Protein AF-0000000077161929 (afdb_homodimer)

Secondary structure (DSSP, 8-state):
-----S-SSHHHHHHHHHHHHHS-------------BSEEEETTEEEEEE--TTSSEEEEES--HHHHHHHT--SSS---B--SSHHHHHHHHHHHHHTT-EEES-HHHHHHHHHHHTT-HHHHHHHHTTSSPPBPTGGGEEEEEE--TTSSEEEEEEE-GGGTTTB-TT----HHHHHHHHHGGGGGG-SSHHHHHHHHHHTT-EEESSGGG--SSSSTTHHHH--S-SSS----------/-------SSHHHHHHHHHHHHHS-------------BSEEEETTEEEEEE--TTSSEEEEES--HHHHHHHT--SSS---B--SSHHHHHHHHHHHHHTT-EEES-HHHHHHHHHHHTT-HHHHHHHHTTSSPPBPTGGGEEEEEE--TTSSEEEEEEE-GGGTTTB-TTPPP-HHHHHHHHHGGGGGG-SSHHHHHHHHHHTT-EEESSGGG--SSSSTTHHHH--S-SSS----------

Sequence (484 aa):
MFFSKSYAIINLFLSCQAKEARRKHRCKPRKPEFPIERMVTTINGLWIYGWPSKGGLIVLSHPTRVDFDYLGWDYLNPHRKRDQDQDAEDEVCKMLLRLGATWYDSRSRYNLIAAVAQNVTSARNLFLYDEVPAATAVESLWVRVGWPSTGGLWVAEFIHGAFEDVVDDLVEWDEQDGHYGNAAGQIVLAKDMDERCEILKRLGGRFYASLDDYHGKGCLKMWEHKTTGEVGPLVRTRYVERMFFSKSYAIINLFLSCQAKEARRKHRCKPRKPEFPIERMVTTINGLWIYGWPSKGGLIVLSHPTRVDFDYLGWDYLNPHRKRDQDQDAEDEVCKMLLRLGATWYDSRSRYNLIAAVAQNVTSARNLFLYDEVPAATAVESLWVRVGWPSTGGLWVAEFIHGAFEDVVDDLVEWDEQDGHYGNAAGQIVLAKDMDERCEILKRLGGRFYASLDDYHGKGCLKMWEHKTTGEVGPLVRTRYVER

Radius of gyration: 22.89 Å; Cα contacts (8 Å, |Δi|>4): 880; chains: 2; bounding box: 57×58×62 Å

Solvent-accessible surface area (backbone atoms only — not comparable to full-atom values): 26402 Å² total; per-residue (Å²): 149,87,77,98,46,19,58,73,70,63,31,22,55,48,23,34,52,59,46,45,62,72,54,73,67,72,68,60,76,71,64,84,74,47,76,50,60,14,44,48,50,28,65,88,26,35,35,37,45,28,62,31,87,78,23,16,29,31,39,34,75,59,65,42,40,41,52,31,57,73,72,69,48,51,82,89,66,57,64,49,54,51,60,86,50,59,71,60,20,34,52,52,30,53,52,41,17,60,44,34,12,41,76,32,29,21,64,70,56,40,54,48,53,52,33,25,69,67,64,34,60,73,49,43,46,37,36,69,68,63,73,39,82,56,40,47,65,57,76,34,46,44,46,43,48,18,60,34,91,85,57,38,34,32,42,20,71,40,54,39,69,65,35,71,80,36,42,36,86,85,53,78,87,51,75,63,26,53,55,32,34,37,48,48,22,58,60,57,44,34,80,37,37,54,50,33,33,60,50,31,51,74,46,68,28,44,81,27,77,39,76,85,64,56,79,74,73,67,39,53,68,35,81,83,69,62,80,64,34,91,87,46,66,38,40,69,75,60,87,59,83,127,149,90,86,63,84,31,53,75,71,67,25,37,60,47,11,44,53,57,26,47,64,72,56,74,68,73,70,60,73,71,63,83,75,47,75,49,60,16,45,49,47,28,65,90,26,34,36,37,44,27,63,32,86,77,22,17,28,31,39,34,75,60,65,42,37,39,52,32,57,74,71,68,49,50,79,88,65,59,64,49,53,53,59,84,51,58,70,61,20,34,50,51,30,54,52,42,16,59,46,33,13,41,74,32,29,22,64,69,56,39,53,47,53,52,34,25,67,66,66,34,62,72,49,42,44,36,34,68,67,64,71,40,82,55,3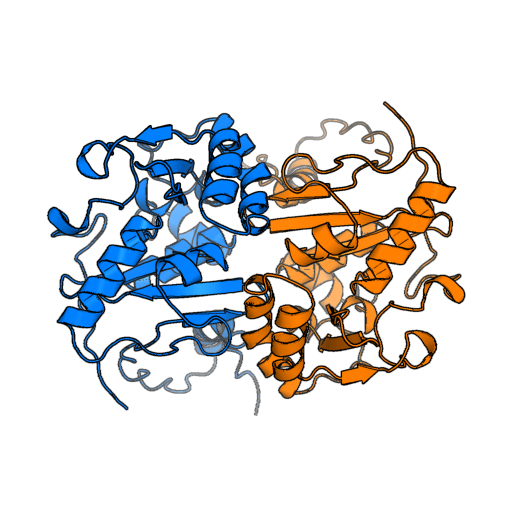9,45,66,54,76,34,45,42,47,43,47,18,59,32,91,86,58,38,34,32,42,22,70,41,55,38,70,68,34,73,80,36,43,34,85,86,52,78,86,51,76,62,25,51,56,34,34,37,49,46,22,56,60,57,43,33,80,37,37,55,49,32,32,58,51,29,52,74,46,68,28,45,80,28,76,39,77,86,65,57,78,73,72,67,40,53,69,36,80,83,70,61,81,64,34,92,89,46,65,37,42,68,75,62,86,57,84,128

Foldseek 3Di:
DDQCPCVVVVVVVNVCVVSCVPPVPCPPPPPPPQDFFQKDADPVAIKGWAAAPLFFIWIDPRDAPQLCVQVVADPVDGDGGADQDRVVSNVVRLSSLQFQIATAQYPVRLSLLVCLLVVPPVSQVCQLVVVAAFAEQQSQKDWGKFADPVAFIKIAIFGRPSRVRRHDPVDDHDPLRVVLNVQVVCCNVDPYRNSSNVSSVVSVIDTDRYPVRDDDDYCNPVSVPDNAHPRGGRHHRHDDDD/DDDAQQPPPVSVVRRCVVSCPPPPPCPPPPPPPQDFFQKDADPVAIKGWAAAPLFFIWIDPRDAPQLCVQVVADPVDGDGGADQDRVVSNVVRLSSLQFQIAGAQYPVRLVLLVCLLVVPPVSQVCQLVVVDAFAEQQSQKDWGKFADPVAFIKIAIFGRPSRVRRHDPVDDHDPLRVVLNVQVVCCNVDPYRNSSNVSSVVSVIDTDRYPVRDDDDYCNPVSVPDNAHPRGGRHHRHDDDD

Structure (mmCIF, N/CA/C/O backbone):
data_AF-0000000077161929-model_v1
#
loop_
_entity.id
_entity.type
_entity.pdbx_description
1 polymer 'Uncharacterized protein'
#
loop_
_atom_site.group_PDB
_atom_site.id
_atom_site.type_symbol
_atom_site.label_atom_id
_atom_site.label_alt_id
_atom_site.label_comp_id
_atom_site.label_asym_id
_atom_site.label_entity_id
_atom_site.label_seq_id
_atom_site.pdbx_PDB_ins_code
_atom_site.Cartn_x
_atom_site.Cartn_y
_atom_site.Cartn_z
_atom_site.occupancy
_atom_site.B_iso_or_equiv
_atom_site.auth_seq_id
_atom_site.auth_comp_id
_atom_site.auth_asym_id
_atom_site.auth_atom_id
_atom_site.pdbx_PDB_model_num
ATOM 1 N N . MET A 1 1 ? -28.375 15.281 -21.125 1 18.47 1 MET A N 1
ATOM 2 C CA . MET A 1 1 ? -27.078 15.891 -21.422 1 18.47 1 MET A CA 1
ATOM 3 C C . MET A 1 1 ? -26.078 15.617 -20.297 1 18.47 1 MET A C 1
ATOM 5 O O . MET A 1 1 ? -24.969 16.156 -20.312 1 18.47 1 MET A O 1
ATOM 9 N N . PHE A 1 2 ? -25.984 14.461 -19.156 1 18.67 2 PHE A N 1
ATOM 10 C CA . PHE A 1 2 ? -26.297 13.93 -17.828 1 18.67 2 PHE A CA 1
ATOM 11 C C . PHE A 1 2 ? -25.125 13.133 -17.281 1 18.67 2 PHE A C 1
ATOM 13 O O . PHE A 1 2 ? -24.078 13 -17.938 1 18.67 2 PHE A O 1
ATOM 20 N N . PHE A 1 3 ? -24.969 11.703 -17.047 1 18.58 3 PHE A N 1
ATOM 21 C CA . PHE A 1 3 ? -24.875 10.648 -16.047 1 18.58 3 PHE A CA 1
ATOM 22 C C . PHE A 1 3 ? -23.594 9.844 -16.219 1 18.58 3 PHE A C 1
ATOM 24 O O . PHE A 1 3 ? -23.438 8.781 -15.617 1 18.58 3 PHE A O 1
ATOM 31 N N . SER A 1 4 ? -22.406 10.055 -16.984 1 20.56 4 SER A N 1
ATOM 32 C CA . SER A 1 4 ? -21.578 9.164 -17.781 1 20.56 4 SER A CA 1
ATOM 33 C C . SER A 1 4 ? -20.312 8.766 -17.031 1 20.56 4 SER A C 1
ATOM 35 O O . SER A 1 4 ? -19.312 9.484 -17.047 1 20.56 4 SER A O 1
ATOM 37 N N . LYS A 1 5 ? -20.109 7.734 -15.547 1 21.56 5 LYS A N 1
ATOM 38 C CA . LYS A 1 5 ? -19.719 7.547 -14.156 1 21.56 5 LYS A CA 1
ATOM 39 C C . LYS A 1 5 ? -18.703 6.41 -14.008 1 21.56 5 LYS A C 1
ATOM 41 O O . LYS A 1 5 ? -18.406 5.98 -12.898 1 21.56 5 LYS A O 1
ATOM 46 N N . SER A 1 6 ? -17.562 5.652 -14.547 1 20.39 6 SER A N 1
ATOM 47 C CA . SER A 1 6 ? -17.359 4.207 -14.578 1 20.39 6 SER A CA 1
ATOM 48 C C . SER A 1 6 ? -16.703 3.721 -13.281 1 20.39 6 SER A C 1
ATOM 50 O O . SER A 1 6 ? -15.633 4.195 -12.906 1 20.39 6 SER A O 1
ATOM 52 N N . TYR A 1 7 ? -16.219 4.289 -11.664 1 24.53 7 TYR A N 1
ATOM 53 C CA . TYR A 1 7 ? -16.734 5.5 -11.031 1 24.53 7 TYR A CA 1
ATOM 54 C C . TYR A 1 7 ? -15.664 6.59 -11.016 1 24.53 7 TYR A C 1
ATOM 56 O O . TYR A 1 7 ? -15.977 7.777 -10.906 1 24.53 7 TYR A O 1
ATOM 64 N N . ALA A 1 8 ? -13.977 6.539 -11.516 1 24.95 8 ALA A N 1
ATOM 65 C CA . ALA A 1 8 ? -13.711 6.613 -12.953 1 24.95 8 ALA A CA 1
ATOM 66 C C . ALA A 1 8 ? -13.219 5.27 -13.492 1 24.95 8 ALA A C 1
ATOM 68 O O . ALA A 1 8 ? -13.68 4.809 -14.539 1 24.95 8 ALA A O 1
ATOM 69 N N . ILE A 1 9 ? -12.125 4.16 -12.945 1 26.34 9 ILE A N 1
ATOM 70 C CA . ILE A 1 9 ? -11.656 2.916 -13.547 1 26.34 9 ILE A CA 1
ATOM 71 C C . ILE A 1 9 ? -12.352 1.729 -12.883 1 26.34 9 ILE A C 1
ATOM 73 O O . ILE A 1 9 ? -12.891 0.858 -13.57 1 26.34 9 ILE A O 1
ATOM 77 N N . ILE A 1 10 ? -12.391 1.26 -11.578 1 29.67 10 ILE A N 1
ATOM 78 C CA . ILE A 1 10 ? -13.242 0.187 -11.062 1 29.67 10 ILE A CA 1
ATOM 79 C C . ILE A 1 10 ? -14.672 0.694 -10.891 1 29.67 10 ILE A C 1
A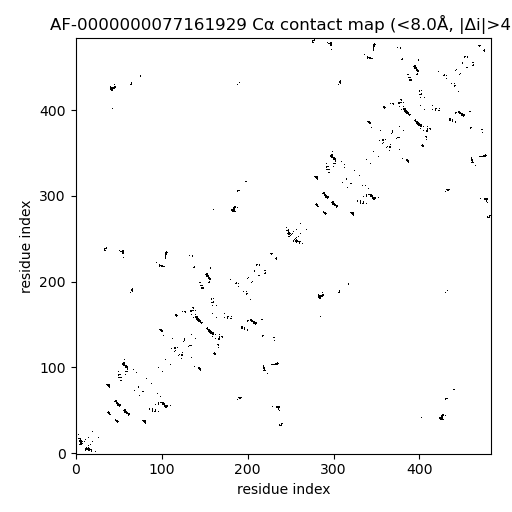TOM 81 O O . ILE A 1 10 ? -15.625 -0.014 -11.211 1 29.67 10 ILE A O 1
ATOM 85 N N . ASN A 1 11 ? -14.898 1.747 -10.375 1 33.75 11 ASN A N 1
ATOM 86 C CA . ASN A 1 11 ? -16.109 2.549 -10.578 1 33.75 11 ASN A CA 1
ATOM 87 C C . ASN A 1 11 ? -16.281 2.924 -12.047 1 33.75 11 ASN A C 1
ATOM 89 O O . ASN A 1 11 ? -17.391 3.25 -12.477 1 33.75 11 ASN A O 1
ATOM 93 N N . LEU A 1 12 ? -15.273 2.99 -12.859 1 33.09 12 LEU A N 1
ATOM 94 C CA . LEU A 1 12 ? -15.352 2.951 -14.32 1 33.09 12 LEU A CA 1
ATOM 95 C C . LEU A 1 12 ? -15.805 1.574 -14.797 1 33.09 12 LEU A C 1
ATOM 97 O O . LEU A 1 12 ? -16.641 1.469 -15.703 1 33.09 12 LEU A O 1
ATOM 101 N N . PHE A 1 13 ? -15.266 0.483 -14.18 1 33.66 13 PHE A N 1
ATOM 102 C CA . PHE A 1 13 ? -15.867 -0.816 -14.469 1 33.66 13 PHE A CA 1
ATOM 103 C C . PHE A 1 13 ? -17.172 -0.989 -13.703 1 33.66 13 PHE A C 1
ATOM 105 O O . PHE A 1 13 ? -18.172 -1.429 -14.273 1 33.66 13 PHE A O 1
ATOM 112 N N . LEU A 1 14 ? -17.266 -0.739 -12.445 1 34.12 14 LEU A N 1
ATOM 113 C CA . LEU A 1 14 ? -18.547 -0.903 -11.766 1 34.12 14 LEU A CA 1
ATOM 114 C C . LEU A 1 14 ? -19.438 0.311 -11.992 1 34.12 14 LEU A C 1
ATOM 116 O O . LEU A 1 14 ? -20.656 0.174 -12.125 1 34.12 14 LEU A O 1
ATOM 120 N N . SER A 1 15 ? -19 1.479 -11.805 1 33.78 15 SER A N 1
ATOM 121 C CA . SER A 1 15 ? -19.828 2.619 -12.203 1 33.78 15 SER A CA 1
ATOM 122 C C . SER A 1 15 ? -20.234 2.52 -13.672 1 33.78 15 SER A C 1
ATOM 124 O O . SER A 1 15 ? -21.297 2.998 -14.055 1 33.78 15 SER A O 1
ATOM 126 N N . CYS A 1 16 ? -19.375 2.045 -14.469 1 29.55 16 CYS A N 1
ATOM 127 C CA . CYS A 1 16 ? -19.875 1.752 -15.812 1 29.55 16 CYS A CA 1
ATOM 128 C C . CYS A 1 16 ? -21.031 0.776 -15.758 1 29.55 16 CYS A C 1
ATOM 130 O O . CYS A 1 16 ? -22 0.915 -16.516 1 29.55 16 CYS A O 1
ATOM 132 N N . GLN A 1 17 ? -21.016 -0.18 -14.898 1 29.08 17 GLN A N 1
ATOM 133 C CA . GLN A 1 17 ? -22.156 -1.081 -14.945 1 29.08 17 GLN A CA 1
ATOM 134 C C . GLN A 1 17 ? -23.391 -0.444 -14.305 1 29.08 17 GLN A C 1
ATOM 136 O O . GLN A 1 17 ? -24.5 -0.614 -14.797 1 29.08 17 GLN A O 1
ATOM 141 N N . ALA A 1 18 ? -23.312 0.242 -13.219 1 28.36 18 ALA A N 1
ATOM 142 C CA . ALA A 1 18 ? -24.547 0.773 -12.648 1 28.36 18 ALA A CA 1
ATOM 143 C C . ALA A 1 18 ? -25.016 2 -13.422 1 28.36 18 ALA A C 1
ATOM 145 O O . ALA A 1 18 ? -26.219 2.174 -13.641 1 28.36 18 ALA A O 1
ATOM 146 N N . LYS A 1 19 ? -24.156 3.018 -13.703 1 29.83 19 LYS A N 1
ATOM 147 C CA . LYS A 1 19 ? -24.703 4.059 -14.57 1 29.83 19 LYS A CA 1
ATOM 148 C C . LYS A 1 19 ? -25.125 3.48 -15.922 1 29.83 19 LYS A C 1
ATOM 150 O O . LYS A 1 19 ? -25.891 4.102 -16.656 1 29.83 19 LYS A O 1
ATOM 155 N N . GLU A 1 20 ? -24.516 2.404 -16.281 1 28.38 20 GLU A N 1
ATOM 156 C CA . GLU A 1 20 ? -24.969 1.757 -17.516 1 28.38 20 GLU A CA 1
ATOM 157 C C . GLU A 1 20 ? -26.391 1.208 -17.344 1 28.38 20 GLU A C 1
ATOM 159 O O . GLU A 1 20 ? -27.047 0.861 -18.328 1 28.38 20 GLU A O 1
ATOM 164 N N . ALA A 1 21 ? -26.953 0.984 -16.219 1 27.41 21 ALA A N 1
ATOM 165 C CA . ALA A 1 21 ? -28.344 0.548 -16.297 1 27.41 21 ALA A CA 1
ATOM 166 C C . ALA A 1 21 ? -29.266 1.701 -16.703 1 27.41 21 ALA A C 1
ATOM 168 O O . ALA A 1 21 ? -30.312 1.483 -17.312 1 27.41 21 ALA A O 1
ATOM 169 N N . ARG A 1 22 ? -29.281 2.828 -16.203 1 30.2 22 ARG A N 1
ATOM 170 C CA . ARG A 1 22 ? -30.312 3.762 -16.656 1 30.2 22 ARG A CA 1
ATOM 171 C C . ARG A 1 22 ? -30.062 4.188 -18.109 1 30.2 22 ARG A C 1
ATOM 173 O O . ARG A 1 22 ? -31 4.488 -18.844 1 30.2 22 ARG A O 1
ATOM 180 N N . ARG A 1 23 ? -29.047 5.004 -18.516 1 29.59 23 ARG A N 1
ATOM 181 C CA . ARG A 1 23 ? -29.062 5.395 -19.922 1 29.59 23 ARG A CA 1
ATOM 182 C C . ARG A 1 23 ? -28.672 4.227 -20.828 1 29.59 23 ARG A C 1
ATOM 184 O O . ARG A 1 23 ? -27.641 3.588 -20.609 1 29.59 23 ARG A O 1
ATOM 191 N N . LYS A 1 24 ? -29.609 3.58 -21.484 1 31.73 24 LYS A N 1
ATOM 192 C CA . LYS A 1 24 ? -29.578 2.635 -22.594 1 31.73 24 LYS A CA 1
ATOM 193 C C . LYS A 1 24 ? -28.391 2.904 -23.516 1 31.73 24 LYS A C 1
ATOM 195 O O . LYS A 1 24 ? -28.422 2.58 -24.703 1 31.73 24 LYS A O 1
ATOM 200 N N . HIS A 1 25 ? -27.594 3.941 -23.266 1 31.53 25 HIS A N 1
ATOM 201 C CA . HIS A 1 25 ? -26.594 3.986 -24.328 1 31.53 25 HIS A CA 1
ATOM 202 C C . HIS A 1 25 ? -25.953 2.621 -24.531 1 31.53 25 HIS A C 1
ATOM 204 O O . HIS A 1 25 ? -25.625 1.932 -23.562 1 31.53 25 HIS A O 1
ATOM 210 N N . ARG A 1 26 ? -26.156 1.932 -25.688 1 29.75 26 ARG A N 1
ATOM 211 C CA . ARG A 1 26 ? -25.578 0.718 -26.25 1 29.75 26 ARG A CA 1
ATOM 212 C C . ARG A 1 26 ? -24.125 0.575 -25.859 1 29.75 26 ARG A C 1
ATOM 214 O O . ARG A 1 26 ? -23.266 1.308 -26.359 1 29.75 26 ARG A O 1
ATOM 221 N N . CYS A 1 27 ? -23.891 0.671 -24.625 1 32.69 27 CYS A N 1
ATOM 222 C CA . CYS A 1 27 ? -22.5 0.272 -24.375 1 32.69 27 CYS A CA 1
ATOM 223 C C . CYS A 1 27 ? -22.078 -0.819 -25.359 1 32.69 27 CYS A C 1
ATOM 225 O O . CYS A 1 27 ? -22.641 -1.912 -25.359 1 32.69 27 CYS A O 1
ATOM 227 N N . LYS A 1 28 ? -21.828 -0.454 -26.656 1 34.97 28 LYS A N 1
ATOM 228 C CA . LYS A 1 28 ? -21.25 -1.45 -27.547 1 34.97 28 LYS A CA 1
ATOM 229 C C . LYS A 1 28 ? -20.422 -2.475 -26.766 1 34.97 28 LYS A C 1
ATOM 231 O O . LYS A 1 28 ? -19.734 -2.127 -25.812 1 34.97 28 LYS A O 1
ATOM 236 N N . PRO A 1 29 ? -20.812 -3.637 -26.938 1 34.72 29 PRO A N 1
ATOM 237 C CA . PRO A 1 29 ? -19.984 -4.652 -26.281 1 34.72 29 PRO A CA 1
ATOM 238 C C . PRO A 1 29 ? -18.5 -4.293 -26.266 1 34.72 29 PRO A C 1
ATOM 240 O O . PRO A 1 29 ? -17.953 -3.912 -27.297 1 34.72 29 PRO A O 1
ATOM 243 N N . ARG A 1 30 ? -18.078 -3.537 -25.297 1 37.88 30 ARG A N 1
ATOM 244 C CA . ARG A 1 30 ? -16.641 -3.328 -25.297 1 37.88 30 ARG A CA 1
ATOM 245 C C . ARG A 1 30 ? -15.914 -4.535 -25.891 1 37.88 30 ARG A C 1
ATOM 247 O O . ARG A 1 30 ? -16.203 -5.676 -25.516 1 37.88 30 ARG A O 1
ATOM 254 N N . LYS A 1 31 ? -15.469 -4.426 -27.109 1 42.75 31 LYS A N 1
ATOM 255 C CA . LYS A 1 31 ? -14.617 -5.449 -27.719 1 42.75 31 LYS A CA 1
ATOM 256 C C . LYS A 1 31 ? -13.828 -6.199 -26.656 1 42.75 31 LYS A C 1
ATOM 258 O O . LYS A 1 31 ? -13.445 -5.621 -25.625 1 42.75 31 LYS A O 1
ATOM 263 N N . PRO A 1 32 ? -13.984 -7.504 -26.75 1 46.69 32 PRO A N 1
ATOM 264 C CA . PRO A 1 32 ? -13.211 -8.281 -25.781 1 46.69 32 PRO A CA 1
ATOM 265 C C . PRO A 1 32 ? -11.828 -7.699 -25.516 1 46.69 32 PRO A C 1
ATOM 267 O O . PRO A 1 32 ? -11.078 -7.434 -26.469 1 46.69 32 PRO A O 1
ATOM 270 N N . GLU A 1 33 ? -11.68 -6.707 -24.75 1 56.84 33 GLU A N 1
ATOM 271 C CA . GLU A 1 33 ? -10.344 -6.172 -24.469 1 56.84 33 GLU A CA 1
ATOM 272 C C . GLU A 1 33 ? -9.398 -7.266 -24 1 56.84 33 GLU A C 1
ATOM 274 O O . GLU A 1 33 ? -9.773 -8.125 -23.203 1 56.84 33 GLU A O 1
ATOM 279 N N . PHE A 1 34 ? -8.617 -7.688 -24.953 1 66.12 34 PHE A N 1
ATOM 280 C CA . PHE A 1 34 ? -7.531 -8.586 -24.578 1 66.12 34 PHE A CA 1
ATOM 281 C C . PHE A 1 34 ? -6.504 -7.867 -23.719 1 66.12 34 PHE A C 1
ATOM 283 O O . PHE A 1 34 ? -5.715 -7.066 -24.219 1 66.12 34 PHE A O 1
ATOM 290 N N . PRO A 1 35 ? -6.551 -8.227 -22.484 1 80 35 PRO A N 1
ATOM 291 C CA . PRO A 1 35 ? -5.664 -7.465 -21.594 1 80 35 PRO A CA 1
ATOM 292 C C . PRO A 1 35 ? -4.188 -7.762 -21.844 1 80 35 PRO A C 1
ATOM 294 O O . PRO A 1 35 ? -3.811 -8.922 -22.047 1 80 35 PRO A O 1
ATOM 297 N N . ILE A 1 36 ? -3.373 -6.793 -22.031 1 87.06 36 ILE A N 1
ATOM 298 C CA . ILE A 1 36 ? -1.937 -6.941 -22.234 1 87.06 36 ILE A CA 1
ATOM 299 C C . ILE A 1 36 ? -1.178 -6.289 -21.094 1 87.06 36 ILE A C 1
ATOM 301 O O . ILE A 1 36 ? 0.041 -6.109 -21.156 1 87.06 36 ILE A O 1
ATOM 305 N N . GLU A 1 37 ? -1.834 -6.074 -20.078 1 91.88 37 GLU A N 1
ATOM 306 C CA . GLU A 1 37 ? -1.222 -5.324 -18.984 1 91.88 37 GLU A CA 1
ATOM 307 C C . GLU A 1 37 ? -0.238 -6.188 -18.203 1 91.88 37 GLU A C 1
ATOM 309 O O . GLU A 1 37 ? -0.516 -7.355 -17.922 1 91.88 37 GLU A O 1
ATOM 314 N N . ARG A 1 38 ? 0.91 -5.645 -17.922 1 95 38 ARG A N 1
ATOM 315 C CA . ARG A 1 38 ? 1.901 -6.258 -17.031 1 95 38 ARG A CA 1
ATOM 316 C C . ARG A 1 38 ? 1.881 -5.609 -15.656 1 95 38 ARG A C 1
ATOM 318 O O . ARG A 1 38 ? 1.921 -6.305 -14.641 1 95 38 ARG A O 1
ATOM 325 N N . MET A 1 39 ? 1.772 -4.316 -15.711 1 94.06 39 MET A N 1
ATOM 326 C CA . MET A 1 39 ? 1.811 -3.592 -14.445 1 94.06 39 MET A CA 1
ATOM 327 C C . MET A 1 39 ? 0.749 -2.498 -14.406 1 94.06 39 MET A C 1
ATOM 329 O O . MET A 1 39 ? 0.575 -1.766 -15.383 1 94.06 39 MET A O 1
ATOM 333 N N . VAL A 1 40 ? 0.069 -2.518 -13.336 1 91.88 40 VAL A N 1
ATOM 334 C CA . VAL A 1 40 ? -0.892 -1.451 -13.07 1 91.88 40 VAL A CA 1
ATOM 335 C C . VAL A 1 40 ? -0.527 -0.738 -11.773 1 91.88 40 VAL A C 1
ATOM 337 O O . VAL A 1 40 ? -0.205 -1.383 -10.773 1 91.88 40 VAL A O 1
ATOM 340 N N . THR A 1 41 ? -0.56 0.633 -11.852 1 92.81 41 THR A N 1
ATOM 341 C CA . THR A 1 41 ? -0.254 1.438 -10.672 1 92.81 41 THR A CA 1
ATOM 342 C C . THR A 1 41 ? -1.439 2.324 -10.305 1 92.81 41 THR A C 1
ATOM 344 O O . THR A 1 41 ? -2.188 2.77 -11.172 1 92.81 41 THR A O 1
ATOM 347 N N . THR A 1 42 ? -1.668 2.441 -9.062 1 91.19 42 THR A N 1
ATOM 348 C CA . THR A 1 42 ? -2.635 3.377 -8.508 1 91.19 42 THR A CA 1
ATOM 349 C C . THR A 1 42 ? -2.025 4.156 -7.344 1 91.19 42 THR A C 1
ATOM 351 O O . THR A 1 42 ? -0.855 3.963 -7.008 1 91.19 42 THR A O 1
ATOM 354 N N . ILE A 1 43 ? -2.801 4.961 -6.781 1 91 43 ILE A N 1
ATOM 355 C CA . ILE A 1 43 ? -2.348 5.754 -5.645 1 91 43 ILE A CA 1
ATOM 356 C C . ILE A 1 43 ? -2.117 4.848 -4.438 1 91 43 ILE A C 1
ATOM 358 O O . ILE A 1 43 ? -1.328 5.176 -3.549 1 91 43 ILE A O 1
ATOM 362 N N . ASN A 1 44 ? -2.715 3.697 -4.484 1 85.44 44 ASN A N 1
ATOM 363 C CA . ASN A 1 44 ? -2.648 2.789 -3.346 1 85.44 44 ASN A CA 1
ATOM 364 C C . ASN A 1 44 ? -1.582 1.716 -3.545 1 85.44 44 ASN A C 1
ATOM 366 O O . ASN A 1 44 ? -1.395 0.853 -2.686 1 85.44 44 ASN A O 1
ATOM 370 N N . GLY A 1 45 ? -0.993 1.753 -4.656 1 90.12 45 GLY A N 1
ATOM 371 C CA . GLY A 1 45 ? 0.03 0.743 -4.879 1 90.12 45 GL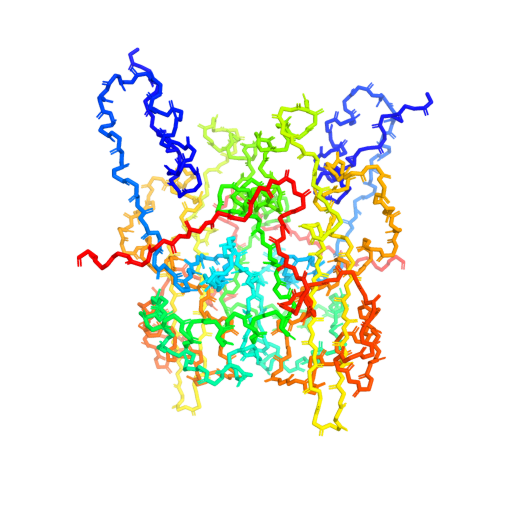Y A CA 1
ATOM 372 C C . GLY A 1 45 ? 0.089 0.262 -6.316 1 90.12 45 GLY A C 1
ATOM 373 O O . GLY A 1 45 ? -0.347 0.965 -7.23 1 90.12 45 GLY A O 1
ATOM 374 N N . LEU A 1 46 ? 0.754 -0.864 -6.426 1 93.94 46 LEU A N 1
ATOM 375 C CA . LEU A 1 46 ? 0.914 -1.409 -7.77 1 93.94 46 LEU A CA 1
ATOM 376 C C . LEU A 1 46 ? 0.647 -2.91 -7.781 1 93.94 46 LEU A C 1
ATOM 378 O O . LEU A 1 46 ? 0.595 -3.545 -6.727 1 93.94 46 LEU A O 1
ATOM 382 N N . TRP A 1 47 ? 0.353 -3.418 -9.008 1 96.31 47 TRP A N 1
ATOM 383 C CA . TRP A 1 47 ? 0.077 -4.824 -9.266 1 96.31 47 TRP A CA 1
ATOM 384 C C . TRP A 1 47 ? 0.825 -5.305 -10.508 1 96.31 47 TRP A C 1
ATOM 386 O O . TRP A 1 47 ? 0.948 -4.57 -11.492 1 96.31 47 TRP A O 1
ATOM 396 N N . ILE A 1 48 ? 1.275 -6.547 -10.359 1 97.69 48 ILE A N 1
ATOM 397 C CA . ILE A 1 48 ? 1.906 -7.164 -11.523 1 97.69 48 ILE A CA 1
ATOM 398 C C . ILE A 1 48 ? 1.064 -8.344 -12 1 97.69 48 ILE A C 1
ATOM 400 O O . ILE A 1 48 ? 0.676 -9.203 -11.195 1 97.69 48 ILE A O 1
ATOM 404 N N . TYR A 1 49 ? 0.875 -8.328 -13.289 1 97.5 49 TYR A N 1
ATOM 405 C CA . TYR A 1 49 ? 0.058 -9.375 -13.906 1 97.5 49 TYR A CA 1
ATOM 406 C C . TYR A 1 49 ? 0.91 -10.289 -14.773 1 97.5 49 TYR A C 1
ATOM 408 O O . TYR A 1 49 ? 1.812 -9.836 -15.477 1 97.5 49 TYR A O 1
ATOM 416 N N . GLY A 1 50 ? 0.599 -11.57 -14.664 1 97.56 50 GLY A N 1
ATOM 417 C CA . GLY A 1 50 ? 1.124 -12.586 -15.562 1 97.56 50 GLY A CA 1
ATOM 418 C C . GLY A 1 50 ? 0.038 -13.375 -16.266 1 97.56 50 GLY A C 1
ATOM 419 O O . GLY A 1 50 ? -0.997 -13.688 -15.68 1 97.56 50 GLY A O 1
ATOM 420 N N . TRP A 1 51 ? 0.352 -13.68 -17.5 1 96.94 51 TRP A N 1
ATOM 421 C CA . TRP A 1 51 ? -0.618 -14.336 -18.375 1 96.94 51 TRP A CA 1
ATOM 422 C C . TRP A 1 51 ? -0.086 -15.672 -18.859 1 96.94 51 TRP A C 1
ATOM 424 O O . TRP A 1 51 ? 0.509 -15.75 -19.938 1 96.94 51 TRP A O 1
ATOM 434 N N . PRO A 1 52 ? -0.407 -16.688 -18.141 1 97.19 52 PRO A N 1
ATOM 435 C CA . PRO A 1 52 ? 0.192 -18 -18.453 1 97.19 52 PRO A CA 1
ATOM 436 C C . PRO A 1 52 ? -0.433 -18.656 -19.672 1 97.19 52 PRO A C 1
ATOM 438 O O . PRO A 1 52 ? -1.626 -18.469 -19.938 1 97.19 52 PRO A O 1
ATOM 441 N N . SER A 1 53 ? 0.339 -19.438 -20.297 1 95.56 53 SER A N 1
ATOM 442 C CA . SER A 1 53 ? -0.126 -20.188 -21.453 1 95.56 53 SER A CA 1
ATOM 443 C C . SER A 1 53 ? -1.213 -21.188 -21.062 1 95.56 53 SER A C 1
ATOM 445 O O . SER A 1 53 ? -2.088 -21.5 -21.875 1 95.56 53 SER A O 1
ATOM 447 N N . LYS A 1 54 ? -1.195 -21.625 -19.859 1 96.06 54 LYS A N 1
ATOM 448 C CA . LYS A 1 54 ? -2.15 -22.625 -19.375 1 96.06 54 LYS A CA 1
ATOM 449 C C . LYS A 1 54 ? -3.494 -21.969 -19.047 1 96.06 54 LYS A C 1
ATOM 451 O O . LYS A 1 54 ? -4.461 -22.672 -18.719 1 96.06 54 LYS A O 1
ATOM 456 N N . GLY A 1 55 ? -3.471 -20.719 -19.125 1 96.25 55 GLY A N 1
ATOM 457 C CA . GLY A 1 55 ? -4.688 -19.984 -18.812 1 96.25 55 GLY A CA 1
ATOM 458 C C . GLY A 1 55 ? -4.684 -19.375 -17.422 1 96.25 55 GLY A C 1
ATOM 459 O O . GLY A 1 55 ? -3.738 -19.578 -16.656 1 96.25 55 GLY A O 1
ATOM 460 N N . GLY A 1 56 ? -5.758 -18.547 -17.203 1 96.88 56 GLY A N 1
ATOM 461 C CA . GLY A 1 56 ? -5.859 -17.859 -15.93 1 96.88 56 GLY A CA 1
ATOM 462 C C . GLY A 1 56 ? -5.098 -16.547 -15.898 1 96.88 56 GLY A C 1
ATOM 463 O O . GLY A 1 56 ? -4.816 -15.969 -16.953 1 96.88 56 GLY A O 1
ATOM 464 N N . LEU A 1 57 ? -4.941 -16.109 -14.695 1 97.31 57 LEU A N 1
ATOM 465 C CA . LEU A 1 57 ? -4.246 -14.852 -14.43 1 97.31 57 LEU A CA 1
ATOM 466 C C . LEU A 1 57 ? -3.438 -14.938 -13.141 1 97.31 57 LEU A C 1
ATOM 468 O O . LEU A 1 57 ? -3.967 -15.336 -12.102 1 97.31 57 LEU A O 1
ATOM 472 N N . ILE A 1 58 ? -2.191 -14.656 -13.281 1 98.31 58 ILE A N 1
ATOM 473 C CA . ILE A 1 58 ? -1.326 -14.617 -12.109 1 98.31 58 ILE A CA 1
ATOM 474 C C . ILE A 1 58 ? -1.106 -13.164 -11.688 1 98.31 58 ILE A C 1
ATOM 476 O O . ILE A 1 58 ? -0.78 -12.312 -12.508 1 98.31 58 ILE A O 1
ATOM 480 N N . VAL A 1 59 ? -1.328 -12.914 -10.375 1 98.56 59 VAL A N 1
ATOM 481 C CA . VAL A 1 59 ? -1.231 -11.531 -9.914 1 98.56 59 VAL A CA 1
ATOM 482 C C . VAL A 1 59 ? -0.354 -11.469 -8.664 1 98.56 59 VAL A C 1
ATOM 484 O O . VAL A 1 59 ? -0.597 -12.18 -7.688 1 98.56 59 VAL A O 1
ATOM 487 N N . LEU A 1 60 ? 0.674 -10.688 -8.75 1 98.31 60 LEU A N 1
ATOM 488 C CA . LEU A 1 60 ? 1.401 -10.266 -7.555 1 98.31 60 LEU A CA 1
ATOM 489 C C . LEU A 1 60 ? 0.921 -8.898 -7.082 1 98.31 60 LEU A C 1
ATOM 491 O O . LEU A 1 60 ? 1.179 -7.883 -7.734 1 98.31 60 LEU A O 1
ATOM 495 N N . SER A 1 61 ? 0.265 -8.953 -5.926 1 96.56 61 SER A N 1
ATOM 496 C CA . SER A 1 61 ? -0.294 -7.723 -5.375 1 96.56 61 SER A CA 1
ATOM 497 C C . SER A 1 61 ? 0.723 -7 -4.496 1 96.56 61 SER A C 1
ATOM 499 O O . SER A 1 61 ? 1.411 -7.625 -3.689 1 96.56 61 SER A O 1
ATOM 501 N N . HIS A 1 62 ? 0.86 -5.711 -4.703 1 95.94 62 HIS A N 1
ATOM 502 C CA . HIS A 1 62 ? 1.673 -4.805 -3.896 1 95.94 62 HIS A CA 1
ATOM 503 C C . HIS A 1 62 ? 3.133 -5.246 -3.879 1 95.94 62 HIS A C 1
ATOM 505 O O . HIS A 1 62 ? 3.732 -5.379 -2.809 1 95.94 62 HIS A O 1
ATOM 511 N N . PRO A 1 63 ? 3.613 -5.41 -5.055 1 97 63 PRO A N 1
ATOM 512 C CA . PRO A 1 63 ? 5.055 -5.676 -5.09 1 97 63 PRO A CA 1
ATOM 513 C C . PRO A 1 63 ? 5.879 -4.516 -4.543 1 97 63 PRO A C 1
ATOM 515 O O . PRO A 1 63 ? 5.426 -3.367 -4.559 1 97 63 PRO A O 1
ATOM 518 N N . THR A 1 64 ? 7 -4.883 -4.055 1 96.88 64 THR A N 1
ATOM 519 C CA . THR A 1 64 ? 7.949 -3.896 -3.555 1 96.88 64 THR A CA 1
ATOM 520 C C . THR A 1 64 ? 9.219 -3.889 -4.402 1 96.88 64 THR A C 1
ATOM 522 O O . THR A 1 64 ? 9.312 -4.625 -5.387 1 96.88 64 THR A O 1
ATOM 525 N N . ARG A 1 65 ? 10.141 -3.014 -3.99 1 97.31 65 ARG A N 1
ATOM 526 C CA . ARG A 1 65 ? 11.422 -2.949 -4.691 1 97.31 65 ARG A CA 1
ATOM 527 C C . ARG A 1 65 ? 12.117 -4.309 -4.691 1 97.31 65 ARG A C 1
ATOM 529 O O . ARG A 1 65 ? 12.758 -4.684 -5.676 1 97.31 65 ARG A O 1
ATOM 536 N N . VAL A 1 66 ? 11.961 -5.004 -3.656 1 98.19 66 VAL A N 1
ATOM 537 C CA . VAL A 1 66 ? 12.602 -6.309 -3.494 1 98.19 66 VAL A CA 1
ATOM 538 C C . VAL A 1 66 ? 12.109 -7.262 -4.578 1 98.19 66 VAL A C 1
ATOM 540 O O . VAL A 1 66 ? 12.891 -8.039 -5.129 1 98.19 66 VAL A O 1
ATOM 543 N N . ASP A 1 67 ? 10.898 -7.184 -4.914 1 98.19 67 ASP A N 1
ATOM 544 C CA . ASP A 1 67 ? 10.336 -8.008 -5.98 1 98.19 67 ASP A CA 1
ATOM 545 C C . ASP A 1 67 ? 10.922 -7.625 -7.336 1 98.19 67 ASP A C 1
ATOM 547 O O . ASP A 1 67 ? 11.25 -8.492 -8.141 1 98.19 67 ASP A O 1
ATOM 551 N N . PHE A 1 68 ? 11.078 -6.355 -7.543 1 97.62 68 PHE A N 1
ATOM 552 C CA . PHE A 1 68 ? 11.641 -5.879 -8.797 1 97.62 68 PHE A CA 1
ATOM 553 C C . PHE A 1 68 ? 13.078 -6.363 -8.961 1 97.62 68 PHE A C 1
ATOM 555 O O . PHE A 1 68 ? 13.469 -6.805 -10.047 1 97.62 68 PHE A O 1
ATOM 562 N N . ASP A 1 69 ? 13.75 -6.289 -7.906 1 97.69 69 ASP A N 1
ATOM 563 C CA . ASP A 1 69 ? 15.133 -6.754 -7.949 1 97.69 69 ASP A CA 1
ATOM 564 C C . ASP A 1 69 ? 15.195 -8.25 -8.273 1 97.69 69 ASP A C 1
ATOM 566 O O . ASP A 1 69 ? 16.031 -8.68 -9.07 1 97.69 69 ASP A O 1
ATOM 570 N N . TYR A 1 70 ? 14.367 -8.992 -7.672 1 98.12 70 TYR A N 1
ATOM 571 C CA . TYR A 1 70 ? 14.305 -10.422 -7.945 1 98.12 70 TYR A CA 1
ATOM 572 C C . TYR A 1 70 ? 13.992 -10.688 -9.414 1 98.12 70 TYR A C 1
ATOM 574 O O . TYR A 1 70 ? 14.586 -11.578 -10.023 1 98.12 70 TYR A O 1
ATOM 582 N N . LEU A 1 71 ? 13.117 -9.891 -9.945 1 96.94 71 LEU A N 1
ATOM 583 C CA . LEU A 1 71 ? 12.68 -10.062 -11.328 1 96.94 71 LEU A CA 1
ATOM 584 C C . LEU A 1 71 ? 13.695 -9.469 -12.297 1 96.94 71 LEU A C 1
ATOM 586 O O . LEU A 1 71 ? 13.617 -9.711 -13.508 1 96.94 71 LEU A O 1
ATOM 590 N N . GLY A 1 72 ? 14.594 -8.672 -11.812 1 96.12 72 GLY A N 1
ATOM 591 C CA . GLY A 1 72 ? 15.562 -7.992 -12.648 1 96.12 72 GLY A CA 1
ATOM 592 C C . GLY A 1 72 ? 14.977 -6.816 -13.414 1 96.12 72 GLY A C 1
ATOM 593 O O . GLY A 1 72 ? 15.391 -6.531 -14.539 1 96.12 72 GLY A O 1
ATOM 594 N N . TRP A 1 73 ? 13.977 -6.238 -12.836 1 95.62 73 TRP A N 1
ATOM 595 C CA . TRP A 1 73 ? 13.281 -5.168 -13.531 1 95.62 73 TRP A CA 1
ATOM 596 C C . TRP A 1 73 ? 13.781 -3.803 -13.078 1 95.62 73 TRP A C 1
ATOM 598 O O . TRP A 1 73 ? 14.172 -3.633 -11.922 1 95.62 73 TRP A O 1
ATOM 608 N N . ASP A 1 74 ? 13.656 -2.875 -14.047 1 94.44 74 ASP A N 1
ATOM 609 C CA . ASP A 1 74 ? 13.961 -1.478 -13.758 1 94.44 74 ASP A CA 1
ATOM 610 C C . ASP A 1 74 ? 12.805 -0.811 -13.016 1 94.44 74 ASP A C 1
ATOM 612 O O . ASP A 1 74 ? 11.672 -0.815 -13.484 1 94.44 74 ASP A O 1
ATOM 616 N N . TYR A 1 75 ? 13.156 -0.209 -11.867 1 91.44 75 TYR A N 1
ATOM 617 C CA . TYR A 1 75 ? 12.109 0.358 -11.031 1 91.44 75 TYR A CA 1
ATOM 618 C C . TYR A 1 75 ? 11.562 1.648 -11.641 1 91.44 75 TYR A C 1
ATOM 620 O O . TYR A 1 75 ? 10.438 2.057 -11.344 1 91.44 75 TYR A O 1
ATOM 628 N N . LEU A 1 76 ? 12.312 2.312 -12.484 1 91.06 76 LEU A N 1
ATOM 629 C CA . LEU A 1 76 ? 11.906 3.592 -13.055 1 91.06 76 LEU A CA 1
ATOM 630 C C . LEU A 1 76 ? 11.109 3.387 -14.336 1 91.06 76 LEU A C 1
ATOM 632 O O . LEU A 1 76 ? 10.203 4.168 -14.648 1 91.06 76 LEU A O 1
ATOM 636 N N . ASN A 1 77 ? 11.469 2.332 -14.977 1 88.06 77 ASN A N 1
ATOM 637 C CA . ASN A 1 77 ? 10.812 2.047 -16.25 1 88.06 77 ASN A CA 1
ATOM 638 C C . ASN A 1 77 ? 10.312 0.607 -16.312 1 88.06 77 ASN A C 1
ATOM 640 O O . ASN A 1 77 ? 10.781 -0.185 -17.141 1 88.06 77 ASN A O 1
ATOM 644 N N . PRO A 1 78 ? 9.336 0.45 -15.547 1 82.56 78 PRO A N 1
ATOM 645 C CA . PRO A 1 78 ? 8.82 -0.92 -15.555 1 82.56 78 PRO A CA 1
ATOM 646 C C . PRO A 1 78 ? 8.055 -1.255 -16.828 1 82.56 78 PRO A C 1
ATOM 648 O O . PRO A 1 78 ? 7.547 -0.355 -17.5 1 82.56 78 PRO A O 1
ATOM 651 N N . HIS A 1 79 ? 8.094 -2.543 -17.047 1 84.06 79 HIS A N 1
ATOM 652 C CA . HIS A 1 79 ? 7.32 -3.012 -18.188 1 84.06 79 HIS A CA 1
ATOM 653 C C . HIS A 1 79 ? 5.824 -2.838 -17.953 1 84.06 79 HIS A C 1
ATOM 655 O O . HIS A 1 79 ? 5.293 -3.322 -16.953 1 84.06 79 HIS A O 1
ATOM 661 N N . ARG A 1 80 ? 5.238 -2.25 -18.922 1 85.56 80 ARG A N 1
ATOM 662 C CA . ARG A 1 80 ? 3.812 -1.991 -18.75 1 85.56 80 ARG A CA 1
ATOM 663 C C . ARG A 1 80 ? 2.971 -3.047 -19.453 1 85.56 80 ARG A C 1
ATOM 665 O O . ARG A 1 80 ? 1.806 -3.254 -19.109 1 85.56 80 ARG A O 1
ATOM 672 N N . LYS A 1 81 ? 3.672 -3.676 -20.391 1 91.69 81 LYS A N 1
ATOM 673 C CA . LYS A 1 81 ? 2.943 -4.684 -21.156 1 91.69 81 LYS A CA 1
ATOM 674 C C . LYS A 1 81 ? 3.58 -6.062 -21 1 91.69 81 LYS A C 1
ATOM 676 O O . LYS A 1 81 ? 4.785 -6.172 -20.766 1 91.69 81 LYS A O 1
ATOM 681 N N . ARG A 1 82 ? 2.748 -7.016 -21.125 1 93.62 82 ARG A N 1
ATOM 682 C CA . ARG A 1 82 ? 3.254 -8.383 -21.078 1 93.62 82 ARG A CA 1
ATOM 683 C C . ARG A 1 82 ? 4.09 -8.703 -22.312 1 93.62 82 ARG A C 1
ATOM 685 O O . ARG A 1 82 ? 4.023 -7.992 -23.312 1 93.62 82 ARG A O 1
ATOM 692 N N . ASP A 1 83 ? 4.805 -9.844 -22.156 1 93.06 83 ASP A N 1
ATOM 693 C CA . ASP A 1 83 ? 5.645 -10.266 -23.266 1 93.06 83 ASP A CA 1
ATOM 694 C C . ASP A 1 83 ? 4.805 -10.836 -24.406 1 93.06 83 ASP A C 1
ATOM 696 O O . ASP A 1 83 ? 3.885 -11.617 -24.172 1 93.06 83 ASP A O 1
ATOM 700 N N . GLN A 1 84 ? 5.188 -10.438 -25.578 1 91.56 84 GLN A N 1
ATOM 701 C CA . GLN A 1 84 ? 4.512 -11 -26.75 1 91.56 84 GLN A CA 1
ATOM 702 C C . GLN A 1 84 ? 4.914 -12.453 -26.969 1 91.56 84 GLN A C 1
ATOM 704 O O . GLN A 1 84 ? 4.117 -13.258 -27.469 1 91.56 84 GLN A O 1
ATOM 709 N N . ASP A 1 85 ? 6.145 -12.695 -26.641 1 94.56 85 ASP A N 1
ATOM 710 C CA . ASP A 1 85 ? 6.613 -14.078 -26.672 1 94.56 85 ASP A CA 1
ATOM 711 C C . ASP A 1 85 ? 6.059 -14.875 -25.484 1 94.56 85 ASP A C 1
ATOM 713 O O . ASP A 1 85 ? 6.418 -14.617 -24.344 1 94.56 85 ASP A O 1
ATOM 717 N N . GLN A 1 86 ? 5.285 -15.867 -25.828 1 95.12 86 GLN A N 1
ATOM 718 C CA . GLN A 1 86 ? 4.57 -16.609 -24.781 1 95.12 86 GLN A CA 1
ATOM 719 C C . GLN A 1 86 ? 5.539 -17.359 -23.875 1 95.12 86 GLN A C 1
ATOM 721 O O . GLN A 1 86 ? 5.293 -17.5 -22.672 1 95.12 86 GLN A O 1
ATOM 726 N N . ASP A 1 87 ? 6.547 -17.906 -24.438 1 96.5 87 ASP A N 1
ATOM 727 C CA . ASP A 1 87 ? 7.527 -18.609 -23.594 1 96.5 87 ASP A CA 1
ATOM 728 C C . ASP A 1 87 ? 8.148 -17.656 -22.578 1 96.5 87 ASP A C 1
ATOM 730 O O . ASP A 1 87 ? 8.328 -18.031 -21.406 1 96.5 87 ASP A O 1
ATOM 734 N N . ALA A 1 88 ? 8.445 -16.5 -23.047 1 96.5 88 ALA A N 1
ATOM 735 C CA . ALA A 1 88 ? 8.992 -15.477 -22.141 1 96.5 88 ALA A CA 1
ATOM 736 C C . ALA A 1 88 ? 7.969 -15.086 -21.078 1 96.5 88 ALA A C 1
ATOM 738 O O . ALA A 1 88 ? 8.32 -14.906 -19.906 1 96.5 88 ALA A O 1
ATOM 739 N N . GLU A 1 89 ? 6.77 -14.961 -21.547 1 96.94 89 GLU A N 1
ATOM 740 C CA . GLU A 1 89 ? 5.699 -14.633 -20.594 1 96.94 89 GLU A CA 1
ATOM 741 C C . GLU A 1 89 ? 5.527 -15.734 -19.547 1 96.94 89 GLU A C 1
ATOM 743 O O . GLU A 1 89 ? 5.348 -15.445 -18.375 1 96.94 89 GLU A O 1
ATOM 748 N N . ASP A 1 90 ? 5.656 -16.922 -19.984 1 97.75 90 ASP A N 1
ATOM 749 C CA . ASP A 1 90 ? 5.539 -18.047 -19.062 1 97.75 90 ASP A CA 1
ATOM 750 C C . ASP A 1 90 ? 6.664 -18.031 -18.031 1 97.75 90 ASP A C 1
ATOM 752 O O . ASP A 1 90 ? 6.457 -18.375 -16.859 1 97.75 90 ASP A O 1
ATOM 756 N N . GLU A 1 91 ? 7.789 -17.656 -18.438 1 97.88 91 GLU A N 1
ATOM 757 C CA . GLU A 1 91 ? 8.891 -17.562 -17.484 1 97.88 91 GLU A CA 1
ATOM 758 C C . GLU A 1 91 ? 8.625 -16.484 -16.438 1 97.88 91 GLU A C 1
ATOM 760 O O . GLU A 1 91 ? 8.922 -16.672 -15.258 1 97.88 91 GLU A O 1
ATOM 765 N N . VAL A 1 92 ? 8.07 -15.375 -16.859 1 97.69 92 VAL A N 1
ATOM 766 C CA . VAL A 1 92 ? 7.688 -14.32 -15.93 1 97.69 92 VAL A CA 1
ATOM 767 C C . VAL A 1 92 ? 6.645 -14.859 -14.945 1 97.69 92 VAL A C 1
ATOM 769 O O . VAL A 1 92 ? 6.738 -14.617 -13.742 1 97.69 92 VAL A O 1
ATOM 772 N N . CYS A 1 93 ? 5.762 -15.586 -15.477 1 98.31 93 CYS A N 1
ATOM 773 C CA . CYS A 1 93 ? 4.719 -16.172 -14.641 1 98.31 93 CYS A CA 1
ATOM 774 C C . CYS A 1 93 ? 5.32 -17.047 -13.547 1 98.31 93 CYS A C 1
ATOM 776 O O . CYS A 1 93 ? 4.938 -16.922 -12.375 1 98.31 93 CYS A O 1
ATOM 778 N N . LYS A 1 94 ? 6.203 -17.859 -13.93 1 98.44 94 LYS A N 1
ATOM 779 C CA . LYS A 1 94 ? 6.855 -18.734 -12.961 1 98.44 94 LYS A CA 1
ATOM 780 C C . LYS A 1 94 ? 7.555 -17.922 -11.867 1 98.44 94 LYS A C 1
ATOM 782 O O . LYS A 1 94 ? 7.477 -18.266 -10.688 1 98.44 94 LYS A O 1
ATOM 787 N N . MET A 1 95 ? 8.172 -16.891 -12.258 1 98.38 95 MET A N 1
ATOM 788 C CA . MET A 1 95 ? 8.883 -16.047 -11.305 1 98.38 95 MET A CA 1
ATOM 789 C C . MET A 1 95 ? 7.91 -15.367 -10.352 1 98.38 95 MET A C 1
ATOM 791 O O . MET A 1 95 ? 8.188 -15.242 -9.156 1 98.38 95 MET A O 1
ATOM 795 N N . LEU A 1 96 ? 6.816 -14.914 -10.875 1 98.75 96 LEU A N 1
ATOM 796 C CA . LEU A 1 96 ? 5.812 -14.281 -10.031 1 98.75 96 LEU A CA 1
ATOM 797 C C . LEU A 1 96 ? 5.293 -15.25 -8.984 1 98.75 96 LEU A C 1
ATOM 799 O O . LEU A 1 96 ? 5.109 -14.875 -7.82 1 98.75 96 LEU A O 1
ATOM 803 N N . LEU A 1 97 ? 5.102 -16.453 -9.398 1 98.81 97 LEU A N 1
ATOM 804 C CA . LEU A 1 97 ? 4.641 -17.453 -8.445 1 98.81 97 LEU A CA 1
ATOM 805 C C . LEU A 1 97 ? 5.668 -17.672 -7.336 1 98.81 97 LEU A C 1
ATOM 807 O O . LEU A 1 97 ? 5.305 -17.828 -6.168 1 98.81 97 LEU A O 1
ATOM 811 N N . ARG A 1 98 ? 6.887 -17.609 -7.652 1 98.56 98 ARG A N 1
ATOM 812 C CA . ARG A 1 98 ? 7.957 -17.812 -6.684 1 98.56 98 ARG A CA 1
ATOM 813 C C . ARG A 1 98 ? 8.047 -16.656 -5.707 1 98.56 98 ARG A C 1
ATOM 815 O O . ARG A 1 98 ? 8.711 -16.75 -4.672 1 98.56 98 ARG A O 1
ATOM 822 N N . LEU A 1 99 ? 7.344 -15.594 -6.027 1 98.75 99 LEU A N 1
ATOM 823 C CA . LEU A 1 99 ? 7.328 -14.438 -5.145 1 98.75 99 LEU A CA 1
ATOM 824 C C . LEU A 1 99 ? 6.059 -14.406 -4.305 1 98.75 99 LEU A C 1
ATOM 826 O O . LEU A 1 99 ? 5.879 -13.523 -3.465 1 98.75 99 LEU A O 1
ATOM 830 N N . GLY A 1 100 ? 5.18 -15.336 -4.512 1 98.56 100 GLY A N 1
ATOM 831 C CA . GLY A 1 100 ? 3.967 -15.438 -3.713 1 98.56 100 GLY A CA 1
ATOM 832 C C . GLY A 1 100 ? 2.725 -14.977 -4.457 1 98.56 100 GLY A C 1
ATOM 833 O O . GLY A 1 100 ? 1.675 -14.766 -3.846 1 98.56 100 GLY A O 1
ATOM 834 N N . ALA A 1 101 ? 2.822 -14.812 -5.758 1 98.75 101 ALA A N 1
ATOM 835 C CA . ALA A 1 101 ? 1.653 -14.43 -6.547 1 98.75 101 ALA A CA 1
ATOM 836 C C . ALA A 1 101 ? 0.582 -15.516 -6.5 1 98.75 101 ALA A C 1
ATOM 838 O O . ALA A 1 101 ? 0.879 -16.688 -6.223 1 98.75 101 ALA A O 1
ATOM 839 N N . THR A 1 102 ? -0.61 -15.07 -6.777 1 98.56 102 THR A N 1
ATOM 840 C CA . THR A 1 102 ? -1.737 -16 -6.809 1 98.56 102 THR A CA 1
ATOM 841 C C . THR A 1 102 ? -2.193 -16.25 -8.242 1 98.56 102 THR A C 1
ATOM 843 O O . THR A 1 102 ? -2.264 -15.312 -9.047 1 98.56 102 THR A O 1
ATOM 846 N N . TRP A 1 103 ? -2.518 -17.516 -8.484 1 98.44 103 TRP A N 1
ATOM 847 C CA . TRP A 1 103 ? -2.982 -17.906 -9.812 1 98.44 103 TRP A CA 1
ATOM 848 C C . TRP A 1 103 ? -4.5 -18.078 -9.828 1 98.44 103 TRP A C 1
ATOM 850 O O . TRP A 1 103 ? -5.027 -19.078 -9.344 1 98.44 103 TRP A O 1
ATOM 860 N N . TYR A 1 104 ? -5.141 -17.109 -10.453 1 97.62 104 TYR A N 1
ATOM 861 C CA . TYR A 1 104 ? -6.598 -17.094 -10.539 1 97.62 104 TYR A CA 1
ATOM 862 C C . TYR A 1 104 ? -7.078 -17.781 -11.812 1 97.62 104 TYR A C 1
ATOM 864 O O . TYR A 1 104 ? -6.371 -17.781 -12.828 1 97.62 104 TYR A O 1
ATOM 872 N N . ASP A 1 105 ? -8.297 -18.188 -11.766 1 97.19 105 ASP A N 1
ATOM 873 C CA . ASP A 1 105 ? -8.844 -18.938 -12.891 1 97.19 105 ASP A CA 1
ATOM 874 C C . ASP A 1 105 ? -9.055 -18.031 -14.102 1 97.19 105 ASP A C 1
ATOM 876 O O . ASP A 1 105 ? -8.992 -18.484 -15.242 1 97.19 105 ASP A O 1
ATOM 880 N N . SER A 1 106 ? -9.359 -16.859 -13.805 1 95 106 SER A N 1
ATOM 881 C CA . SER A 1 106 ? -9.672 -15.883 -14.844 1 95 106 SER A CA 1
ATOM 882 C C . SER A 1 106 ? -9.555 -14.453 -14.328 1 95 106 SER A C 1
ATOM 884 O O . SER A 1 106 ? -9.492 -14.234 -13.117 1 95 106 SER A O 1
ATOM 886 N N . ARG A 1 107 ? -9.508 -13.594 -15.297 1 94.06 107 ARG A N 1
ATOM 887 C CA . ARG A 1 107 ? -9.523 -12.188 -14.93 1 94.06 107 ARG A CA 1
ATOM 888 C C . ARG A 1 107 ? -10.797 -11.828 -14.188 1 94.06 107 ARG A C 1
ATOM 890 O O . ARG A 1 107 ? -10.766 -11.062 -13.211 1 94.06 107 ARG A O 1
ATOM 897 N N . SER A 1 108 ? -11.914 -12.305 -14.641 1 93.12 108 SER A N 1
ATOM 898 C CA . SER A 1 108 ? -13.195 -12.023 -14 1 93.12 108 SER A CA 1
ATOM 899 C C . SER A 1 108 ? -13.195 -12.492 -12.547 1 93.12 108 SER A C 1
ATOM 901 O O . SER A 1 108 ? -13.664 -11.773 -11.656 1 93.12 108 SER A O 1
ATOM 903 N N . ARG A 1 109 ? -12.68 -13.672 -12.344 1 95.5 109 ARG A N 1
ATOM 904 C CA . ARG A 1 109 ? -12.602 -14.188 -10.984 1 95.5 109 ARG A CA 1
ATOM 905 C C . ARG A 1 109 ? -11.68 -13.328 -10.125 1 95.5 109 ARG A C 1
ATOM 907 O O . ARG A 1 109 ? -12.023 -12.992 -8.984 1 95.5 109 ARG A O 1
ATOM 914 N N . TYR A 1 110 ? -10.617 -12.961 -10.719 1 96.69 110 TYR A N 1
ATOM 915 C CA . TYR A 1 110 ? -9.703 -12.07 -10.008 1 96.69 110 TYR A CA 1
ATOM 916 C C . TYR A 1 110 ? -10.398 -10.773 -9.602 1 96.69 110 TYR A C 1
ATOM 918 O O . TYR A 1 110 ? -10.266 -10.328 -8.461 1 96.69 110 TYR A O 1
ATOM 926 N N . ASN A 1 111 ? -11.062 -10.203 -10.484 1 94.44 111 ASN A N 1
ATOM 927 C CA . ASN A 1 111 ? -11.727 -8.938 -10.211 1 94.44 111 ASN A CA 1
ATOM 928 C C . ASN A 1 111 ? -12.672 -9.031 -9.016 1 94.44 111 ASN A C 1
ATOM 930 O O . ASN A 1 111 ? -12.734 -8.117 -8.195 1 94.44 111 ASN A O 1
ATOM 934 N N . LEU A 1 112 ? -13.305 -10.117 -8.938 1 94.88 112 LEU A N 1
ATOM 935 C CA . LEU A 1 112 ? -14.211 -10.344 -7.82 1 94.88 112 LEU A CA 1
ATOM 936 C C . LEU A 1 112 ? -13.445 -10.461 -6.508 1 94.88 112 LEU A C 1
ATOM 938 O O . LEU A 1 112 ? -13.789 -9.805 -5.52 1 94.88 112 LEU A O 1
ATOM 942 N N . ILE A 1 113 ? -12.445 -11.234 -6.52 1 96.19 113 ILE A N 1
ATOM 943 C CA . ILE A 1 113 ? -11.648 -11.492 -5.32 1 96.19 113 ILE A CA 1
ATOM 944 C C . ILE A 1 113 ? -10.953 -10.203 -4.887 1 96.19 113 ILE A C 1
ATOM 946 O O . ILE A 1 113 ? -10.922 -9.875 -3.695 1 96.19 113 ILE A O 1
ATOM 950 N N . ALA A 1 114 ? -10.43 -9.516 -5.867 1 94.69 114 ALA A N 1
ATOM 951 C CA . ALA A 1 114 ? -9.734 -8.266 -5.59 1 94.69 114 ALA A CA 1
ATOM 952 C C . ALA A 1 114 ? -10.672 -7.242 -4.957 1 94.69 114 ALA A C 1
ATOM 954 O O . ALA A 1 114 ? -10.281 -6.5 -4.055 1 94.69 114 ALA A O 1
ATOM 955 N N . ALA A 1 115 ? -11.852 -7.199 -5.398 1 91.88 115 ALA A N 1
ATOM 956 C CA . ALA A 1 115 ? -12.836 -6.277 -4.84 1 91.88 115 ALA A CA 1
ATOM 957 C C . ALA A 1 115 ? -13.125 -6.602 -3.375 1 91.88 115 ALA A C 1
ATOM 959 O O . ALA A 1 115 ? -13.266 -5.695 -2.549 1 91.88 115 ALA A O 1
ATOM 960 N N . VAL A 1 116 ? -13.156 -7.844 -3.096 1 91.94 116 VAL A N 1
ATOM 961 C CA . VAL A 1 116 ? -13.375 -8.266 -1.718 1 91.94 116 VAL A CA 1
ATOM 962 C C . VAL A 1 116 ? -12.188 -7.855 -0.853 1 91.94 116 VAL A C 1
ATOM 964 O O . VAL A 1 116 ? -12.367 -7.336 0.251 1 91.94 116 VAL A O 1
ATOM 967 N N . ALA A 1 117 ? -11.047 -8.07 -1.364 1 90.88 117 ALA A N 1
ATOM 968 C CA . ALA A 1 117 ? -9.836 -7.715 -0.633 1 90.88 117 ALA A CA 1
ATOM 969 C C . ALA A 1 117 ? -9.805 -6.219 -0.324 1 90.88 117 ALA A C 1
ATOM 971 O O . ALA A 1 117 ? -9.211 -5.797 0.672 1 90.88 117 ALA A O 1
ATOM 972 N N . GLN A 1 118 ? -10.5 -5.469 -1.164 1 85.06 118 GLN A N 1
ATOM 973 C CA . GLN A 1 118 ? -10.562 -4.023 -0.975 1 85.06 118 GLN A CA 1
ATOM 974 C C . GLN A 1 118 ? -11.828 -3.621 -0.222 1 85.06 118 GLN A C 1
ATOM 976 O O . GLN A 1 118 ? -12.188 -2.443 -0.195 1 85.06 118 GLN A O 1
ATOM 981 N N . ASN A 1 119 ? -12.578 -4.551 0.258 1 83 119 ASN A N 1
ATOM 982 C CA . ASN A 1 119 ? -13.75 -4.387 1.109 1 83 119 ASN A CA 1
ATOM 983 C C . ASN A 1 119 ? -14.898 -3.715 0.358 1 83 119 ASN A C 1
ATOM 985 O O . ASN A 1 119 ? -15.617 -2.895 0.925 1 83 119 ASN A O 1
ATOM 989 N N . VAL A 1 120 ? -14.969 -4.004 -0.879 1 83.31 120 VAL A N 1
ATOM 990 C CA . VAL A 1 120 ? -16.109 -3.52 -1.645 1 83.31 120 VAL A CA 1
ATOM 991 C C . VAL A 1 120 ? -17.375 -4.281 -1.236 1 83.31 120 VAL A C 1
ATOM 993 O O . VAL A 1 120 ? -17.484 -5.484 -1.49 1 83.31 120 VAL A O 1
ATOM 996 N N . THR A 1 121 ? -18.297 -3.596 -0.772 1 84.12 121 THR A N 1
ATOM 997 C CA . THR A 1 121 ? -19.469 -4.207 -0.167 1 84.12 121 THR A CA 1
ATOM 998 C C . THR A 1 121 ? -20.281 -4.98 -1.209 1 84.12 121 THR A C 1
ATOM 1000 O O . THR A 1 121 ? -20.75 -6.09 -0.942 1 84.12 121 THR A O 1
ATOM 1003 N N . SER A 1 122 ? -20.438 -4.355 -2.332 1 86.44 122 SER A N 1
ATOM 1004 C CA . SER A 1 122 ? -21.25 -5.004 -3.361 1 86.44 122 SER A CA 1
ATOM 1005 C C . SER A 1 122 ? -20.641 -6.332 -3.787 1 86.44 122 SER A C 1
ATOM 1007 O O . SER A 1 122 ? -21.359 -7.305 -4.031 1 86.44 122 SER A O 1
ATOM 1009 N N . ALA A 1 123 ? -19.344 -6.391 -3.879 1 91.19 123 ALA A N 1
ATOM 1010 C CA . ALA A 1 123 ? -18.656 -7.637 -4.215 1 91.19 123 ALA A CA 1
ATOM 1011 C C . ALA A 1 123 ? -18.812 -8.664 -3.096 1 91.19 123 ALA A C 1
ATOM 1013 O O . ALA A 1 123 ? -19.078 -9.836 -3.355 1 91.19 123 ALA A O 1
ATOM 1014 N N . ARG A 1 124 ? -18.672 -8.211 -1.915 1 91.44 124 ARG A N 1
ATOM 1015 C CA . ARG A 1 124 ? -18.828 -9.086 -0.757 1 91.44 124 ARG A CA 1
ATOM 1016 C C . ARG A 1 124 ? -20.203 -9.719 -0.715 1 91.44 124 ARG A C 1
ATOM 1018 O O . ARG A 1 124 ? -20.359 -10.906 -0.427 1 91.44 124 ARG A O 1
ATOM 1025 N N . ASN A 1 125 ? -21.125 -8.953 -1.04 1 92 125 ASN A N 1
ATOM 1026 C CA . ASN A 1 125 ? -22.5 -9.438 -1.011 1 92 125 ASN A CA 1
ATOM 1027 C C . ASN A 1 125 ? -22.719 -10.578 -1.998 1 92 125 ASN A C 1
ATOM 1029 O O . ASN A 1 125 ? -23.5 -11.5 -1.729 1 92 125 ASN A O 1
ATOM 1033 N N . LEU A 1 126 ? -22.078 -10.5 -3.113 1 94.25 126 LEU A N 1
ATOM 1034 C CA . LEU A 1 126 ? -22.203 -11.586 -4.078 1 94.25 126 LEU A CA 1
ATOM 1035 C C . LEU A 1 126 ? -21.781 -12.914 -3.467 1 94.25 126 LEU A C 1
ATOM 1037 O O . LEU A 1 126 ? -22.391 -13.953 -3.732 1 94.25 126 LEU A O 1
ATOM 1041 N N . PHE A 1 127 ? -20.828 -12.883 -2.656 1 93.81 127 PHE A N 1
ATOM 1042 C CA . PHE A 1 127 ? -20.344 -14.078 -1.985 1 93.81 127 PHE A CA 1
ATOM 1043 C C . PHE A 1 127 ? -21.281 -14.484 -0.854 1 93.81 127 PHE A C 1
ATOM 1045 O O . PHE A 1 127 ? -21.641 -15.656 -0.731 1 93.81 127 PHE A O 1
ATOM 1052 N N . LEU A 1 128 ? -21.688 -13.57 -0.092 1 91.5 128 LEU A N 1
ATOM 1053 C CA . LEU A 1 128 ? -22.5 -13.836 1.095 1 91.5 128 LEU A CA 1
ATOM 1054 C C . LEU A 1 128 ? -23.859 -14.406 0.71 1 91.5 128 LEU A C 1
ATOM 1056 O O . LEU A 1 128 ? -24.422 -15.227 1.435 1 91.5 128 LEU A O 1
ATOM 1060 N N . TYR A 1 129 ? -24.281 -13.977 -0.428 1 93.62 129 TYR A N 1
ATOM 1061 C CA . TYR A 1 129 ? -25.594 -14.43 -0.861 1 93.62 129 TYR A CA 1
ATOM 1062 C C . TYR A 1 129 ? -25.469 -15.586 -1.852 1 93.62 129 TYR A C 1
ATOM 1064 O O . TYR A 1 129 ? -26.422 -15.906 -2.566 1 93.62 129 TYR A O 1
ATOM 1072 N N . ASP A 1 130 ? -24.344 -16.156 -2.037 1 92.31 130 ASP A N 1
ATOM 1073 C CA . ASP A 1 130 ? -24.062 -17.344 -2.818 1 92.31 130 ASP A CA 1
ATOM 1074 C C . ASP A 1 130 ? -24.359 -17.125 -4.297 1 92.31 130 ASP A C 1
ATOM 1076 O O . ASP A 1 130 ? -24.891 -18.016 -4.973 1 92.31 130 ASP A O 1
ATOM 1080 N N . GLU A 1 131 ? -24.141 -15.938 -4.719 1 94.19 131 GLU A N 1
ATOM 1081 C CA . GLU A 1 131 ? -24.312 -15.641 -6.137 1 94.19 131 GLU A CA 1
ATOM 1082 C C . GLU A 1 131 ? -23.078 -16.031 -6.941 1 94.19 131 GLU A C 1
ATOM 1084 O O . GLU A 1 131 ? -23.141 -16.156 -8.164 1 94.19 131 GLU A O 1
ATOM 1089 N N . VAL A 1 132 ? -22.031 -16.188 -6.254 1 94.88 132 VAL A N 1
ATOM 1090 C CA . VAL A 1 132 ? -20.781 -16.656 -6.832 1 94.88 132 VAL A CA 1
ATOM 1091 C C . VAL A 1 132 ? -20.141 -17.688 -5.906 1 94.88 132 VAL A C 1
ATOM 1093 O O . VAL A 1 132 ? -20.422 -17.719 -4.703 1 94.88 132 VAL A O 1
ATOM 1096 N N . PRO A 1 133 ? -19.344 -18.562 -6.48 1 94.62 133 PRO A N 1
ATOM 1097 C CA . PRO A 1 133 ? -18.672 -19.531 -5.613 1 94.62 133 PRO A CA 1
ATOM 1098 C C . PRO A 1 133 ? -17.797 -18.875 -4.543 1 94.62 133 PRO A C 1
ATOM 1100 O O . PRO A 1 133 ? -17.172 -17.844 -4.805 1 94.62 133 PRO A O 1
ATOM 1103 N N . ALA A 1 134 ? -17.719 -19.516 -3.428 1 94.75 134 ALA A N 1
ATOM 1104 C CA . ALA A 1 134 ? -16.938 -19 -2.307 1 94.75 134 ALA A CA 1
ATOM 1105 C C . ALA A 1 134 ? -15.453 -18.875 -2.684 1 94.75 134 ALA A C 1
ATOM 1107 O O . ALA A 1 134 ? -14.977 -19.594 -3.57 1 94.75 134 ALA A O 1
ATOM 1108 N N . ALA A 1 135 ? -14.82 -17.953 -2.012 1 95.12 135 ALA A N 1
ATOM 1109 C CA . ALA A 1 135 ? -13.375 -17.828 -2.203 1 95.12 135 ALA A CA 1
ATOM 1110 C C . ALA A 1 135 ? -12.648 -19.062 -1.673 1 95.12 135 ALA A C 1
ATOM 1112 O O . ALA A 1 135 ? -12.977 -19.578 -0.603 1 95.12 135 ALA A O 1
ATOM 1113 N N . THR A 1 136 ? -11.711 -19.516 -2.445 1 94.25 136 THR A N 1
ATOM 1114 C CA . THR A 1 136 ? -10.938 -20.688 -2.029 1 94.25 136 THR A CA 1
ATOM 1115 C C . THR A 1 136 ? -9.836 -20.281 -1.054 1 94.25 136 THR A C 1
ATOM 1117 O O . THR A 1 136 ? -9.555 -19.094 -0.883 1 94.25 136 THR A O 1
ATOM 1120 N N . ALA A 1 137 ? -9.203 -21.234 -0.452 1 91.88 137 ALA A N 1
ATOM 1121 C CA . ALA A 1 137 ? -8.086 -20.953 0.448 1 91.88 137 ALA A CA 1
ATOM 1122 C C . ALA A 1 137 ? -6.965 -20.234 -0.282 1 91.88 137 ALA A C 1
ATOM 1124 O O . ALA A 1 137 ? -6.434 -19.234 0.215 1 91.88 137 ALA A O 1
ATOM 1125 N N . VAL A 1 138 ? -6.695 -20.625 -1.439 1 94.19 138 VAL A N 1
ATOM 1126 C CA . VAL A 1 138 ? -5.598 -20.078 -2.234 1 94.19 138 VAL A CA 1
ATOM 1127 C C . VAL A 1 138 ? -5.887 -18.625 -2.586 1 94.19 138 VAL A C 1
ATOM 1129 O O . VAL A 1 138 ? -5.02 -17.766 -2.445 1 94.19 138 VAL A O 1
ATOM 1132 N N . GLU A 1 139 ? -7.109 -18.375 -2.93 1 95.31 139 GLU A N 1
ATOM 1133 C CA . GLU A 1 139 ? -7.504 -17.031 -3.354 1 95.31 139 GLU A CA 1
ATOM 1134 C C . GLU A 1 139 ? -7.508 -16.062 -2.178 1 95.31 139 GLU A C 1
ATOM 1136 O O . GLU A 1 139 ? -7.441 -14.844 -2.371 1 95.31 139 GLU A O 1
ATOM 1141 N N . SER A 1 140 ? -7.543 -16.609 -0.986 1 94.44 140 SER A N 1
ATOM 1142 C CA . SER A 1 140 ? -7.734 -15.781 0.197 1 94.44 140 SER A CA 1
ATOM 1143 C C . SER A 1 140 ? -6.426 -15.594 0.959 1 94.44 140 SER A C 1
ATOM 1145 O O . SER A 1 140 ? -6.398 -14.945 2.006 1 94.44 140 SER A O 1
ATOM 1147 N N . LEU A 1 141 ? -5.395 -16.062 0.407 1 95 141 LEU A N 1
ATOM 1148 C CA . LEU A 1 141 ? -4.125 -16.047 1.126 1 95 141 LEU A CA 1
ATOM 1149 C C . LEU A 1 141 ? -3.346 -14.766 0.827 1 95 141 LEU A C 1
ATOM 1151 O O . LEU A 1 141 ? -3.328 -14.297 -0.313 1 95 141 LEU A O 1
ATOM 1155 N N . TRP A 1 142 ? -2.812 -14.281 1.852 1 96.19 142 TRP A N 1
ATOM 1156 C CA . TRP A 1 142 ? -1.649 -13.406 1.73 1 96.19 142 TRP A CA 1
ATOM 1157 C C . TRP A 1 142 ? -0.356 -14.211 1.769 1 96.19 142 TRP A C 1
ATOM 1159 O O . TRP A 1 142 ? -0.115 -14.969 2.715 1 96.19 142 TRP A O 1
ATOM 1169 N N . VAL A 1 143 ? 0.414 -14.117 0.67 1 98.06 143 VAL A N 1
ATOM 1170 C CA . VAL A 1 143 ? 1.654 -14.875 0.581 1 98.06 143 VAL A CA 1
ATOM 1171 C C . VAL A 1 143 ? 2.803 -13.953 0.183 1 98.06 143 VAL A C 1
ATOM 1173 O O . VAL A 1 143 ? 2.676 -13.164 -0.754 1 98.06 143 VAL A O 1
ATOM 1176 N N . ARG A 1 144 ? 3.848 -14.062 0.934 1 98.56 144 ARG A N 1
ATOM 1177 C CA . ARG A 1 144 ? 5.098 -13.414 0.553 1 98.56 144 ARG A CA 1
ATOM 1178 C C . ARG A 1 144 ? 6.285 -14.352 0.757 1 98.56 144 ARG A C 1
ATOM 1180 O O . ARG A 1 144 ? 6.277 -15.18 1.669 1 98.56 144 ARG A O 1
ATOM 1187 N N . VAL A 1 145 ? 7.23 -14.156 -0.118 1 98.88 145 VAL A N 1
ATOM 1188 C CA . VAL A 1 145 ? 8.375 -15.062 -0.129 1 98.88 145 VAL A CA 1
ATOM 1189 C C . VAL A 1 145 ? 9.672 -14.266 -0.059 1 98.88 145 VAL A C 1
ATOM 1191 O O . VAL A 1 145 ? 9.773 -13.188 -0.651 1 98.88 145 VAL A O 1
ATOM 1194 N N . GLY A 1 146 ? 10.609 -14.742 0.689 1 98.81 146 GLY A N 1
ATOM 1195 C CA . GLY A 1 146 ? 11.977 -14.234 0.701 1 98.81 146 GLY A CA 1
ATOM 1196 C C . GLY A 1 146 ? 12.992 -15.273 0.266 1 98.81 146 GLY A C 1
ATOM 1197 O O . GLY A 1 146 ? 12.914 -16.438 0.654 1 98.81 146 GLY A O 1
ATOM 1198 N N . TRP A 1 147 ? 13.875 -14.852 -0.587 1 98.81 147 TRP A N 1
ATOM 1199 C CA . TRP A 1 147 ? 14.984 -15.664 -1.076 1 98.81 147 TRP A CA 1
ATOM 1200 C C . TRP A 1 147 ? 16.312 -15.148 -0.532 1 98.81 147 TRP A C 1
ATOM 1202 O O . TRP A 1 147 ? 17 -14.359 -1.188 1 98.81 147 TRP A O 1
ATOM 1212 N N . PRO A 1 148 ? 16.734 -15.648 0.643 1 98.56 148 PRO A N 1
ATOM 1213 C CA . PRO A 1 148 ? 17.922 -15.094 1.288 1 98.56 148 PRO A CA 1
ATOM 1214 C C . PRO A 1 148 ? 19.219 -15.5 0.579 1 98.56 148 PRO A C 1
ATOM 1216 O O . PRO A 1 148 ? 19.25 -16.484 -0.153 1 98.56 148 PRO A O 1
ATOM 1219 N N . SER A 1 149 ? 20.234 -14.703 0.81 1 98.25 149 SER A N 1
ATOM 1220 C CA . SER A 1 149 ? 21.531 -14.945 0.21 1 98.25 149 SER A CA 1
ATOM 1221 C C . SER A 1 149 ? 22.125 -16.266 0.707 1 98.25 149 SER A C 1
ATOM 1223 O O . SER A 1 149 ? 23.016 -16.828 0.065 1 98.25 149 SER A O 1
ATOM 1225 N N . THR A 1 150 ? 21.656 -16.797 1.774 1 97.62 150 THR A N 1
ATOM 1226 C CA . THR A 1 150 ? 22.188 -18.016 2.379 1 97.62 150 THR A CA 1
ATOM 1227 C C . THR A 1 150 ? 21.562 -19.25 1.731 1 97.62 150 THR A C 1
ATOM 1229 O O . THR A 1 150 ? 21.953 -20.375 2.031 1 97.62 150 THR A O 1
ATOM 1232 N N . GLY A 1 151 ? 20.656 -19.109 0.942 1 97.88 151 GLY A N 1
ATOM 1233 C CA . GLY A 1 151 ? 19.984 -20.219 0.291 1 97.88 151 GLY A CA 1
ATOM 1234 C C . GLY A 1 151 ? 18.641 -20.547 0.903 1 97.88 151 GLY A C 1
ATOM 1235 O O . GLY A 1 151 ? 18.328 -20.094 2.004 1 97.88 151 GLY A O 1
ATOM 1236 N N . GLY A 1 152 ? 17.844 -21.328 0.087 1 98.44 152 GLY A N 1
ATOM 1237 C CA . GLY A 1 152 ? 16.5 -21.641 0.538 1 98.44 152 GLY A CA 1
ATOM 1238 C C . GLY A 1 152 ? 15.508 -20.5 0.323 1 98.44 152 GLY A C 1
ATOM 1239 O O . GLY A 1 152 ? 15.734 -19.625 -0.518 1 98.44 152 GLY A O 1
ATOM 1240 N N . LEU A 1 153 ? 14.391 -20.688 1.043 1 98.75 153 LEU A N 1
ATOM 1241 C CA . LEU A 1 153 ? 13.383 -19.625 0.946 1 98.75 153 LEU A CA 1
ATOM 1242 C C . LEU A 1 153 ? 12.555 -19.547 2.223 1 98.75 153 LEU A C 1
ATOM 1244 O O . LEU A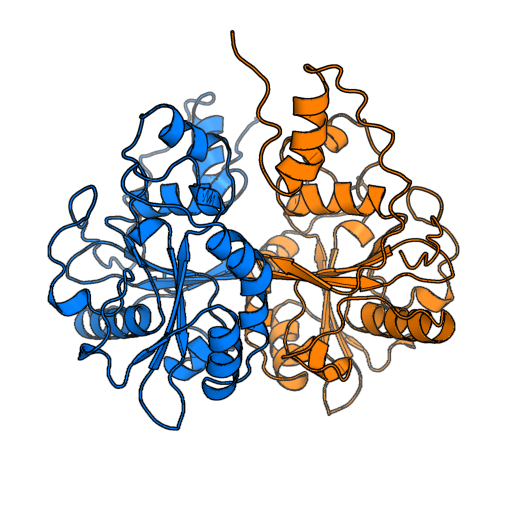 1 153 ? 12.383 -20.547 2.918 1 98.75 153 LEU A O 1
ATOM 1248 N N . TRP A 1 154 ? 12.164 -18.359 2.605 1 98.81 154 TRP A N 1
ATOM 1249 C CA . TRP A 1 154 ? 11.18 -18.109 3.656 1 98.81 154 TRP A CA 1
ATOM 1250 C C . TRP A 1 154 ? 9.82 -17.766 3.059 1 98.81 154 TRP A C 1
ATOM 1252 O O . TRP A 1 154 ? 9.727 -16.984 2.111 1 98.81 154 TRP A O 1
ATOM 1262 N N . VAL A 1 155 ? 8.773 -18.453 3.607 1 98.81 155 VAL A N 1
ATOM 1263 C CA . VAL A 1 155 ? 7.426 -18.203 3.109 1 98.81 155 VAL A CA 1
ATOM 1264 C C . VAL A 1 155 ? 6.496 -17.875 4.273 1 98.81 155 VAL A C 1
ATOM 1266 O O . VAL A 1 155 ? 6.398 -18.641 5.234 1 98.81 155 VAL A O 1
ATOM 1269 N N . ALA A 1 156 ? 5.906 -16.688 4.219 1 98.25 156 ALA A N 1
ATOM 1270 C CA . ALA A 1 156 ? 4.797 -16.375 5.113 1 98.25 156 ALA A CA 1
ATOM 1271 C C . ALA A 1 156 ? 3.465 -16.422 4.371 1 98.25 156 ALA A C 1
ATOM 1273 O O . ALA A 1 156 ? 3.328 -15.852 3.287 1 98.25 156 ALA A O 1
ATOM 1274 N N . GLU A 1 157 ? 2.586 -17.141 4.883 1 96.5 157 GLU A N 1
ATOM 1275 C CA . GLU A 1 157 ? 1.252 -17.234 4.301 1 96.5 157 GLU A CA 1
ATOM 1276 C C . GLU A 1 157 ? 0.182 -17.344 5.383 1 96.5 157 GLU A C 1
ATOM 1278 O O . GLU A 1 157 ? 0.348 -18.078 6.359 1 96.5 157 GLU A O 1
ATOM 1283 N N . PHE A 1 158 ? -0.865 -16.562 5.227 1 95.5 158 PHE A N 1
ATOM 1284 C CA . PHE A 1 158 ? -2.01 -16.594 6.129 1 95.5 158 PHE A CA 1
ATOM 1285 C C . PHE A 1 158 ? -3.256 -16.047 5.434 1 95.5 158 PHE A C 1
ATOM 1287 O O . PHE A 1 158 ? -3.16 -15.406 4.387 1 95.5 158 PHE A O 1
ATOM 1294 N N . ILE A 1 159 ? -4.352 -16.297 6.023 1 94 159 ILE A N 1
ATOM 1295 C CA . ILE A 1 159 ? -5.605 -15.883 5.414 1 94 159 ILE A CA 1
ATOM 1296 C C . ILE A 1 159 ? -5.797 -14.375 5.613 1 94 159 ILE A C 1
ATOM 1298 O O . ILE A 1 159 ? -5.676 -13.875 6.73 1 94 159 ILE A O 1
ATOM 1302 N N . HIS A 1 160 ? -6.012 -13.766 4.512 1 93.38 160 HIS A N 1
ATOM 1303 C CA . HIS A 1 160 ? -6.324 -12.344 4.539 1 93.38 160 HIS A CA 1
ATOM 1304 C C . HIS A 1 160 ? -7.645 -12.078 5.258 1 93.38 160 HIS A C 1
ATOM 1306 O O . HIS A 1 160 ? -8.672 -12.656 4.898 1 93.38 160 HIS A O 1
ATOM 1312 N N . GLY A 1 161 ? -7.648 -11.188 6.129 1 90.12 161 GLY A N 1
ATOM 1313 C CA . GLY A 1 161 ? -8.781 -10.953 7.012 1 90.12 161 GLY A CA 1
ATOM 1314 C C . GLY A 1 161 ? -10.031 -10.508 6.27 1 90.12 161 GLY A C 1
ATOM 1315 O O . GLY A 1 161 ? -11.148 -10.727 6.742 1 90.12 161 GLY A O 1
ATOM 1316 N N . ALA A 1 162 ? -9.875 -9.922 5.141 1 88.88 162 ALA A N 1
ATOM 1317 C CA . ALA A 1 162 ? -11.016 -9.453 4.359 1 88.88 162 ALA A CA 1
ATOM 1318 C C . ALA A 1 162 ? -11.898 -10.617 3.92 1 88.88 162 ALA A C 1
ATOM 1320 O O . ALA A 1 162 ? -13.047 -10.422 3.518 1 88.88 162 ALA A O 1
ATOM 1321 N N . PHE A 1 163 ? -11.367 -11.797 4.012 1 91.94 163 PHE A N 1
ATOM 1322 C CA . PHE A 1 163 ? -12.078 -12.938 3.445 1 91.94 163 PHE A CA 1
ATOM 1323 C C . PHE A 1 163 ? -12.719 -13.773 4.543 1 91.94 163 PHE A C 1
ATOM 1325 O O . PHE A 1 163 ? -13.336 -14.805 4.266 1 91.94 163 PHE A O 1
ATOM 1332 N N . GLU A 1 164 ? -12.648 -13.391 5.684 1 85.19 164 GLU A N 1
ATOM 1333 C CA . GLU A 1 164 ? -13.086 -14.172 6.836 1 85.19 164 GLU A CA 1
ATOM 1334 C C . GLU A 1 164 ? -14.508 -14.688 6.645 1 85.19 164 GLU A C 1
ATOM 1336 O O . GLU A 1 164 ? -14.812 -15.828 7 1 85.19 164 GLU A O 1
ATOM 1341 N N . ASP A 1 165 ? -15.32 -13.945 6.004 1 85.62 165 ASP A N 1
ATOM 1342 C CA . ASP A 1 165 ? -16.734 -14.328 5.957 1 85.62 165 ASP A CA 1
ATOM 1343 C C . ASP A 1 165 ? -17.125 -14.812 4.566 1 85.62 165 ASP A C 1
ATOM 1345 O O . ASP A 1 165 ? -18.297 -15.07 4.301 1 85.62 165 ASP A O 1
ATOM 1349 N N . VAL A 1 166 ? -16.172 -14.891 3.664 1 90.19 166 VAL A N 1
ATOM 1350 C CA . VAL A 1 166 ? -16.578 -15.227 2.303 1 90.19 166 VAL A CA 1
ATOM 1351 C C . VAL A 1 166 ? -15.797 -16.438 1.812 1 90.19 166 VAL A C 1
ATOM 1353 O O . VAL A 1 166 ? -15.953 -16.875 0.666 1 90.19 166 VAL A O 1
ATOM 1356 N N . VAL A 1 167 ? -14.992 -16.875 2.639 1 88.69 167 VAL A N 1
ATOM 1357 C CA . VAL A 1 167 ? -14.188 -18.047 2.273 1 88.69 167 VAL A CA 1
ATOM 1358 C C . VAL A 1 167 ? -15 -19.312 2.477 1 88.69 167 VAL A C 1
ATOM 1360 O O . VAL A 1 167 ? -15.977 -19.328 3.234 1 88.69 167 VAL A O 1
ATOM 1363 N N . ASP A 1 168 ? -14.477 -20.266 1.734 1 83.62 168 ASP A N 1
ATOM 1364 C CA . ASP A 1 168 ? -15.094 -21.594 1.848 1 83.62 168 ASP A CA 1
ATOM 1365 C C . ASP A 1 168 ? -14.977 -22.125 3.271 1 83.62 168 ASP A C 1
ATOM 1367 O O . ASP A 1 168 ? -13.992 -21.859 3.965 1 83.62 168 ASP A O 1
ATOM 1371 N N . ASP A 1 169 ? -15.891 -22.938 3.613 1 72.44 169 ASP A N 1
ATOM 1372 C CA . ASP A 1 169 ? -16.016 -23.469 4.965 1 72.44 169 ASP A CA 1
ATOM 1373 C C . ASP A 1 169 ? -14.805 -24.328 5.332 1 72.44 169 ASP A C 1
ATOM 1375 O O . ASP A 1 169 ? -14.531 -24.562 6.512 1 72.44 169 ASP A O 1
ATOM 1379 N N . LEU A 1 170 ? -14.18 -24.703 4.355 1 71.31 170 LEU A N 1
ATOM 1380 C CA . LEU A 1 170 ? -13.055 -25.578 4.613 1 71.31 170 LEU A CA 1
ATOM 1381 C C . LEU A 1 170 ? -11.828 -24.797 5.047 1 71.31 170 LEU A C 1
ATOM 1383 O O . LEU A 1 170 ? -10.867 -25.359 5.566 1 71.31 170 LEU A O 1
ATOM 1387 N N . VAL A 1 171 ? -11.984 -23.5 4.91 1 78.88 171 VAL A N 1
ATOM 1388 C CA . VAL A 1 171 ? -10.867 -22.656 5.281 1 78.88 171 VAL A CA 1
ATOM 1389 C C . VAL A 1 171 ? -10.977 -22.266 6.758 1 78.88 171 VAL A C 1
ATOM 1391 O O . VAL A 1 171 ? -11.992 -21.734 7.191 1 78.88 171 VAL A O 1
ATOM 1394 N N . GLU A 1 172 ? -10 -22.703 7.488 1 75.69 172 GLU A N 1
ATOM 1395 C CA . GLU A 1 172 ? -9.977 -22.391 8.914 1 75.69 172 GLU A CA 1
ATOM 1396 C C . GLU A 1 172 ? -9.25 -21.078 9.18 1 75.69 172 GLU A C 1
ATOM 1398 O O . GLU A 1 172 ? -8.062 -20.953 8.875 1 75.69 172 GLU A O 1
ATOM 1403 N N . TRP A 1 173 ? -10.008 -20.219 9.656 1 76.31 173 TRP A N 1
ATOM 1404 C CA . TRP A 1 173 ? -9.414 -18.969 10.102 1 76.31 173 TRP A CA 1
ATOM 1405 C C . TRP A 1 173 ? -8.82 -19.109 11.492 1 76.31 173 TRP A C 1
ATOM 1407 O O . TRP A 1 173 ? -9.43 -19.719 12.375 1 76.31 173 TRP A O 1
ATOM 1417 N N . ASP A 1 174 ? -7.555 -18.688 11.57 1 79.69 174 ASP A N 1
ATOM 1418 C CA . ASP A 1 174 ? -6.836 -18.703 12.844 1 79.69 174 ASP A CA 1
ATOM 1419 C C . ASP A 1 174 ? -6.625 -17.281 13.375 1 79.69 174 ASP A C 1
ATOM 1421 O O . ASP A 1 174 ? -6.41 -16.359 12.602 1 79.69 174 ASP A O 1
ATOM 1425 N N . GLU A 1 175 ? -6.781 -17.109 14.695 1 83.31 175 GLU A N 1
ATOM 1426 C CA . GLU A 1 175 ? -6.559 -15.797 15.32 1 83.31 175 GLU A CA 1
ATOM 1427 C C . GLU A 1 175 ? -5.176 -15.25 14.969 1 83.31 175 GLU A C 1
ATOM 1429 O O . GLU A 1 175 ? -4.992 -14.039 14.859 1 83.31 175 GLU A O 1
ATOM 1434 N N . GLN A 1 176 ? -4.289 -16.141 14.766 1 88.81 176 GLN A N 1
ATOM 1435 C CA . GLN A 1 176 ? -2.932 -15.727 14.414 1 88.81 176 GLN A CA 1
ATOM 1436 C C . GLN A 1 176 ? -2.893 -15.047 13.047 1 88.81 176 GLN A C 1
ATOM 1438 O O . GLN A 1 176 ? -2.074 -14.156 12.82 1 88.81 176 GLN A O 1
ATOM 1443 N N . ASP A 1 177 ? -3.814 -15.422 12.258 1 89 177 ASP A N 1
ATOM 1444 C CA . ASP A 1 177 ? -3.891 -14.789 10.945 1 89 177 ASP A CA 1
ATOM 1445 C C . ASP A 1 177 ? -4.18 -13.297 11.07 1 89 177 ASP A C 1
ATOM 1447 O O . ASP A 1 177 ? -3.609 -12.484 10.336 1 89 177 ASP A O 1
ATOM 1451 N N . GLY A 1 178 ? -5.012 -13.055 11.977 1 88.31 178 GLY A N 1
ATOM 1452 C CA . GLY A 1 178 ? -5.301 -11.656 12.234 1 88.31 178 GLY A CA 1
ATOM 1453 C C . GLY A 1 178 ? -4.098 -10.875 12.727 1 88.31 178 GLY A C 1
ATOM 1454 O O . GLY A 1 178 ? -3.865 -9.742 12.305 1 88.31 178 GLY A O 1
ATOM 1455 N N . HIS A 1 179 ? -3.396 -11.477 13.578 1 91.19 179 HIS A N 1
ATOM 1456 C CA . HIS A 1 179 ? -2.195 -10.844 14.109 1 91.19 179 HIS A CA 1
ATOM 1457 C C . HIS A 1 179 ? -1.17 -10.586 13.016 1 91.19 179 HIS A C 1
ATOM 1459 O O . HIS A 1 179 ? -0.634 -9.484 12.906 1 91.19 179 HIS A O 1
ATOM 1465 N N . TYR A 1 180 ? -0.979 -11.539 12.195 1 93.69 180 TYR A N 1
ATOM 1466 C CA . TYR A 1 180 ? -0.025 -11.383 11.102 1 93.69 180 TYR A CA 1
ATOM 1467 C C . TYR A 1 180 ? -0.505 -10.344 10.102 1 93.69 180 TYR A C 1
ATOM 1469 O O . TYR A 1 180 ? 0.285 -9.531 9.609 1 93.69 180 TYR A O 1
ATOM 1477 N N . GLY A 1 181 ? -1.767 -10.43 9.898 1 92.81 181 GLY A N 1
ATOM 1478 C CA . GLY A 1 181 ? -2.336 -9.445 8.992 1 92.81 181 GLY A CA 1
ATOM 1479 C C . GLY A 1 181 ? -2.113 -8.016 9.453 1 92.81 181 GLY A C 1
ATOM 1480 O O . GLY A 1 181 ? -1.826 -7.133 8.641 1 92.81 181 GLY A O 1
ATOM 1481 N N . ASN A 1 182 ? -2.164 -7.855 10.727 1 91.06 182 ASN A N 1
ATOM 1482 C CA . ASN A 1 182 ? -1.994 -6.527 11.312 1 91.06 182 ASN A CA 1
ATOM 1483 C C . ASN A 1 182 ? -0.541 -6.07 11.25 1 91.06 182 ASN A C 1
ATOM 1485 O O . ASN A 1 182 ? -0.249 -4.887 11.445 1 91.06 182 ASN A O 1
ATOM 1489 N N . ALA A 1 183 ? 0.32 -6.949 10.875 1 93.56 183 ALA A N 1
ATOM 1490 C CA . ALA A 1 183 ? 1.736 -6.594 10.836 1 93.56 183 ALA A CA 1
ATOM 1491 C C . ALA A 1 183 ? 2.291 -6.703 9.422 1 93.56 183 ALA A C 1
ATOM 1493 O O . ALA A 1 183 ? 3.408 -6.258 9.148 1 93.56 183 ALA A O 1
ATOM 1494 N N . ALA A 1 184 ? 1.524 -7.168 8.531 1 95.62 184 ALA A N 1
ATOM 1495 C CA . ALA A 1 184 ? 2.01 -7.566 7.219 1 95.62 184 ALA A CA 1
ATOM 1496 C C . ALA A 1 184 ? 2.51 -6.363 6.426 1 95.62 184 ALA A C 1
ATOM 1498 O O . ALA A 1 184 ? 3.428 -6.484 5.613 1 95.62 184 ALA A O 1
ATOM 1499 N N . GLY A 1 185 ? 1.942 -5.266 6.727 1 94.38 185 GLY A N 1
ATOM 1500 C CA . GLY A 1 185 ? 2.326 -4.066 5.996 1 94.38 185 GLY A CA 1
ATOM 1501 C C . GLY A 1 185 ? 3.789 -3.705 6.176 1 94.38 185 GLY A C 1
ATOM 1502 O O . GLY A 1 185 ? 4.336 -2.922 5.398 1 94.38 185 GLY A O 1
ATOM 1503 N N . GLN A 1 186 ? 4.48 -4.281 7.09 1 95.31 186 GLN A N 1
ATOM 1504 C CA . GLN A 1 186 ? 5.879 -3.965 7.363 1 95.31 186 GLN A CA 1
ATOM 1505 C C . GLN A 1 186 ? 6.793 -4.5 6.262 1 95.31 186 GLN A C 1
ATOM 1507 O O . GLN A 1 186 ? 7.965 -4.125 6.184 1 95.31 186 GLN A O 1
ATOM 1512 N N . ILE A 1 187 ? 6.207 -5.254 5.406 1 96.06 187 ILE A N 1
ATOM 1513 C CA . ILE A 1 187 ? 6.996 -5.902 4.363 1 96.06 187 ILE A CA 1
ATOM 1514 C C . ILE A 1 187 ? 7.605 -4.844 3.449 1 96.06 187 ILE A C 1
ATOM 1516 O O . ILE A 1 187 ? 8.672 -5.055 2.869 1 96.06 187 ILE A O 1
ATOM 1520 N N . VAL A 1 188 ? 7.012 -3.688 3.379 1 96.44 188 VAL A N 1
ATOM 1521 C CA . VAL A 1 188 ? 7.445 -2.635 2.465 1 96.44 188 VAL A CA 1
ATOM 1522 C C . VAL A 1 188 ? 8.758 -2.037 2.953 1 96.44 188 VAL A C 1
ATOM 1524 O O . VAL A 1 188 ? 9.445 -1.33 2.207 1 96.44 188 VAL A O 1
ATOM 1527 N N . LEU A 1 189 ? 9.164 -2.355 4.145 1 97.12 189 LEU A N 1
ATOM 1528 C CA . LEU A 1 189 ? 10.32 -1.707 4.754 1 97.12 189 LEU A CA 1
ATOM 1529 C C . LEU A 1 189 ? 11.609 -2.443 4.402 1 97.12 189 LEU A C 1
ATOM 1531 O O . LEU A 1 189 ? 12.703 -1.941 4.656 1 97.12 189 LEU A O 1
ATOM 1535 N N . ALA A 1 190 ? 11.492 -3.568 3.773 1 97.81 190 ALA A N 1
ATOM 1536 C CA . ALA A 1 190 ? 12.688 -4.332 3.406 1 97.81 190 ALA A CA 1
ATOM 1537 C C . ALA A 1 190 ? 13.383 -3.719 2.195 1 97.81 190 ALA A C 1
ATOM 1539 O O . ALA A 1 190 ? 12.727 -3.344 1.22 1 97.81 190 ALA A O 1
ATOM 1540 N N . LYS A 1 191 ? 14.727 -3.777 2.234 1 96.88 191 LYS A N 1
ATOM 1541 C CA . LYS A 1 191 ? 15.484 -3.234 1.111 1 96.88 191 LYS A CA 1
ATOM 1542 C C . LYS A 1 191 ? 15.961 -4.348 0.178 1 96.88 191 LYS A C 1
ATOM 1544 O O . LYS A 1 191 ? 16.328 -4.086 -0.971 1 96.88 191 LYS A O 1
ATOM 1549 N N . ASP A 1 192 ? 16.062 -5.469 0.741 1 97.75 192 ASP A N 1
ATOM 1550 C CA . ASP A 1 192 ? 16.5 -6.617 -0.042 1 97.75 192 ASP A CA 1
ATOM 1551 C C . ASP A 1 192 ? 15.898 -7.91 0.494 1 97.75 192 ASP A C 1
ATOM 1553 O O . ASP A 1 192 ? 15.125 -7.891 1.451 1 97.75 192 ASP A O 1
ATOM 1557 N N . MET A 1 193 ? 16.281 -8.984 -0.123 1 98.62 193 MET A N 1
ATOM 1558 C CA . MET A 1 193 ? 15.672 -10.273 0.209 1 98.62 193 MET A CA 1
ATOM 1559 C C . MET A 1 193 ? 16.062 -10.719 1.612 1 98.62 193 MET A C 1
ATOM 1561 O O . MET A 1 193 ? 15.266 -11.336 2.32 1 98.62 193 MET A O 1
ATOM 1565 N N . ASP A 1 194 ? 17.297 -10.414 1.989 1 98.69 194 ASP A N 1
ATOM 1566 C CA . ASP A 1 194 ? 17.703 -10.797 3.336 1 98.69 194 ASP A CA 1
ATOM 1567 C C . ASP A 1 194 ? 16.875 -10.078 4.391 1 98.69 194 ASP A C 1
ATOM 1569 O O . ASP A 1 194 ? 16.391 -10.703 5.344 1 98.69 194 ASP A O 1
ATOM 1573 N N . GLU A 1 195 ? 16.656 -8.812 4.234 1 98.25 195 GLU A N 1
ATOM 1574 C CA . GLU A 1 195 ? 15.82 -8.062 5.168 1 98.25 195 GLU A CA 1
ATOM 1575 C C . GLU A 1 195 ? 14.375 -8.531 5.113 1 98.25 195 GLU A C 1
ATOM 1577 O O . GLU A 1 195 ? 13.695 -8.586 6.145 1 98.25 195 GLU A O 1
ATOM 1582 N N . ARG A 1 196 ? 13.898 -8.812 3.941 1 98.5 196 ARG A N 1
ATOM 1583 C CA . ARG A 1 196 ? 12.539 -9.344 3.824 1 98.5 196 ARG A CA 1
ATOM 1584 C C . ARG A 1 196 ? 12.383 -10.633 4.629 1 98.5 196 ARG A C 1
ATOM 1586 O O . ARG A 1 196 ? 11.359 -10.836 5.285 1 98.5 196 ARG A O 1
ATOM 1593 N N . CYS A 1 197 ? 13.359 -11.438 4.551 1 98.75 197 CYS A N 1
ATOM 1594 C CA . CYS A 1 197 ? 13.297 -12.688 5.293 1 98.75 197 CYS A CA 1
ATOM 1595 C C . CYS A 1 197 ? 13.188 -12.43 6.793 1 98.75 197 CYS A C 1
ATOM 1597 O O . CYS A 1 197 ? 12.453 -13.125 7.496 1 98.75 197 CYS A O 1
ATOM 1599 N N . GLU A 1 198 ? 13.875 -11.438 7.293 1 98.31 198 GLU A N 1
ATOM 1600 C CA . GLU A 1 198 ? 13.766 -11.094 8.703 1 98.31 198 GLU A CA 1
ATOM 1601 C C . GLU A 1 198 ? 12.344 -10.672 9.07 1 98.31 198 GLU A C 1
ATOM 1603 O O . GLU A 1 198 ? 11.836 -11.039 10.133 1 98.31 198 GLU A O 1
ATOM 1608 N N . ILE A 1 199 ? 11.711 -9.977 8.211 1 97.88 199 ILE A N 1
ATOM 1609 C CA . ILE A 1 199 ? 10.336 -9.555 8.445 1 97.88 199 ILE A CA 1
ATOM 1610 C C . ILE A 1 199 ? 9.406 -10.758 8.367 1 97.88 199 ILE A C 1
ATOM 1612 O O . ILE A 1 199 ? 8.508 -10.922 9.203 1 97.88 199 ILE A O 1
ATOM 1616 N N . LEU A 1 200 ? 9.609 -11.617 7.398 1 98.31 200 LEU A N 1
ATOM 1617 C CA . LEU A 1 200 ? 8.758 -12.781 7.215 1 98.31 200 LEU A CA 1
ATOM 1618 C C . LEU A 1 200 ? 8.812 -13.695 8.438 1 98.31 200 LEU A C 1
ATOM 1620 O O . LEU A 1 200 ? 7.801 -14.281 8.828 1 98.31 200 LEU A O 1
ATOM 1624 N N . LYS A 1 201 ? 9.992 -13.766 8.992 1 97.62 201 LYS A N 1
ATOM 1625 C CA . LYS A 1 201 ? 10.133 -14.562 10.211 1 97.62 201 LYS A CA 1
ATOM 1626 C C . LYS A 1 201 ? 9.188 -14.07 11.297 1 97.62 201 LYS A C 1
ATOM 1628 O O . LYS A 1 201 ? 8.555 -14.867 11.992 1 97.62 201 LYS A O 1
ATOM 1633 N N . ARG A 1 202 ? 9.008 -12.852 11.336 1 95 202 ARG A N 1
ATOM 1634 C CA . ARG A 1 202 ? 8.164 -12.25 12.359 1 95 202 ARG A CA 1
ATOM 1635 C C . ARG A 1 202 ? 6.684 -12.383 12.008 1 95 202 ARG A C 1
ATOM 1637 O O . ARG A 1 202 ? 5.816 -12.227 12.867 1 95 202 ARG A O 1
ATOM 1644 N N . LEU A 1 203 ? 6.484 -12.648 10.805 1 95.75 203 LEU A N 1
ATOM 1645 C CA . LEU A 1 203 ? 5.109 -12.805 10.336 1 95.75 203 LEU A CA 1
ATOM 1646 C C . LEU A 1 203 ? 4.719 -14.281 10.289 1 95.75 203 LEU A C 1
ATOM 1648 O O . LEU A 1 203 ? 3.867 -14.672 9.492 1 95.75 203 LEU A O 1
ATOM 1652 N N . GLY A 1 204 ? 5.438 -15.062 11.016 1 95.25 204 GLY A N 1
ATOM 1653 C CA . GLY A 1 204 ? 5.102 -16.484 11.086 1 95.25 204 GLY A CA 1
ATOM 1654 C C . GLY A 1 204 ? 5.605 -17.266 9.891 1 95.25 204 GLY A C 1
ATOM 1655 O O . GLY A 1 204 ? 5.09 -18.344 9.594 1 95.25 204 GLY A O 1
ATOM 1656 N N . GLY A 1 205 ? 6.539 -16.734 9.25 1 97.81 205 GLY A N 1
ATOM 1657 C CA . GLY A 1 205 ? 7.086 -17.406 8.086 1 97.81 205 GLY A CA 1
ATOM 1658 C C . GLY A 1 205 ? 7.816 -18.688 8.422 1 97.81 205 GLY A C 1
ATOM 1659 O O . GLY A 1 205 ? 8.297 -18.859 9.547 1 97.81 205 GLY A O 1
ATOM 1660 N N . ARG A 1 206 ? 7.91 -19.562 7.434 1 98.38 206 ARG A N 1
ATOM 1661 C CA . ARG A 1 206 ? 8.633 -20.828 7.543 1 98.38 206 ARG A CA 1
ATOM 1662 C C . ARG A 1 206 ? 9.75 -20.906 6.512 1 98.38 206 ARG A C 1
ATOM 1664 O O . ARG A 1 206 ? 9.602 -20.438 5.383 1 98.38 206 ARG A O 1
ATOM 1671 N N . PHE A 1 207 ? 10.766 -21.641 6.984 1 98.69 207 PHE A N 1
ATOM 1672 C CA . PHE A 1 207 ? 11.914 -21.828 6.102 1 98.69 207 PHE A CA 1
ATOM 1673 C C . PHE A 1 207 ? 11.812 -23.156 5.352 1 98.69 207 PHE A C 1
ATOM 1675 O O . PHE A 1 207 ? 11.438 -24.172 5.926 1 98.69 207 PHE A O 1
ATOM 1682 N N . TYR A 1 208 ? 12.164 -23.094 4.082 1 98.75 208 TYR A N 1
ATOM 1683 C CA . TYR A 1 208 ? 12.297 -24.266 3.232 1 98.75 208 TYR A CA 1
ATOM 1684 C C . TYR A 1 208 ? 13.656 -24.297 2.547 1 98.75 208 TYR A C 1
ATOM 1686 O O . TYR A 1 208 ? 14.086 -23.297 1.972 1 98.75 208 TYR A O 1
ATOM 1694 N N . ALA A 1 209 ? 14.227 -25.406 2.545 1 98.38 209 ALA A N 1
ATOM 1695 C CA . ALA A 1 209 ? 15.555 -25.516 1.951 1 98.38 209 ALA A CA 1
ATOM 1696 C C . ALA A 1 209 ? 15.492 -25.344 0.435 1 98.38 209 ALA A C 1
ATOM 1698 O O . ALA A 1 209 ? 16.453 -24.875 -0.184 1 98.38 209 ALA A O 1
ATOM 1699 N N . SER A 1 210 ? 14.406 -25.766 -0.151 1 97.81 210 SER A N 1
ATOM 1700 C CA . SER A 1 210 ? 14.188 -25.625 -1.587 1 97.81 210 SER A CA 1
ATOM 1701 C C . SER A 1 210 ? 12.711 -25.438 -1.904 1 97.81 210 SER A C 1
ATOM 1703 O O . SER A 1 210 ? 11.852 -25.688 -1.051 1 97.81 210 SER A O 1
ATOM 1705 N N . LEU A 1 211 ? 12.5 -25.047 -3.098 1 96.94 211 LEU A N 1
ATOM 1706 C CA . LEU A 1 211 ? 11.117 -24.906 -3.547 1 96.94 211 LEU A CA 1
ATOM 1707 C C . LEU A 1 211 ? 10.391 -26.25 -3.492 1 96.94 211 LEU A C 1
ATOM 1709 O O . LEU A 1 211 ? 9.203 -26.312 -3.17 1 96.94 211 LEU A O 1
ATOM 1713 N N . ASP A 1 212 ? 11.078 -27.281 -3.764 1 96.25 212 ASP A N 1
ATOM 1714 C CA . ASP A 1 212 ? 10.492 -28.625 -3.762 1 96.25 212 ASP A CA 1
ATOM 1715 C C . ASP A 1 212 ? 10.016 -29 -2.365 1 96.25 212 ASP A C 1
ATOM 1717 O O . ASP A 1 212 ? 9.078 -29.797 -2.223 1 96.25 212 ASP A O 1
ATOM 1721 N N . ASP A 1 213 ? 10.594 -28.438 -1.386 1 97.38 213 ASP A N 1
ATOM 1722 C CA . ASP A 1 213 ? 10.25 -28.75 0 1 97.38 213 ASP A CA 1
ATOM 1723 C C . ASP A 1 213 ? 9.023 -27.953 0.452 1 97.38 213 ASP A C 1
ATOM 1725 O O . ASP A 1 213 ? 8.453 -28.234 1.508 1 97.38 213 ASP A O 1
ATOM 1729 N N . TYR A 1 214 ? 8.68 -27.047 -0.354 1 97.5 214 TYR A N 1
ATOM 1730 C CA . TYR A 1 214 ? 7.531 -26.219 0.006 1 97.5 214 TYR A CA 1
ATOM 1731 C C . TYR A 1 214 ? 6.242 -27.047 -0.018 1 97.5 214 TYR A C 1
ATOM 1733 O O . TYR A 1 214 ? 5.934 -27.688 -1.017 1 97.5 214 TYR A O 1
ATOM 1741 N N . HIS A 1 215 ? 5.457 -26.953 1.036 1 95.5 215 HIS A N 1
ATOM 1742 C CA . HIS A 1 215 ? 4.191 -27.672 1.139 1 95.5 215 HIS A CA 1
ATOM 1743 C C . HIS A 1 215 ? 3.096 -26.766 1.706 1 95.5 215 HIS A C 1
ATOM 1745 O O . HIS A 1 215 ? 2.197 -27.25 2.404 1 95.5 215 HIS A O 1
ATOM 1751 N N . GLY A 1 216 ? 3.33 -25.516 1.505 1 93.75 216 GLY A N 1
ATOM 1752 C CA . GLY A 1 216 ? 2.309 -24.578 1.939 1 93.75 216 GLY A CA 1
ATOM 1753 C C . GLY A 1 216 ? 1.09 -24.562 1.038 1 93.75 216 GLY A C 1
ATOM 1754 O O . GLY A 1 216 ? 0.877 -25.484 0.255 1 93.75 216 GLY A O 1
ATOM 1755 N N . LYS A 1 217 ? 0.292 -23.562 1.256 1 92.25 217 LYS A N 1
ATOM 1756 C CA . LYS A 1 217 ? -0.992 -23.516 0.563 1 92.25 217 LYS A CA 1
ATOM 1757 C C . LYS A 1 217 ? -0.929 -22.594 -0.646 1 92.25 217 LYS A C 1
ATOM 1759 O O . LYS A 1 217 ? -1.832 -22.594 -1.484 1 92.25 217 LYS A O 1
ATOM 1764 N N . GLY A 1 218 ? 0.101 -21.844 -0.766 1 95.88 218 GLY A N 1
ATOM 1765 C CA . GLY A 1 218 ? 0.222 -20.859 -1.838 1 95.88 218 GLY A CA 1
ATOM 1766 C C . GLY A 1 218 ? 0.51 -21.5 -3.188 1 95.88 218 GLY A C 1
ATOM 1767 O O . GLY A 1 218 ? 0.538 -22.719 -3.312 1 95.88 218 GLY A O 1
ATOM 1768 N N . CYS A 1 219 ? 0.724 -20.703 -4.133 1 97.88 219 CYS A N 1
ATOM 1769 C CA . CYS A 1 219 ? 0.797 -21.156 -5.512 1 97.88 219 CYS A CA 1
ATOM 1770 C C . CYS A 1 219 ? 2.246 -21.312 -5.957 1 97.88 219 CYS A C 1
ATOM 1772 O O . CYS A 1 219 ? 2.523 -21.453 -7.152 1 97.88 219 CYS A O 1
ATOM 1774 N N . LEU A 1 220 ? 3.15 -21.344 -5.133 1 97.94 220 LEU A N 1
ATOM 1775 C CA . LEU A 1 220 ? 4.566 -21.266 -5.465 1 97.94 220 LEU A CA 1
ATOM 1776 C C . LEU A 1 220 ? 4.961 -22.375 -6.434 1 97.94 220 LEU A C 1
ATOM 1778 O O . LEU A 1 220 ? 5.73 -22.156 -7.367 1 97.94 220 LEU A O 1
ATOM 1782 N N . LYS A 1 221 ? 4.344 -23.531 -6.273 1 95.81 221 LYS A N 1
ATOM 1783 C CA . LYS A 1 221 ? 4.75 -24.703 -7.062 1 95.81 221 LYS A CA 1
ATOM 1784 C C . LYS A 1 221 ? 3.66 -25.094 -8.047 1 95.81 221 LYS A C 1
ATOM 1786 O O . LYS A 1 221 ? 3.699 -26.203 -8.609 1 95.81 221 LYS A O 1
ATOM 1791 N N . MET A 1 222 ? 2.822 -24.328 -8.227 1 95.88 222 MET A N 1
ATOM 1792 C CA . MET A 1 222 ? 1.627 -24.75 -8.945 1 95.88 222 MET A CA 1
ATOM 1793 C C . MET A 1 222 ? 1.893 -24.828 -10.445 1 95.88 222 MET A C 1
ATOM 1795 O O . MET A 1 222 ? 1.146 -25.484 -11.18 1 95.88 222 MET A O 1
ATOM 1799 N N . TRP A 1 223 ? 2.912 -24.188 -10.875 1 96.31 223 TRP A N 1
ATOM 1800 C CA . TRP A 1 223 ? 3.182 -24.188 -12.312 1 96.31 223 TRP A CA 1
ATOM 1801 C C . TRP A 1 223 ? 3.301 -25.609 -12.836 1 96.31 223 TRP A C 1
ATOM 1803 O O . TRP A 1 223 ? 2.85 -25.922 -13.938 1 96.31 223 TRP A O 1
ATOM 1813 N N . GLU A 1 224 ? 3.818 -26.438 -12.031 1 91.12 224 GLU A N 1
ATOM 1814 C CA . GLU A 1 224 ? 4.129 -27.797 -12.469 1 91.12 224 GLU A CA 1
ATOM 1815 C C . GLU A 1 224 ? 2.871 -28.656 -12.523 1 91.12 224 GLU A C 1
ATOM 1817 O O . GLU A 1 224 ? 2.775 -29.578 -13.344 1 91.12 224 GLU A O 1
ATOM 1822 N N . HIS A 1 225 ? 1.884 -28.297 -11.75 1 89.56 225 HIS A N 1
ATOM 1823 C CA . HIS A 1 225 ? 0.846 -29.312 -11.625 1 89.56 225 HIS A CA 1
ATOM 1824 C C . HIS A 1 225 ? -0.538 -28.719 -11.867 1 89.56 225 HIS A C 1
ATOM 1826 O O . HIS A 1 225 ? -1.513 -29.469 -12.039 1 89.56 225 HIS A O 1
ATOM 1832 N N . LYS A 1 226 ? -0.618 -27.422 -11.898 1 93.12 226 LYS A N 1
ATOM 1833 C CA . LYS A 1 226 ? -1.942 -26.828 -12.086 1 93.12 226 LYS A CA 1
ATOM 1834 C C . LYS A 1 226 ? -2.375 -26.906 -13.547 1 93.12 226 LYS A C 1
ATOM 1836 O O . LYS A 1 226 ? -1.724 -26.344 -14.43 1 93.12 226 LYS A O 1
ATOM 1841 N N . THR A 1 227 ? -3.49 -27.562 -13.758 1 91.31 227 THR A N 1
ATOM 1842 C CA . THR A 1 227 ? -4.012 -27.734 -15.109 1 91.31 227 THR A CA 1
ATOM 1843 C C . THR A 1 227 ? -5.473 -27.297 -15.188 1 91.31 227 THR A C 1
ATOM 1845 O O . THR A 1 227 ? -6.027 -27.141 -16.281 1 91.31 227 THR A O 1
ATOM 1848 N N . THR A 1 228 ? -6.035 -27.156 -14.016 1 92.44 228 THR A N 1
ATOM 1849 C CA . THR A 1 228 ? -7.418 -26.703 -13.945 1 92.44 228 THR A CA 1
ATOM 1850 C C . THR A 1 228 ? -7.578 -25.625 -12.867 1 92.44 228 THR A C 1
ATOM 1852 O O . THR A 1 228 ? -6.738 -25.516 -11.969 1 92.44 228 THR A O 1
ATOM 1855 N N . GLY A 1 229 ? -8.617 -24.875 -13.016 1 92.06 229 GLY A N 1
ATOM 1856 C CA . GLY A 1 229 ? -8.906 -23.891 -11.992 1 92.06 229 GLY A CA 1
ATOM 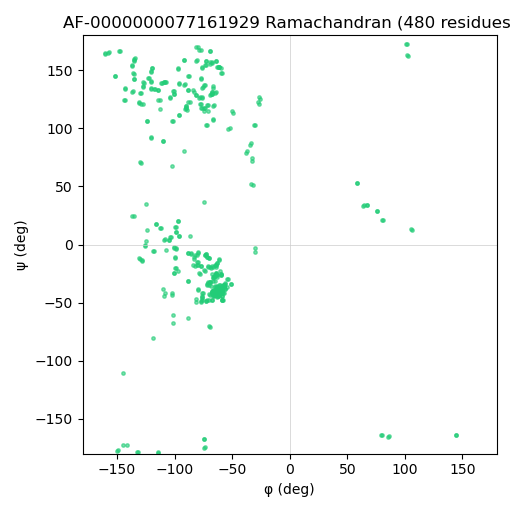1857 C C . GLY A 1 229 ? -9.555 -24.469 -10.758 1 92.06 229 GLY A C 1
ATOM 1858 O O . GLY A 1 229 ? -9.938 -25.641 -10.75 1 92.06 229 GLY A O 1
ATOM 1859 N N . GLU A 1 230 ? -9.602 -23.719 -9.758 1 89.38 230 GLU A N 1
ATOM 1860 C CA . GLU A 1 230 ? -10.211 -24.156 -8.508 1 89.38 230 GLU A CA 1
ATOM 1861 C C . GLU A 1 230 ? -11.734 -24.047 -8.57 1 89.38 230 GLU A C 1
ATOM 1863 O O . GLU A 1 230 ? -12.438 -24.891 -8.023 1 89.38 230 GLU A O 1
ATOM 1868 N N . VAL A 1 231 ? -12.18 -23 -9.211 1 90.81 231 VAL A N 1
ATOM 1869 C CA . VAL A 1 231 ? -13.609 -22.703 -9.25 1 90.81 231 VAL A CA 1
ATOM 1870 C C . VAL A 1 231 ? -14.148 -22.938 -10.656 1 90.81 231 VAL A C 1
ATOM 1872 O O . VAL A 1 231 ? -15.25 -23.469 -10.82 1 90.81 231 VAL A O 1
ATOM 1875 N N . GLY A 1 232 ? -13.438 -22.625 -11.633 1 89.94 232 GLY A N 1
ATOM 1876 C CA . GLY A 1 232 ? -13.75 -22.797 -13.039 1 89.94 232 GLY A CA 1
ATOM 1877 C C . GLY A 1 232 ? -12.539 -23.125 -13.891 1 89.94 232 GLY A C 1
ATOM 1878 O O . GLY A 1 232 ? -11.469 -23.422 -13.367 1 89.94 232 GLY A O 1
ATOM 1879 N N . PRO A 1 233 ? -12.789 -23.125 -15.133 1 93.38 233 PRO A N 1
ATOM 1880 C CA . PRO A 1 233 ? -11.656 -23.406 -16.016 1 93.38 233 PRO A CA 1
ATOM 1881 C C . PRO A 1 233 ? -10.633 -22.281 -16.031 1 93.38 233 PRO A C 1
ATOM 1883 O O . PRO A 1 233 ? -10.969 -21.125 -15.719 1 93.38 233 PRO A O 1
ATOM 1886 N N . LEU A 1 234 ? -9.43 -22.656 -16.359 1 95.62 234 LEU A N 1
ATOM 1887 C CA . LEU A 1 234 ? -8.422 -21.641 -16.656 1 95.62 234 LEU A CA 1
ATOM 1888 C C . LEU A 1 234 ? -8.703 -20.953 -17.984 1 95.62 234 LEU A C 1
ATOM 1890 O O . LEU A 1 234 ? -8.578 -21.578 -19.047 1 95.62 234 LEU A O 1
ATOM 1894 N N . VAL A 1 235 ? -8.992 -19.703 -17.922 1 93.44 235 VAL A N 1
ATOM 1895 C CA . VAL A 1 235 ? -9.367 -18.984 -19.141 1 93.44 235 VAL A CA 1
ATOM 1896 C C . VAL A 1 235 ? -8.125 -18.438 -19.828 1 93.44 235 VAL A C 1
ATOM 1898 O O . VAL A 1 235 ? -7.371 -17.656 -19.234 1 93.44 235 VAL A O 1
ATOM 1901 N N . ARG A 1 236 ? -8.008 -18.859 -21.031 1 92.12 236 ARG A N 1
ATOM 1902 C CA . ARG A 1 236 ? -6.859 -18.391 -21.797 1 92.12 236 ARG A CA 1
ATOM 1903 C C . ARG A 1 236 ? -7.141 -17.031 -22.422 1 92.12 236 ARG A C 1
ATOM 1905 O O . ARG A 1 236 ? -8.234 -16.797 -22.938 1 92.12 236 ARG A O 1
ATOM 1912 N N . THR A 1 237 ? -6.121 -16.156 -22.219 1 87.94 237 THR A N 1
ATOM 1913 C CA . THR A 1 237 ? -6.203 -14.82 -22.812 1 87.94 237 THR A CA 1
ATOM 1914 C C . THR A 1 237 ? -5.121 -14.641 -23.875 1 87.94 237 THR A C 1
ATOM 1916 O O . THR A 1 237 ? -3.934 -14.812 -23.594 1 87.94 237 THR A O 1
ATOM 1919 N N . ARG A 1 238 ? -5.551 -14.297 -25.031 1 83 238 ARG A N 1
ATOM 1920 C CA . ARG A 1 238 ? -4.602 -14.117 -26.125 1 83 238 ARG A CA 1
ATOM 1921 C C . ARG A 1 238 ? -4.059 -12.695 -26.156 1 83 238 ARG A C 1
ATOM 1923 O O . ARG A 1 238 ? -4.777 -11.742 -25.828 1 83 238 ARG A O 1
ATOM 1930 N N . TYR A 1 239 ? -2.766 -12.711 -26.547 1 86.5 239 TYR A N 1
ATOM 1931 C CA . TYR A 1 239 ? -2.166 -11.398 -26.75 1 86.5 239 TYR A CA 1
ATOM 1932 C C . TYR A 1 239 ? -2.633 -10.781 -28.062 1 86.5 239 TYR A C 1
ATOM 1934 O O . TYR A 1 239 ? -2.447 -11.367 -29.125 1 86.5 239 TYR A O 1
ATOM 1942 N N . VAL A 1 240 ? -3.334 -9.641 -27.953 1 75.62 240 VAL A N 1
ATOM 1943 C CA . VAL A 1 240 ? -3.727 -8.938 -29.172 1 75.62 240 VAL A CA 1
ATOM 1944 C C . VAL A 1 240 ? -3.215 -7.504 -29.125 1 75.62 240 VAL A C 1
ATOM 1946 O O . VAL A 1 240 ? -3.557 -6.746 -28.203 1 75.62 240 VAL A O 1
ATOM 1949 N N . GLU A 1 241 ? -2.156 -7.273 -29.953 1 66.81 241 GLU A N 1
ATOM 1950 C CA . GLU A 1 241 ? -1.646 -5.906 -30.016 1 66.81 241 GLU A CA 1
ATOM 1951 C C . GLU A 1 241 ? -2.672 -4.965 -30.641 1 66.81 241 GLU A C 1
ATOM 1953 O O . GLU A 1 241 ? -3.33 -5.312 -31.625 1 66.81 241 GLU A O 1
ATOM 1958 N N . ARG A 1 242 ? -3.109 -4.008 -29.984 1 55.22 242 ARG A N 1
ATOM 1959 C CA . ARG A 1 242 ? -3.9 -3.033 -30.719 1 55.22 242 ARG A CA 1
ATOM 1960 C C . ARG A 1 242 ? -3.031 -2.252 -31.703 1 55.22 242 ARG A C 1
ATOM 1962 O O . ARG A 1 242 ? -1.835 -2.066 -31.469 1 55.22 242 ARG A O 1
ATOM 1969 N N . MET B 1 1 ? -34.906 -12.852 14.609 1 19.64 1 MET B N 1
ATOM 1970 C CA . MET B 1 1 ? -34.031 -13.203 15.719 1 19.64 1 MET B CA 1
ATOM 1971 C C . MET B 1 1 ? -32.562 -12.805 15.414 1 19.64 1 MET B C 1
ATOM 1973 O O . MET B 1 1 ? -31.672 -13.641 15.484 1 19.64 1 MET B O 1
ATOM 1977 N N . PHE B 1 2 ? -31.984 -11.523 14.609 1 19.5 2 PHE B N 1
ATOM 1978 C CA . PHE B 1 2 ? -31.406 -11.062 13.352 1 19.5 2 PHE B CA 1
ATOM 1979 C C . PHE B 1 2 ? -30.016 -10.5 13.555 1 19.5 2 PHE B C 1
ATOM 1981 O O . PHE B 1 2 ? -29.078 -10.844 12.828 1 19.5 2 PHE B O 1
ATOM 1988 N N . PHE B 1 3 ? -29.516 -9.133 14.055 1 19.42 3 PHE B N 1
ATOM 1989 C CA . PHE B 1 3 ? -29.047 -7.859 13.523 1 19.42 3 PHE B CA 1
ATOM 1990 C C . PHE B 1 3 ? -27.672 -7.504 14.094 1 19.42 3 PHE B C 1
ATOM 1992 O O . PHE B 1 3 ? -27.188 -6.383 13.914 1 19.42 3 PHE B O 1
ATOM 1999 N N . SER B 1 4 ? -26.828 -8.141 14.914 1 19.03 4 SER B N 1
ATOM 2000 C CA . SER B 1 4 ? -26 -7.625 16 1 19.03 4 SER B CA 1
ATOM 2001 C C . SER B 1 4 ? -24.578 -7.363 15.523 1 19.03 4 SER B C 1
ATOM 2003 O O . SER B 1 4 ? -23.75 -6.852 16.281 1 19.03 4 SER B O 1
ATOM 2005 N N . LYS B 1 5 ? -23.781 -7.918 14.375 1 20.36 5 LYS B N 1
ATOM 2006 C CA . LYS B 1 5 ? -22.391 -8.352 14.32 1 20.36 5 LYS B CA 1
ATOM 2007 C C . LYS B 1 5 ? -21.469 -7.215 13.883 1 20.36 5 LYS B C 1
ATOM 2009 O O . LYS B 1 5 ? -21.594 -6.707 12.766 1 20.36 5 LYS B O 1
ATOM 2014 N N . SER B 1 6 ? -20.844 -6.113 14.398 1 23.38 6 SER B N 1
ATOM 2015 C CA . SER B 1 6 ? -20.469 -4.703 14.414 1 23.38 6 SER B CA 1
ATOM 2016 C C . SER B 1 6 ? -19.406 -4.402 13.367 1 23.38 6 SER B C 1
ATOM 2018 O O . SER B 1 6 ? -18.312 -4.961 13.406 1 23.38 6 SER B O 1
ATOM 2020 N N . TYR B 1 7 ? -18.625 -4.52 11.938 1 24.78 7 TYR B N 1
ATOM 2021 C CA . TYR B 1 7 ? -18.109 -5.426 10.93 1 24.78 7 TYR B CA 1
ATOM 2022 C C . TYR B 1 7 ? -16.578 -5.387 10.891 1 24.78 7 TYR B C 1
ATOM 2024 O O . TYR B 1 7 ? -15.984 -4.332 11.117 1 24.78 7 TYR B O 1
ATOM 2032 N N . ALA B 1 8 ? -14.844 -5.715 10.953 1 25.2 8 ALA B N 1
ATOM 2033 C CA . ALA B 1 8 ? -14.016 -5.863 12.156 1 25.2 8 ALA B CA 1
ATOM 2034 C C . ALA B 1 8 ? -13.219 -4.594 12.43 1 25.2 8 ALA B C 1
ATOM 2036 O O . ALA B 1 8 ? -13.203 -4.094 13.555 1 25.2 8 ALA B O 1
ATOM 2037 N N . ILE B 1 9 ? -12.109 -3.859 11.773 1 26.89 9 ILE B N 1
ATOM 2038 C CA . ILE B 1 9 ? -11.312 -2.779 12.352 1 26.89 9 ILE B CA 1
ATOM 2039 C C . ILE B 1 9 ? -11.992 -1.438 12.07 1 26.89 9 ILE B C 1
ATOM 2041 O O . ILE B 1 9 ? -12.188 -0.631 12.984 1 26.89 9 ILE B O 1
ATOM 2045 N N . ILE B 1 10 ? -12.25 -0.833 10.906 1 30.27 10 ILE B N 1
ATOM 2046 C CA . ILE B 1 10 ? -13.148 0.292 10.664 1 30.27 10 ILE B CA 1
ATOM 2047 C C . ILE B 1 10 ? -14.594 -0.151 10.859 1 30.27 10 ILE B C 1
ATOM 2049 O O . ILE B 1 10 ? -15.414 0.604 11.383 1 30.27 10 ILE B O 1
ATOM 2053 N N . ASN B 1 11 ? -14.891 -1.304 10.578 1 33.16 11 ASN B N 1
ATOM 2054 C CA . ASN B 1 11 ? -16.047 -2.049 11.055 1 33.16 11 ASN B CA 1
ATOM 2055 C C . ASN B 1 11 ? -15.961 -2.334 12.547 1 33.16 11 ASN B C 1
ATOM 2057 O O . ASN B 1 11 ? -16.969 -2.6 13.203 1 33.16 11 ASN B O 1
ATOM 2061 N N . LEU B 1 12 ? -14.766 -2.4 13.219 1 32.91 12 LEU B N 1
ATOM 2062 C CA . LEU B 1 12 ? -14.594 -2.33 14.664 1 32.91 12 LEU B CA 1
ATOM 2063 C C . LEU B 1 12 ? -14.883 -0.922 15.18 1 32.91 12 LEU B C 1
ATOM 2065 O O . LEU B 1 12 ? -15.555 -0.752 16.203 1 32.91 12 LEU B O 1
ATOM 2069 N N . PHE B 1 13 ? -14.32 0.152 14.555 1 33.81 13 PHE B N 1
ATOM 2070 C CA . PHE B 1 13 ? -14.805 1.475 14.938 1 33.81 13 PHE B CA 1
ATOM 2071 C C . PHE B 1 13 ? -16.219 1.708 14.406 1 33.81 13 PHE B C 1
ATOM 2073 O O . PHE B 1 13 ? -17.078 2.201 15.125 1 33.81 13 PHE B O 1
ATOM 2080 N N . LEU B 1 14 ? -16.531 1.448 13.156 1 33.78 14 LEU B N 1
ATOM 2081 C CA . LEU B 1 14 ? -17.875 1.663 12.656 1 33.78 14 LEU B CA 1
ATOM 2082 C C . LEU B 1 14 ? -18.781 0.495 13.031 1 33.78 14 LEU B C 1
ATOM 2084 O O . LEU B 1 14 ? -19.969 0.688 13.305 1 33.78 14 LEU B O 1
ATOM 2088 N N . SER B 1 15 ? -18.391 -0.688 12.859 1 33.88 15 SER B N 1
ATOM 2089 C CA . SER B 1 15 ? -19.188 -1.793 13.367 1 33.88 15 SER B CA 1
ATOM 2090 C C . SER B 1 15 ? -19.422 -1.659 14.875 1 33.88 15 SER B C 1
ATOM 2092 O O . SER B 1 15 ? -20.484 -2.045 15.375 1 33.88 15 SER B O 1
ATOM 2094 N N . CYS B 1 16 ? -18.469 -1.195 15.562 1 29.88 16 CYS B N 1
ATOM 2095 C CA . CYS B 1 16 ? -18.812 -0.875 16.938 1 29.88 16 CYS B CA 1
ATOM 2096 C C . CYS B 1 16 ? -19.938 0.147 17 1 29.88 16 CYS B C 1
ATOM 2098 O O . CYS B 1 16 ? -20.812 0.05 17.859 1 29.88 16 CYS B O 1
ATOM 2100 N N . GLN B 1 17 ? -19.953 1.113 16.125 1 29.27 17 GLN B N 1
ATOM 2101 C CA . GLN B 1 17 ? -21.047 2.064 16.297 1 29.27 17 GLN B CA 1
ATOM 2102 C C . GLN B 1 17 ? -22.375 1.475 15.812 1 29.27 17 GLN B C 1
ATOM 2104 O O . GLN B 1 17 ? -23.422 1.697 16.422 1 29.27 17 GLN B O 1
ATOM 2109 N N . ALA B 1 18 ? -22.438 0.776 14.719 1 28.38 18 ALA B N 1
ATOM 2110 C CA . ALA B 1 18 ? -23.734 0.294 14.281 1 28.38 18 ALA B CA 1
ATOM 2111 C C . ALA B 1 18 ? -24.188 -0.895 15.117 1 28.38 18 ALA B C 1
ATOM 2113 O O . ALA B 1 18 ? -25.375 -1.016 15.445 1 28.38 18 ALA B O 1
ATOM 2114 N N . LYS B 1 19 ? -23.328 -1.923 15.344 1 29.92 19 LYS B N 1
ATOM 2115 C CA . LYS B 1 19 ? -23.844 -2.93 16.266 1 29.92 19 LYS B CA 1
ATOM 2116 C C . LYS B 1 19 ? -24.141 -2.32 17.641 1 29.92 19 LYS B C 1
ATOM 2118 O O . LYS B 1 19 ? -24.828 -2.93 18.469 1 29.92 19 LYS B O 1
ATOM 2123 N N . GLU B 1 20 ? -23.5 -1.23 17.922 1 28.59 20 GLU B N 1
ATOM 2124 C CA . GLU B 1 20 ? -23.844 -0.573 19.172 1 28.59 20 GLU B CA 1
ATOM 2125 C C . GLU B 1 20 ? -25.266 -0.013 19.125 1 28.59 20 GLU B C 1
ATOM 2127 O O . GLU B 1 20 ? -25.844 0.329 20.156 1 28.59 20 GLU B O 1
ATOM 2132 N N . ALA B 1 21 ? -25.938 0.206 18.047 1 27.34 21 ALA B N 1
ATOM 2133 C CA . ALA B 1 21 ? -27.312 0.684 18.234 1 27.34 21 ALA B CA 1
ATOM 2134 C C . ALA B 1 21 ? -28.219 -0.436 18.734 1 27.34 21 ALA B C 1
ATOM 2136 O O . ALA B 1 21 ? -29.203 -0.181 19.422 1 27.34 21 ALA B O 1
ATOM 2137 N N . ARG B 1 22 ? -28.312 -1.585 18.266 1 30.2 22 ARG B N 1
ATOM 2138 C CA . ARG B 1 22 ? -29.328 -2.479 18.797 1 30.2 22 ARG B CA 1
ATOM 2139 C C . ARG B 1 22 ? -28.984 -2.904 20.219 1 30.2 22 ARG B C 1
ATOM 2141 O O . ARG B 1 22 ? -29.891 -3.174 21.031 1 30.2 22 ARG B O 1
ATOM 2148 N N . ARG B 1 23 ? -27.969 -3.729 20.547 1 29.97 23 ARG B N 1
ATOM 2149 C CA . ARG B 1 23 ? -27.906 -4.141 21.953 1 29.97 23 ARG B CA 1
ATOM 2150 C C . ARG B 1 23 ? -27.453 -2.984 22.844 1 29.97 23 ARG B C 1
ATOM 2152 O O . ARG B 1 23 ? -26.422 -2.357 22.594 1 29.97 23 ARG B O 1
ATOM 2159 N N . LYS B 1 24 ? -28.328 -2.322 23.578 1 31.7 24 LYS B N 1
ATOM 2160 C CA . LYS B 1 24 ? -28.219 -1.402 24.703 1 31.7 24 LYS B CA 1
ATOM 2161 C C . LYS B 1 24 ? -26.984 -1.721 25.547 1 31.7 24 LYS B C 1
ATOM 2163 O O . LYS B 1 24 ? -26.938 -1.399 26.734 1 31.7 24 LYS B O 1
ATOM 2168 N N . HIS B 1 25 ? -26.266 -2.809 25.266 1 31.34 25 HIS B N 1
ATOM 2169 C CA . HIS B 1 25 ? -25.219 -2.883 26.266 1 31.34 25 HIS B CA 1
ATOM 2170 C C . HIS B 1 25 ? -24.484 -1.546 26.391 1 31.34 25 HIS B C 1
ATOM 2172 O O . HIS B 1 25 ? -24.219 -0.876 25.391 1 31.34 25 HIS B O 1
ATOM 2178 N N . ARG B 1 26 ? -24.578 -0.844 27.562 1 30.38 26 ARG B N 1
ATOM 2179 C CA . ARG B 1 26 ? -23.891 0.34 28.062 1 30.38 26 ARG B CA 1
ATOM 2180 C C . ARG B 1 26 ? -22.469 0.411 27.531 1 30.38 26 ARG B C 1
ATOM 2182 O O . ARG B 1 26 ? -21.609 -0.359 27.969 1 30.38 26 ARG B O 1
ATOM 2189 N N . CYS B 1 27 ? -22.344 0.301 26.312 1 32.72 27 CYS B N 1
ATOM 2190 C CA . CYS B 1 27 ? -20.984 0.651 25.938 1 32.72 27 CYS B CA 1
ATOM 2191 C C . CYS B 1 27 ? -20.422 1.733 26.844 1 32.72 27 CYS B C 1
ATOM 2193 O O . CYS B 1 27 ? -20.938 2.852 26.875 1 32.72 27 CYS B O 1
ATOM 2195 N N . LYS B 1 28 ? -20.109 1.367 28.141 1 35.06 28 LYS B N 1
ATOM 2196 C CA . LYS B 1 28 ? -19.422 2.342 28.969 1 35.06 28 LYS B CA 1
ATOM 2197 C C . LYS B 1 28 ? -18.609 3.32 28.125 1 35.06 28 LYS B C 1
ATOM 2199 O O . LYS B 1 28 ? -18.016 2.932 27.109 1 35.06 28 LYS B O 1
ATOM 2204 N N . PRO B 1 29 ? -18.953 4.5 28.281 1 35.31 29 PRO B N 1
ATOM 2205 C CA . PRO B 1 29 ? -18.125 5.465 27.531 1 35.31 29 PRO B CA 1
ATOM 2206 C C . PRO B 1 29 ? -16.672 5.039 27.422 1 35.31 29 PRO B C 1
ATOM 2208 O O . PRO B 1 29 ? -16.062 4.648 28.422 1 35.31 29 PRO B O 1
ATOM 2211 N N . ARG B 1 30 ? -16.344 4.266 26.422 1 37.81 30 ARG B N 1
ATOM 2212 C CA . ARG B 1 30 ? -14.906 4.004 26.328 1 37.81 30 ARG B CA 1
ATOM 2213 C C . ARG B 1 30 ? -14.102 5.188 26.859 1 37.81 30 ARG B C 1
ATOM 2215 O O . ARG B 1 30 ? -14.383 6.336 26.516 1 37.81 30 ARG B O 1
ATOM 2222 N N . LYS B 1 31 ? -13.594 5.059 28.062 1 42.78 31 LYS B N 1
ATOM 2223 C CA . LYS B 1 31 ? -12.664 6.055 28.578 1 42.78 31 LYS B CA 1
ATOM 2224 C C . LYS B 1 31 ? -11.93 6.762 27.453 1 42.78 31 LYS B C 1
ATOM 2226 O O . LYS B 1 31 ? -11.648 6.16 26.406 1 42.78 31 LYS B O 1
ATOM 2231 N N . PRO B 1 32 ? -12.047 8.07 27.516 1 47.19 32 PRO B N 1
ATOM 2232 C CA . PRO B 1 32 ? -11.32 8.812 26.484 1 47.19 32 PRO B CA 1
ATOM 2233 C C . PRO B 1 32 ? -9.977 8.172 26.141 1 47.19 32 PRO B C 1
ATOM 2235 O O . PRO B 1 32 ? -9.172 7.895 27.031 1 47.19 32 PRO B O 1
ATOM 2238 N N . GLU B 1 33 ? -9.914 7.18 25.359 1 57.69 33 GLU B N 1
ATOM 2239 C CA . GLU B 1 33 ? -8.633 6.578 25 1 57.69 33 GLU B CA 1
ATOM 2240 C C . GLU B 1 33 ? -7.672 7.625 24.453 1 57.69 33 GLU B C 1
ATOM 2242 O O . GLU B 1 33 ? -8.07 8.484 23.656 1 57.69 33 GLU B O 1
ATOM 2247 N N . PHE B 1 34 ? -6.82 8.039 25.344 1 67.5 34 PHE B N 1
ATOM 2248 C CA . PHE B 1 34 ? -5.73 8.891 24.875 1 67.5 34 PHE B CA 1
ATOM 2249 C C . PHE B 1 34 ? -4.781 8.109 23.969 1 67.5 34 PHE B C 1
ATOM 2251 O O . PHE B 1 34 ? -4.02 7.262 24.453 1 67.5 34 PHE B O 1
ATOM 2258 N N . PRO B 1 35 ? -4.887 8.453 22.75 1 80.25 35 PRO B N 1
ATOM 2259 C CA . PRO B 1 35 ? -4.074 7.645 21.828 1 80.25 35 PRO B CA 1
ATOM 2260 C C . PRO B 1 35 ? -2.576 7.879 22 1 80.25 35 PRO B C 1
ATOM 2262 O O . PRO B 1 35 ? -2.145 9.023 22.188 1 80.25 35 PRO B O 1
ATOM 2265 N N . ILE B 1 36 ? -1.803 6.875 22.141 1 87.44 36 ILE B N 1
ATOM 2266 C CA . ILE B 1 36 ? -0.353 6.969 22.266 1 87.44 36 ILE B CA 1
ATOM 2267 C C . ILE B 1 36 ? 0.313 6.281 21.078 1 87.44 36 ILE B C 1
ATOM 2269 O O . ILE B 1 36 ? 1.525 6.055 21.078 1 87.44 36 ILE B O 1
ATOM 2273 N N . GLU B 1 37 ? -0.402 6.082 20.109 1 92 37 GLU B N 1
ATOM 2274 C CA . GLU B 1 37 ? 0.117 5.301 18.984 1 92 37 GLU B CA 1
ATOM 2275 C C . GLU B 1 37 ? 1.094 6.121 18.156 1 92 37 GLU B C 1
ATOM 2277 O O . GLU B 1 37 ? 0.852 7.301 17.875 1 92 37 GLU B O 1
ATOM 2282 N N . ARG B 1 38 ? 2.195 5.535 17.797 1 95.06 38 ARG B N 1
ATOM 2283 C CA . ARG B 1 38 ? 3.164 6.102 16.859 1 95.06 38 ARG B CA 1
ATOM 2284 C C . ARG B 1 38 ? 3.033 5.461 15.484 1 95.06 38 ARG B C 1
ATOM 2286 O O . ARG B 1 38 ? 3.029 6.156 14.469 1 95.06 38 ARG B O 1
ATOM 2293 N N . MET B 1 39 ? 2.883 4.164 15.547 1 94.19 39 MET B N 1
ATOM 2294 C CA . MET B 1 39 ? 2.811 3.445 14.273 1 94.19 39 MET B CA 1
ATOM 2295 C C . MET B 1 39 ? 1.698 2.404 14.305 1 94.19 39 MET B C 1
ATOM 2297 O O . MET B 1 39 ? 1.542 1.682 15.289 1 94.19 39 MET B O 1
ATOM 2301 N N . VAL B 1 40 ? 0.963 2.461 13.266 1 91.88 40 VAL B N 1
ATOM 2302 C CA . VAL B 1 40 ? -0.061 1.443 13.055 1 91.88 40 VAL B CA 1
ATOM 2303 C C . VAL B 1 40 ? 0.196 0.715 11.742 1 91.88 40 VAL B C 1
ATOM 2305 O O . VAL B 1 40 ? 0.495 1.345 10.727 1 91.88 40 VAL B O 1
ATOM 2308 N N . THR B 1 41 ? 0.09 -0.65 11.812 1 92.88 41 THR B N 1
ATOM 2309 C CA . THR B 1 41 ? 0.291 -1.467 10.625 1 92.88 41 THR B CA 1
ATOM 2310 C C . THR B 1 41 ? -0.955 -2.295 10.32 1 92.88 41 THR B C 1
ATOM 2312 O O . THR B 1 41 ? -1.676 -2.699 11.234 1 92.88 41 THR B O 1
ATOM 2315 N N . THR B 1 42 ? -1.263 -2.396 9.102 1 91.25 42 THR B N 1
ATOM 2316 C CA . THR B 1 42 ? -2.303 -3.285 8.594 1 91.25 42 THR B CA 1
ATOM 2317 C C . THR B 1 42 ? -1.795 -4.086 7.398 1 91.25 42 THR B C 1
ATOM 2319 O O . THR B 1 42 ? -0.64 -3.941 6.992 1 91.25 42 THR B O 1
ATOM 2322 N N . ILE B 1 43 ? -2.635 -4.859 6.879 1 91.06 43 ILE B N 1
ATOM 2323 C CA . ILE B 1 43 ? -2.283 -5.668 5.719 1 91.06 43 ILE B CA 1
ATOM 2324 C C . ILE B 1 43 ? -2.088 -4.77 4.504 1 91.06 43 ILE B C 1
ATOM 2326 O O . ILE B 1 43 ? -1.379 -5.133 3.561 1 91.06 43 ILE B O 1
ATOM 2330 N N . ASN B 1 44 ? -2.631 -3.59 4.586 1 85.31 44 ASN B N 1
ATOM 2331 C CA . ASN B 1 44 ? -2.592 -2.68 3.445 1 85.31 44 ASN B CA 1
ATOM 2332 C C . ASN B 1 44 ? -1.465 -1.66 3.58 1 85.31 44 ASN B C 1
ATOM 2334 O O . ASN B 1 44 ? -1.29 -0.803 2.713 1 85.31 44 ASN B O 1
ATOM 2338 N N . GLY B 1 45 ? -0.814 -1.726 4.668 1 90.31 45 GLY B N 1
ATOM 2339 C CA . GLY B 1 45 ? 0.268 -0.768 4.828 1 90.31 45 GLY B CA 1
ATOM 2340 C C . GLY B 1 45 ? 0.433 -0.29 6.258 1 90.31 45 GLY B C 1
ATOM 2341 O O . GLY B 1 45 ? 0.006 -0.966 7.199 1 90.31 45 GLY B O 1
ATOM 2342 N N . LEU B 1 46 ? 1.166 0.799 6.328 1 94.06 46 LEU B N 1
ATOM 2343 C CA . LEU B 1 46 ? 1.43 1.334 7.66 1 94.06 46 LEU B CA 1
ATOM 2344 C C . LEU B 1 46 ? 1.23 2.846 7.688 1 94.06 46 LEU B C 1
ATOM 2346 O O . LEU B 1 46 ? 1.146 3.484 6.637 1 94.06 46 LEU B O 1
ATOM 2350 N N . TRP B 1 47 ? 1.039 3.359 8.922 1 96.38 47 TRP B N 1
ATOM 2351 C CA . TRP B 1 47 ? 0.846 4.777 9.203 1 96.38 47 TRP B CA 1
ATOM 2352 C C . TRP B 1 47 ? 1.687 5.219 10.398 1 96.38 47 TRP B C 1
ATOM 2354 O O . TRP B 1 47 ? 1.831 4.473 11.367 1 96.38 47 TRP B O 1
ATOM 2364 N N . ILE B 1 48 ? 2.178 6.434 10.227 1 97.75 48 ILE B N 1
ATOM 2365 C CA . ILE B 1 48 ? 2.9 7.02 11.352 1 97.75 48 ILE B CA 1
ATOM 2366 C C . ILE B 1 48 ? 2.141 8.234 11.875 1 97.75 48 ILE B C 1
ATOM 2368 O O . ILE B 1 48 ? 1.749 9.109 11.094 1 97.75 48 ILE B O 1
ATOM 2372 N N . TYR B 1 49 ? 2.016 8.227 13.172 1 97.56 49 TYR B N 1
ATOM 2373 C CA . TYR B 1 49 ? 1.286 9.305 13.836 1 97.56 49 TYR B CA 1
ATOM 2374 C C . TYR B 1 49 ? 2.227 10.188 14.648 1 97.56 49 TYR B C 1
ATOM 2376 O O . TYR B 1 49 ? 3.146 9.68 15.297 1 97.56 49 TYR B O 1
ATOM 2384 N N . GLY B 1 50 ? 1.973 11.469 14.555 1 97.62 50 GLY B N 1
ATOM 2385 C CA . GLY B 1 50 ? 2.594 12.461 15.422 1 97.62 50 GLY B CA 1
ATOM 2386 C C . GLY B 1 50 ? 1.589 13.289 16.203 1 97.62 50 GLY B C 1
ATOM 2387 O O . GLY B 1 50 ? 0.535 13.648 15.672 1 97.62 50 GLY B O 1
ATOM 2388 N N . TRP B 1 51 ? 1.988 13.57 17.391 1 97 51 TRP B N 1
ATOM 2389 C CA . TRP B 1 51 ? 1.103 14.266 18.328 1 97 51 TRP B CA 1
ATOM 2390 C C . TRP B 1 51 ? 1.729 15.578 18.781 1 97 51 TRP B C 1
ATOM 2392 O O . TRP B 1 51 ? 2.383 15.625 19.828 1 97 51 TRP B O 1
ATOM 2402 N N . PRO B 1 52 ? 1.423 16.625 18.078 1 97.25 52 PRO B N 1
ATOM 2403 C CA . PRO B 1 52 ? 2.102 17.891 18.359 1 97.25 52 PRO B CA 1
ATOM 2404 C C . PRO B 1 52 ? 1.578 18.578 19.625 1 97.25 52 PRO B C 1
ATOM 2406 O O . PRO B 1 52 ? 0.394 18.469 19.953 1 97.25 52 PRO B O 1
ATOM 2409 N N . SER B 1 53 ? 2.426 19.312 20.188 1 95.69 53 SER B N 1
ATOM 2410 C CA . SER B 1 53 ? 2.064 20.094 21.375 1 95.69 53 SER B CA 1
ATOM 2411 C C . SER B 1 53 ? 1.001 21.125 21.062 1 95.69 53 SER B C 1
ATOM 2413 O O . SER B 1 53 ? 0.187 21.484 21.922 1 95.69 53 SER B O 1
ATOM 2415 N N . LYS B 1 54 ? 0.956 21.578 19.844 1 96.12 54 LYS B N 1
ATOM 2416 C CA . LYS B 1 54 ? 0.018 22.625 19.422 1 96.12 54 LYS B CA 1
ATOM 2417 C C . LYS B 1 54 ? -1.368 22.031 19.172 1 96.12 54 LYS B C 1
ATOM 2419 O O . LYS B 1 54 ? -2.32 22.766 18.906 1 96.12 54 LYS B O 1
ATOM 2424 N N . GLY B 1 55 ? -1.389 20.766 19.234 1 96.31 55 GLY B N 1
ATOM 2425 C CA . GLY B 1 55 ? -2.65 20.094 18.984 1 96.31 55 GLY B CA 1
ATOM 2426 C C . GLY B 1 55 ? -2.756 19.5 17.594 1 96.31 55 GLY B C 1
ATOM 2427 O O . GLY B 1 55 ? -1.844 19.656 16.781 1 96.31 55 GLY B O 1
ATOM 2428 N N . GLY B 1 56 ? -3.879 18.734 17.438 1 96.88 56 GLY B N 1
ATOM 2429 C CA . GLY B 1 56 ? -4.086 18.047 16.172 1 96.88 56 GLY B CA 1
ATOM 2430 C C . GLY B 1 56 ? -3.391 16.703 16.094 1 96.88 56 GLY B C 1
ATOM 2431 O O . GLY B 1 56 ? -3.072 16.109 17.125 1 96.88 56 GLY B O 1
ATOM 2432 N N . LEU B 1 57 ? -3.334 16.25 14.898 1 97.38 57 LEU B N 1
ATOM 2433 C CA . LEU B 1 57 ? -2.711 14.969 14.594 1 97.38 57 LEU B CA 1
ATOM 2434 C C . LEU B 1 57 ? -1.97 15.023 13.258 1 97.38 57 LEU B C 1
ATOM 2436 O O . LEU B 1 57 ? -2.533 15.445 12.25 1 97.38 57 LEU B O 1
ATOM 2440 N N . ILE B 1 58 ? -0.732 14.688 13.336 1 98.38 58 ILE B N 1
ATOM 2441 C CA . ILE B 1 58 ? 0.065 14.609 12.117 1 98.38 58 ILE B CA 1
ATOM 2442 C C . ILE B 1 58 ? 0.192 13.156 11.68 1 98.38 58 ILE B C 1
ATOM 2444 O O . ILE B 1 58 ? 0.522 12.281 12.484 1 98.38 58 ILE B O 1
ATOM 2448 N N . VAL B 1 59 ? -0.117 12.922 10.383 1 98.62 59 VAL B N 1
ATOM 2449 C CA . VAL B 1 59 ? -0.116 11.539 9.914 1 98.62 59 VAL B CA 1
ATOM 2450 C C . VAL B 1 59 ? 0.688 11.43 8.625 1 98.62 59 VAL B C 1
ATOM 2452 O O . VAL B 1 59 ? 0.425 12.156 7.66 1 98.62 59 VAL B O 1
ATOM 2455 N N . LEU B 1 60 ? 1.682 10.609 8.648 1 98.38 60 LEU B N 1
ATOM 2456 C CA . LEU B 1 60 ? 2.322 10.148 7.418 1 98.38 60 LEU B CA 1
ATOM 2457 C C . LEU B 1 60 ? 1.752 8.805 6.977 1 98.38 60 LEU B C 1
ATOM 2459 O O . LEU B 1 60 ? 2.002 7.781 7.613 1 98.38 60 LEU B O 1
ATOM 2463 N N . SER B 1 61 ? 1.032 8.891 5.855 1 96.56 61 SER B N 1
ATOM 2464 C CA . SER B 1 61 ? 0.387 7.691 5.34 1 96.56 61 SER B CA 1
ATOM 2465 C C . SER B 1 61 ? 1.318 6.922 4.406 1 96.56 61 SER B C 1
ATOM 2467 O O . SER B 1 61 ? 1.984 7.52 3.557 1 96.56 61 SER B O 1
ATOM 2469 N N . HIS B 1 62 ? 1.4 5.633 4.613 1 96 62 HIS B N 1
ATOM 2470 C CA . HIS B 1 62 ? 2.123 4.695 3.762 1 96 62 HIS B CA 1
ATOM 2471 C C . HIS B 1 62 ? 3.6 5.07 3.658 1 96 62 HIS B C 1
ATOM 2473 O O . HIS B 1 62 ? 4.141 5.176 2.557 1 96 62 HIS B O 1
ATOM 2479 N N . PRO B 1 63 ? 4.16 5.207 4.801 1 97.06 63 PRO B N 1
ATOM 2480 C CA . PRO B 1 63 ? 5.609 5.402 4.754 1 97.06 63 PRO B CA 1
ATOM 2481 C C . PRO B 1 63 ? 6.348 4.203 4.156 1 97.06 63 PRO B C 1
ATOM 2483 O O . PRO B 1 63 ? 5.84 3.082 4.195 1 97.06 63 PRO B O 1
ATOM 2486 N N . THR B 1 64 ? 7.445 4.512 3.609 1 96.94 64 THR B N 1
ATOM 2487 C CA . THR B 1 64 ? 8.312 3.482 3.055 1 96.94 64 THR B CA 1
ATOM 2488 C C . THR B 1 64 ? 9.625 3.408 3.83 1 96.94 64 THR B C 1
ATOM 2490 O O . THR B 1 64 ? 9.82 4.137 4.809 1 96.94 64 THR B O 1
ATOM 2493 N N . ARG B 1 65 ? 10.484 2.502 3.355 1 97.31 65 ARG B N 1
ATOM 2494 C CA . ARG B 1 65 ? 11.797 2.373 3.984 1 97.31 65 ARG B CA 1
ATOM 2495 C C . ARG B 1 65 ? 12.555 3.695 3.941 1 97.31 65 ARG B C 1
ATOM 2497 O O . ARG B 1 65 ? 13.273 4.035 4.887 1 97.31 65 ARG B O 1
ATOM 2504 N N . VAL B 1 66 ? 12.375 4.41 2.924 1 98.19 66 VAL B N 1
ATOM 2505 C CA . VAL B 1 66 ? 13.062 5.684 2.725 1 98.19 66 VAL B CA 1
ATOM 2506 C C . VAL B 1 66 ? 12.68 6.652 3.838 1 98.19 66 VAL B C 1
ATOM 2508 O O . VAL B 1 66 ? 13.531 7.395 4.344 1 98.19 66 VAL B O 1
ATOM 2511 N N . ASP B 1 67 ? 11.492 6.633 4.242 1 98.19 67 ASP B N 1
ATOM 2512 C CA . ASP B 1 67 ? 11.031 7.477 5.34 1 98.19 67 ASP B CA 1
ATOM 2513 C C . ASP B 1 67 ? 11.672 7.062 6.664 1 98.19 67 ASP B C 1
ATOM 2515 O O . ASP B 1 67 ? 12.086 7.914 7.453 1 98.19 67 ASP B O 1
ATOM 2519 N N . PHE B 1 68 ? 11.781 5.789 6.855 1 97.69 68 PHE B N 1
ATOM 2520 C CA . PHE B 1 68 ? 12.398 5.285 8.078 1 97.69 68 PHE B CA 1
ATOM 2521 C C . PHE B 1 68 ? 13.859 5.703 8.156 1 97.69 68 PHE B C 1
ATOM 2523 O O . PHE B 1 68 ? 14.336 6.121 9.211 1 97.69 68 PHE B O 1
ATOM 2530 N N . ASP B 1 69 ? 14.469 5.598 7.07 1 97.69 69 ASP B N 1
ATOM 2531 C CA . ASP B 1 69 ? 15.875 6 7.031 1 97.69 69 ASP B CA 1
ATOM 2532 C C . ASP B 1 69 ? 16.031 7.484 7.352 1 97.69 69 ASP B C 1
ATOM 2534 O O . ASP B 1 69 ? 16.922 7.875 8.094 1 97.69 69 ASP B O 1
ATOM 2538 N N . TYR B 1 70 ? 15.195 8.273 6.801 1 98.12 70 TYR B N 1
ATOM 2539 C CA . TYR B 1 70 ? 15.219 9.703 7.074 1 98.12 70 TYR B CA 1
ATOM 2540 C C . TYR B 1 70 ? 15.008 9.984 8.555 1 98.12 70 TYR B C 1
ATOM 2542 O O . TYR B 1 70 ? 15.664 10.844 9.133 1 98.12 70 TYR B O 1
ATOM 2550 N N . LEU B 1 71 ? 14.117 9.227 9.141 1 96.94 71 LEU B N 1
ATOM 2551 C CA . LEU B 1 71 ? 13.766 9.414 10.547 1 96.94 71 LEU B CA 1
ATOM 2552 C C . LEU B 1 71 ? 14.805 8.773 11.461 1 96.94 71 LEU B C 1
ATOM 2554 O O . LEU B 1 71 ? 14.82 9.023 12.664 1 96.94 71 LEU B O 1
ATOM 2558 N N . GLY B 1 72 ? 15.633 7.938 10.914 1 96.19 72 GLY B N 1
ATOM 2559 C CA . GLY B 1 72 ? 16.625 7.207 11.695 1 96.19 72 GLY B CA 1
ATOM 2560 C C . GLY B 1 72 ? 16.031 6.062 12.492 1 96.19 72 GLY B C 1
ATOM 2561 O O . GLY B 1 72 ? 16.484 5.754 13.594 1 96.19 72 GLY B O 1
ATOM 2562 N N . TRP B 1 73 ? 14.969 5.527 11.977 1 95.75 73 TRP B N 1
ATOM 2563 C CA . TRP B 1 73 ? 14.258 4.488 12.711 1 95.75 73 TRP B CA 1
ATOM 2564 C C . TRP B 1 73 ? 14.664 3.102 12.234 1 95.75 73 TRP B C 1
ATOM 2566 O O . TRP B 1 73 ? 14.984 2.916 11.055 1 95.75 73 TRP B O 1
ATOM 2576 N N . ASP B 1 74 ? 14.555 2.176 13.211 1 94.44 74 ASP B N 1
ATOM 2577 C CA . ASP B 1 74 ? 14.773 0.766 12.906 1 94.44 74 ASP B CA 1
ATOM 2578 C C . ASP B 1 74 ? 13.547 0.156 12.219 1 94.44 74 ASP B C 1
ATOM 2580 O O . ASP B 1 74 ? 12.438 0.222 12.75 1 94.44 74 ASP B O 1
ATOM 2584 N N . TYR B 1 75 ? 13.812 -0.465 11.062 1 91.62 75 TYR B N 1
ATOM 2585 C CA . TYR B 1 75 ? 12.695 -0.978 10.281 1 91.62 75 TYR B CA 1
ATOM 2586 C C . TYR B 1 75 ? 12.125 -2.242 10.914 1 91.62 75 TYR B C 1
ATOM 2588 O O . TYR B 1 75 ? 10.969 -2.596 10.68 1 91.62 75 TYR B O 1
ATOM 2596 N N . LEU B 1 76 ? 12.875 -2.938 11.711 1 91.25 76 LEU B N 1
ATOM 2597 C CA . LEU B 1 76 ? 12.43 -4.199 12.305 1 91.25 76 LEU B CA 1
ATOM 2598 C C . LEU B 1 76 ? 11.711 -3.957 13.625 1 91.25 76 LEU B C 1
ATOM 2600 O O . LEU B 1 76 ? 10.781 -4.688 13.969 1 91.25 76 LEU B O 1
ATOM 2604 N N . ASN B 1 77 ? 12.164 -2.93 14.25 1 88.25 77 ASN B N 1
ATOM 2605 C CA . ASN B 1 77 ? 11.594 -2.619 15.555 1 88.25 77 ASN B CA 1
ATOM 2606 C C . ASN B 1 77 ? 11.164 -1.157 15.641 1 88.25 77 ASN B C 1
ATOM 2608 O O . ASN B 1 77 ? 11.703 -0.393 16.438 1 88.25 77 ASN B O 1
ATOM 2612 N N . PRO B 1 78 ? 10.164 -0.934 14.93 1 82.81 78 PRO B N 1
ATOM 2613 C CA . PRO B 1 78 ? 9.711 0.46 14.969 1 82.81 78 PRO B CA 1
ATOM 2614 C C . PRO B 1 78 ? 9.031 0.817 16.297 1 82.81 78 PRO B C 1
ATOM 2616 O O . PRO B 1 78 ? 8.5 -0.063 16.969 1 82.81 78 PRO B O 1
ATOM 2619 N N . HIS B 1 79 ? 9.141 2.107 16.516 1 84.38 79 HIS B N 1
ATOM 2620 C CA . HIS B 1 79 ? 8.453 2.6 17.703 1 84.38 79 HIS B CA 1
ATOM 2621 C C . HIS B 1 79 ? 6.941 2.494 17.547 1 84.38 79 HIS B C 1
ATOM 2623 O O . HIS B 1 79 ? 6.375 2.996 16.578 1 84.38 79 HIS B O 1
ATOM 2629 N N . ARG B 1 80 ? 6.379 1.937 18.562 1 85.69 80 ARG B N 1
ATOM 2630 C CA . ARG B 1 80 ? 4.938 1.746 18.469 1 85.69 80 ARG B CA 1
ATOM 2631 C C . ARG B 1 80 ? 4.191 2.842 19.234 1 85.69 80 ARG B C 1
ATOM 2633 O O . ARG B 1 80 ? 3.02 3.109 18.953 1 85.69 80 ARG B O 1
ATOM 2640 N N . LYS B 1 81 ? 4.973 3.434 20.125 1 91.75 81 LYS B N 1
ATOM 2641 C CA . LYS B 1 81 ? 4.34 4.477 20.922 1 91.75 81 LYS B CA 1
ATOM 2642 C C . LYS B 1 81 ? 5.027 5.82 20.719 1 91.75 81 LYS B C 1
ATOM 2644 O O . LYS B 1 81 ? 6.223 5.875 20.422 1 91.75 81 LYS B O 1
ATOM 2649 N N . ARG B 1 82 ? 4.262 6.82 20.891 1 93.75 82 ARG B N 1
ATOM 2650 C CA . ARG B 1 82 ? 4.828 8.164 20.812 1 93.75 82 ARG B CA 1
ATOM 2651 C C . ARG B 1 82 ? 5.746 8.445 22 1 93.75 82 ARG B C 1
ATOM 2653 O O . ARG B 1 82 ? 5.699 7.742 23 1 93.75 82 ARG B O 1
ATOM 2660 N N . ASP B 1 83 ? 6.504 9.555 21.797 1 93.12 83 ASP B N 1
ATOM 2661 C CA . ASP B 1 83 ? 7.43 9.93 22.859 1 93.12 83 ASP B CA 1
ATOM 2662 C C . ASP B 1 83 ? 6.684 10.539 24.047 1 93.12 83 ASP B C 1
ATOM 2664 O O . ASP B 1 83 ? 5.789 11.359 23.875 1 93.12 83 ASP B O 1
ATOM 2668 N N . GLN B 1 84 ? 7.117 10.117 25.203 1 91.56 84 GLN B N 1
ATOM 2669 C CA . GLN B 1 84 ? 6.539 10.703 26.406 1 91.56 84 GLN B CA 1
ATOM 2670 C C . GLN B 1 84 ? 7.016 12.141 26.594 1 91.56 84 GLN B C 1
ATOM 2672 O O . GLN B 1 84 ? 6.289 12.969 27.141 1 91.56 84 GLN B O 1
ATOM 2677 N N . ASP B 1 85 ? 8.234 12.32 26.203 1 94.62 85 ASP B N 1
ATOM 2678 C CA . ASP B 1 85 ? 8.766 13.68 26.203 1 94.62 85 ASP B CA 1
ATOM 2679 C C . ASP B 1 85 ? 8.18 14.508 25.062 1 94.62 85 ASP B C 1
ATOM 2681 O O . ASP B 1 85 ? 8.461 14.234 23.891 1 94.62 85 ASP B O 1
ATOM 2685 N N . GLN B 1 86 ? 7.492 15.539 25.422 1 95.25 86 GLN B N 1
ATOM 2686 C CA . GLN B 1 86 ? 6.758 16.312 24.422 1 95.25 86 GLN B CA 1
ATOM 2687 C C . GLN B 1 86 ? 7.711 17.016 23.469 1 95.25 86 GLN B C 1
ATOM 2689 O O . GLN B 1 86 ? 7.402 17.172 22.281 1 95.25 86 GLN B O 1
ATOM 2694 N N . ASP B 1 87 ? 8.773 17.516 23.969 1 96.5 87 ASP B N 1
ATOM 2695 C CA . ASP B 1 87 ? 9.734 18.172 23.078 1 96.5 87 ASP B CA 1
ATOM 2696 C C . ASP B 1 87 ? 10.258 17.188 22.031 1 96.5 87 ASP B C 1
ATOM 2698 O O . ASP B 1 87 ? 10.391 17.547 20.859 1 96.5 87 ASP B O 1
ATOM 2702 N N . ALA B 1 88 ? 10.516 16 22.469 1 96.5 88 ALA B N 1
ATOM 2703 C CA . ALA B 1 88 ? 10.961 14.969 21.547 1 96.5 88 ALA B CA 1
ATOM 2704 C C . ALA B 1 88 ? 9.867 14.625 20.547 1 96.5 88 ALA B C 1
ATOM 2706 O O . ALA B 1 88 ? 10.141 14.43 19.359 1 96.5 88 ALA B O 1
ATOM 2707 N N . GLU B 1 89 ? 8.688 14.555 21.062 1 97 89 GLU B N 1
ATOM 2708 C CA . GLU B 1 89 ? 7.555 14.281 20.188 1 97 89 GLU B CA 1
ATOM 2709 C C . GLU B 1 89 ? 7.379 15.391 19.156 1 97 89 GLU B C 1
ATOM 2711 O O . GLU B 1 89 ? 7.121 15.109 17.984 1 97 89 GLU B O 1
ATOM 2716 N N . ASP B 1 90 ? 7.586 16.578 19.578 1 97.81 90 ASP B N 1
ATOM 2717 C CA . ASP B 1 90 ? 7.469 17.703 18.656 1 97.81 90 ASP B CA 1
ATOM 2718 C C . ASP B 1 90 ? 8.531 17.641 17.562 1 97.81 90 ASP B C 1
ATOM 2720 O O . ASP B 1 90 ? 8.273 18 16.422 1 97.81 90 ASP B O 1
ATOM 2724 N N . GLU B 1 91 ? 9.656 17.203 17.906 1 97.88 91 GLU B N 1
ATOM 2725 C CA . GLU B 1 91 ? 10.703 17.062 16.906 1 97.88 91 GLU B CA 1
ATOM 2726 C C . GLU B 1 91 ? 10.328 16 15.875 1 97.88 91 GLU B C 1
ATOM 2728 O O . GLU B 1 91 ? 10.562 16.172 14.68 1 97.88 91 GLU B O 1
ATOM 2733 N N . VAL B 1 92 ? 9.742 14.914 16.328 1 97.75 92 VAL B N 1
ATOM 2734 C CA . VAL B 1 92 ? 9.258 13.883 15.414 1 97.75 92 VAL B CA 1
ATOM 2735 C C . VAL B 1 92 ? 8.188 14.469 14.492 1 97.75 92 VAL B C 1
ATOM 2737 O O . VAL B 1 92 ? 8.203 14.227 13.289 1 97.75 92 VAL B O 1
ATOM 2740 N N . CYS B 1 93 ? 7.367 15.242 15.07 1 98.31 93 CYS B N 1
ATOM 2741 C CA . CYS B 1 93 ? 6.305 15.875 14.297 1 98.31 93 CYS B CA 1
ATOM 2742 C C . CYS B 1 93 ? 6.883 16.719 13.172 1 98.31 93 CYS B C 1
ATOM 2744 O O . CYS B 1 93 ? 6.434 16.625 12.023 1 98.31 93 CYS B O 1
ATOM 2746 N N . LYS B 1 94 ? 7.832 17.5 13.508 1 98.5 94 LYS B N 1
ATOM 2747 C CA . LYS B 1 94 ? 8.469 18.344 12.5 1 98.5 94 LYS B CA 1
ATOM 2748 C C . LYS B 1 94 ? 9.062 17.5 11.375 1 98.5 94 LYS B C 1
ATOM 2750 O O . LYS B 1 94 ? 8.938 17.859 10.203 1 98.5 94 LYS B O 1
ATOM 2755 N N . MET B 1 95 ? 9.656 16.438 11.727 1 98.38 95 MET B N 1
ATOM 2756 C CA . MET B 1 95 ? 10.273 15.57 10.727 1 98.38 95 MET B CA 1
ATOM 2757 C C . MET B 1 95 ? 9.211 14.93 9.836 1 98.38 95 MET B C 1
ATOM 2759 O O . MET B 1 95 ? 9.414 14.797 8.625 1 98.38 95 MET B O 1
ATOM 2763 N N . LEU B 1 96 ? 8.125 14.531 10.422 1 98.75 96 LEU B N 1
ATOM 2764 C CA . LEU B 1 96 ? 7.043 13.945 9.633 1 98.75 96 LEU B CA 1
ATOM 2765 C C . LEU B 1 96 ? 6.512 14.945 8.617 1 98.75 96 LEU B C 1
ATOM 2767 O O . LEU B 1 96 ? 6.246 14.586 7.465 1 98.75 96 LEU B O 1
ATOM 2771 N N . LEU B 1 97 ? 6.406 16.156 9.031 1 98.81 97 LEU B N 1
ATOM 2772 C CA . LEU B 1 97 ? 5.941 17.188 8.109 1 98.81 97 LEU B CA 1
ATOM 2773 C C . LEU B 1 97 ? 6.91 17.344 6.945 1 98.81 97 LEU B C 1
ATOM 2775 O O . LEU B 1 97 ? 6.488 17.531 5.801 1 98.81 97 LEU B O 1
ATOM 2779 N N . ARG B 1 98 ? 8.141 17.234 7.203 1 98.56 98 ARG B N 1
ATOM 2780 C CA . ARG B 1 98 ? 9.156 17.391 6.176 1 98.56 98 ARG B CA 1
ATOM 2781 C C . ARG B 1 98 ? 9.133 16.234 5.191 1 98.56 98 ARG B C 1
ATOM 2783 O O . ARG B 1 98 ? 9.742 16.297 4.121 1 98.56 98 ARG B O 1
ATOM 2790 N N . LEU B 1 99 ? 8.406 15.203 5.555 1 98.75 99 LEU B N 1
ATOM 2791 C CA . LEU B 1 99 ? 8.289 14.047 4.676 1 98.75 99 LEU B CA 1
ATOM 2792 C C . LEU B 1 99 ? 6.969 14.086 3.908 1 98.75 99 LEU B C 1
ATOM 2794 O O . LEU B 1 99 ? 6.699 13.203 3.084 1 98.75 99 LEU B O 1
ATOM 2798 N N . GLY B 1 100 ? 6.148 15.055 4.168 1 98.62 100 GLY B N 1
ATOM 2799 C CA . GLY B 1 100 ? 4.902 15.203 3.438 1 98.62 100 GLY B CA 1
ATOM 2800 C C . GLY B 1 100 ? 3.682 14.805 4.25 1 98.62 100 GLY B C 1
ATOM 2801 O O . GLY B 1 100 ? 2.59 14.648 3.699 1 98.62 100 GLY B O 1
ATOM 2802 N N . ALA B 1 101 ? 3.838 14.633 5.543 1 98.75 101 ALA B N 1
ATOM 2803 C CA . ALA B 1 101 ? 2.699 14.305 6.395 1 98.75 101 ALA B CA 1
ATOM 2804 C C . ALA B 1 101 ? 1.679 15.445 6.41 1 98.75 101 ALA B C 1
ATOM 2806 O O . ALA B 1 101 ? 2.016 16.594 6.113 1 98.75 101 ALA B O 1
ATOM 2807 N N . THR B 1 102 ? 0.489 15.062 6.754 1 98.56 102 THR B N 1
ATOM 2808 C CA . THR B 1 102 ? -0.589 16.047 6.852 1 98.56 102 THR B CA 1
ATOM 2809 C C . THR B 1 102 ? -0.953 16.297 8.312 1 98.56 102 THR B C 1
ATOM 2811 O O . THR B 1 102 ? -1.026 15.367 9.109 1 98.56 102 THR B O 1
ATOM 2814 N N . TRP B 1 103 ? -1.196 17.578 8.578 1 98.5 103 TRP B N 1
ATOM 2815 C CA . TRP B 1 103 ? -1.567 17.984 9.922 1 98.5 103 TRP B CA 1
ATOM 2816 C C . TRP B 1 103 ? -3.07 18.219 10.031 1 98.5 103 TRP B C 1
ATOM 2818 O O . TRP B 1 103 ? -3.576 19.266 9.586 1 98.5 103 TRP B O 1
ATOM 2828 N N . TYR B 1 104 ? -3.717 17.281 10.68 1 97.69 104 TYR B N 1
ATOM 2829 C CA . TYR B 1 104 ? -5.164 17.344 10.844 1 97.69 104 TYR B CA 1
ATOM 2830 C C . TYR B 1 104 ? -5.539 18.047 12.141 1 97.69 104 TYR B C 1
ATOM 2832 O O . TYR B 1 104 ? -4.781 18.016 13.109 1 97.69 104 TYR B O 1
ATOM 2840 N N . ASP B 1 105 ? -6.742 18.516 12.164 1 97.25 105 ASP B N 1
ATOM 2841 C CA . ASP B 1 105 ? -7.188 19.281 13.32 1 97.25 105 ASP B CA 1
ATOM 2842 C C . ASP B 1 105 ? -7.367 18.391 14.539 1 97.25 105 ASP B C 1
ATOM 2844 O O . ASP B 1 105 ? -7.215 18.844 15.68 1 97.25 105 ASP B O 1
ATOM 2848 N N . SER B 1 106 ? -7.742 17.234 14.258 1 95.06 106 SER B N 1
ATOM 2849 C CA . SER B 1 106 ? -8.039 16.281 15.312 1 95.06 106 SER B CA 1
ATOM 2850 C C . SER B 1 106 ? -8.016 14.844 14.789 1 95.06 106 SER B C 1
ATOM 2852 O O . SER B 1 106 ? -8.039 14.625 13.578 1 95.06 106 SER B O 1
ATOM 2854 N N . ARG B 1 107 ? -7.957 13.969 15.758 1 94.19 107 ARG B N 1
ATOM 2855 C CA . ARG B 1 107 ? -8.062 12.562 15.391 1 94.19 107 ARG B CA 1
ATOM 2856 C C . ARG B 1 107 ? -9.398 12.266 14.719 1 94.19 107 ARG B C 1
ATOM 2858 O O . ARG B 1 107 ? -9.453 11.508 13.75 1 94.19 107 ARG B O 1
ATOM 2865 N N . SER B 1 108 ? -10.445 12.797 15.234 1 93.31 108 SER B N 1
ATOM 2866 C CA . SER B 1 108 ? -11.773 12.578 14.664 1 93.31 108 SER B CA 1
ATOM 2867 C C . SER B 1 108 ? -11.836 13.055 13.219 1 93.31 108 SER B C 1
ATOM 2869 O O . SER B 1 108 ? -12.391 12.367 12.359 1 93.31 108 SER B O 1
ATOM 2871 N N . ARG B 1 109 ? -11.281 14.211 12.992 1 95.56 109 ARG B N 1
ATOM 2872 C CA . ARG B 1 109 ? -11.258 14.734 11.625 1 95.56 109 ARG B CA 1
ATOM 2873 C C . ARG B 1 109 ? -10.43 13.828 10.711 1 95.56 109 ARG B C 1
ATOM 2875 O O . ARG B 1 109 ? -10.852 13.516 9.602 1 95.56 109 ARG B O 1
ATOM 2882 N N . TYR B 1 110 ? -9.352 13.398 11.242 1 96.75 110 TYR B N 1
ATOM 2883 C CA . TYR B 1 110 ? -8.523 12.477 10.477 1 96.75 110 TYR B CA 1
ATOM 2884 C C . TYR B 1 110 ? -9.305 11.219 10.117 1 96.75 110 TYR B C 1
ATOM 2886 O O . TYR B 1 110 ? -9.266 10.766 8.969 1 96.75 110 TYR B O 1
ATOM 2894 N N . ASN B 1 111 ? -9.953 10.672 11.039 1 94.5 111 ASN B N 1
ATOM 2895 C CA . ASN B 1 111 ? -10.688 9.438 10.805 1 94.5 111 ASN B CA 1
ATOM 2896 C C . ASN B 1 111 ? -11.695 9.586 9.664 1 94.5 111 ASN B C 1
ATOM 2898 O O . ASN B 1 111 ? -11.852 8.68 8.852 1 94.5 111 ASN B O 1
ATOM 2902 N N . LEU B 1 112 ? -12.281 10.711 9.625 1 94.94 112 LEU B N 1
ATOM 2903 C CA . LEU B 1 112 ? -13.25 10.977 8.562 1 94.94 112 LEU B CA 1
ATOM 2904 C C . LEU B 1 112 ? -12.555 11.062 7.211 1 94.94 112 LEU B C 1
ATOM 2906 O O . LEU B 1 112 ? -12.984 10.43 6.246 1 94.94 112 LEU B O 1
ATOM 2910 N N . ILE B 1 113 ? -11.508 11.789 7.168 1 96.25 113 ILE B N 1
ATOM 2911 C CA . ILE B 1 113 ? -10.773 12 5.926 1 96.25 113 ILE B CA 1
ATOM 2912 C C . ILE B 1 113 ? -10.164 10.688 5.449 1 96.25 113 ILE B C 1
ATOM 2914 O O . ILE B 1 113 ? -10.219 10.367 4.262 1 96.25 113 ILE B O 1
ATOM 2918 N N . ALA B 1 114 ? -9.625 9.969 6.398 1 94.81 114 ALA B N 1
ATOM 2919 C CA . ALA B 1 114 ? -9.008 8.688 6.078 1 94.81 114 ALA B CA 1
ATOM 2920 C C . ALA B 1 114 ? -10.031 7.711 5.504 1 94.81 114 ALA B C 1
ATOM 2922 O O . ALA B 1 114 ? -9.719 6.953 4.578 1 94.81 114 ALA B O 1
ATOM 2923 N N . ALA B 1 115 ? -11.172 7.723 6.008 1 91.94 115 ALA B N 1
ATOM 2924 C CA . ALA B 1 115 ? -12.234 6.848 5.508 1 91.94 115 ALA B CA 1
ATOM 2925 C C . ALA B 1 115 ? -12.586 7.188 4.062 1 91.94 115 ALA B C 1
ATOM 2927 O O . ALA B 1 115 ? -12.82 6.293 3.248 1 91.94 115 ALA B O 1
ATOM 2928 N N . VAL B 1 116 ? -12.586 8.438 3.791 1 91.88 116 VAL B N 1
ATOM 2929 C CA . VAL B 1 116 ? -12.867 8.867 2.426 1 91.88 116 VAL B CA 1
ATOM 2930 C C . VAL B 1 116 ? -11.75 8.406 1.495 1 91.88 116 VAL B C 1
ATOM 2932 O O . VAL B 1 116 ? -12.016 7.895 0.403 1 91.88 116 VAL B O 1
ATOM 2935 N N . ALA B 1 117 ? -10.562 8.562 1.938 1 90.94 117 ALA B N 1
ATOM 2936 C CA . ALA B 1 117 ? -9.414 8.148 1.138 1 90.94 117 ALA B CA 1
ATOM 2937 C C . ALA B 1 117 ? -9.477 6.652 0.829 1 90.94 117 ALA B C 1
ATOM 2939 O O . ALA B 1 117 ? -8.961 6.203 -0.197 1 90.94 117 ALA B O 1
ATOM 2940 N N . GLN B 1 118 ? -10.164 5.934 1.718 1 85.25 118 GLN B N 1
ATOM 2941 C CA . GLN B 1 118 ? -10.305 4.492 1.536 1 85.25 118 GLN B CA 1
ATOM 2942 C C . GLN B 1 118 ? -11.625 4.152 0.854 1 85.25 118 GLN B C 1
ATOM 2944 O O . GLN B 1 118 ? -12.047 2.994 0.85 1 85.25 118 GLN B O 1
ATOM 2949 N N . ASN B 1 119 ? -12.352 5.121 0.414 1 83.06 119 ASN B N 1
ATOM 2950 C CA . ASN B 1 119 ? -13.578 5.012 -0.367 1 83.06 119 ASN B CA 1
ATOM 2951 C C . ASN B 1 119 ? -14.711 4.395 0.451 1 83.06 119 ASN B C 1
ATOM 2953 O O . ASN B 1 119 ? -15.5 3.607 -0.07 1 83.06 119 ASN B O 1
ATOM 2957 N N . VAL B 1 120 ? -14.703 4.695 1.684 1 83.38 120 VAL B N 1
ATOM 2958 C CA . VAL B 1 120 ? -15.828 4.266 2.516 1 83.38 120 VAL B CA 1
ATOM 2959 C C . VAL B 1 120 ? -17.062 5.086 2.178 1 83.38 120 VAL B C 1
ATOM 2961 O O . VAL B 1 120 ? -17.109 6.293 2.436 1 83.38 120 VAL B O 1
ATOM 2964 N N . THR B 1 121 ? -18.047 4.445 1.769 1 84.06 121 THR B N 1
ATOM 2965 C CA . THR B 1 121 ? -19.219 5.113 1.23 1 84.06 121 THR B CA 1
ATOM 2966 C C . THR B 1 121 ? -19.938 5.922 2.314 1 84.06 121 THR B C 1
ATOM 2968 O O . THR B 1 121 ? -20.359 7.051 2.074 1 84.06 121 THR B O 1
ATOM 2971 N N . SER B 1 122 ? -20.047 5.305 3.445 1 86.5 122 SER B N 1
ATOM 2972 C CA . SER B 1 122 ? -20.766 5.988 4.52 1 86.5 122 SER B CA 1
ATOM 2973 C C . SER B 1 122 ? -20.062 7.289 4.91 1 86.5 122 SER B C 1
ATOM 2975 O O . SER B 1 122 ? -20.719 8.289 5.191 1 86.5 122 SER B O 1
ATOM 2977 N N . ALA B 1 123 ? -18.766 7.285 4.938 1 91.25 123 ALA B N 1
ATOM 2978 C CA . ALA B 1 123 ? -18.016 8.492 5.23 1 91.25 123 ALA B CA 1
ATOM 2979 C C . ALA B 1 123 ? -18.172 9.531 4.121 1 91.25 123 ALA B C 1
ATOM 2981 O O . ALA B 1 123 ? -18.375 10.711 4.391 1 91.25 123 ALA B O 1
ATOM 2982 N N . ARG B 1 124 ? -18.125 9.07 2.936 1 91.5 124 ARG B N 1
ATOM 2983 C CA . ARG B 1 124 ? -18.281 9.953 1.783 1 91.5 124 ARG B CA 1
ATOM 2984 C C . ARG B 1 124 ? -19.641 10.648 1.814 1 91.5 124 ARG B C 1
ATOM 2986 O O . ARG B 1 124 ? -19.734 11.844 1.53 1 91.5 124 ARG B O 1
ATOM 2993 N N . ASN B 1 125 ? -20.578 9.945 2.191 1 92.06 125 ASN B N 1
ATOM 2994 C CA . ASN B 1 125 ? -21.938 10.492 2.234 1 92.06 125 ASN B CA 1
ATOM 2995 C C . ASN B 1 125 ? -22.047 11.641 3.232 1 92.06 125 ASN B C 1
ATOM 2997 O O . ASN B 1 125 ? -22.781 12.594 3.006 1 92.06 125 ASN B O 1
ATOM 3001 N N . LEU B 1 126 ? -21.344 11.531 4.312 1 94.25 126 LEU B N 1
ATOM 3002 C CA . LEU B 1 126 ? -21.359 12.617 5.285 1 94.25 126 LEU B CA 1
ATOM 3003 C C . LEU B 1 126 ? -20.906 13.922 4.648 1 94.25 126 LEU B C 1
ATOM 3005 O O . LEU B 1 126 ? -21.453 14.992 4.949 1 94.25 126 LEU B O 1
ATOM 3009 N N . PHE B 1 127 ? -20 13.836 3.799 1 93.69 127 PHE B N 1
ATOM 3010 C CA . PHE B 1 127 ? -19.484 15.008 3.102 1 93.69 127 PHE B CA 1
ATOM 3011 C C . PHE B 1 127 ? -20.453 15.469 2.023 1 93.69 127 PHE B C 1
ATOM 3013 O O . PHE B 1 127 ? -20.766 16.656 1.922 1 93.69 127 PHE B O 1
ATOM 3020 N N . LEU B 1 128 ? -20.969 14.578 1.282 1 91.38 128 LEU B N 1
ATOM 3021 C CA . LEU B 1 128 ? -21.828 14.891 0.144 1 91.38 128 LEU B CA 1
ATOM 3022 C C . LEU B 1 128 ? -23.141 15.523 0.605 1 91.38 128 LEU B C 1
ATOM 3024 O O . LEU B 1 128 ? -23.688 16.375 -0.084 1 91.38 128 LEU B O 1
ATOM 3028 N N . TYR B 1 129 ? -23.531 15.102 1.758 1 93.44 129 TYR B N 1
ATOM 3029 C CA . TYR B 1 129 ? -24.797 15.625 2.264 1 93.44 129 TYR B CA 1
ATOM 3030 C C . TYR B 1 129 ? -24.562 16.766 3.244 1 93.44 129 TYR B C 1
ATOM 3032 O O . TYR B 1 129 ? -25.453 17.125 4.012 1 93.44 129 TYR B O 1
ATOM 3040 N N . ASP B 1 130 ? -23.406 17.281 3.365 1 92.31 130 ASP B N 1
ATOM 3041 C CA . ASP B 1 130 ? -23.016 18.469 4.129 1 92.31 130 ASP B CA 1
ATOM 3042 C C . ASP B 1 130 ? -23.234 18.25 5.625 1 92.31 130 ASP B C 1
ATOM 3044 O O . ASP B 1 130 ? -23.672 19.172 6.328 1 92.31 130 ASP B O 1
ATOM 3048 N N . GLU B 1 131 ? -23.031 17.047 6.031 1 94.19 131 GLU B N 1
ATOM 3049 C CA . GLU B 1 131 ? -23.156 16.75 7.457 1 94.19 131 GLU B CA 1
ATOM 3050 C C . GLU B 1 131 ? -21.859 17.078 8.188 1 94.19 131 GLU B C 1
ATOM 3052 O O . GLU B 1 131 ? -21.844 17.203 9.414 1 94.19 131 GLU B O 1
ATOM 3057 N N . VAL B 1 132 ? -20.844 17.188 7.449 1 94.88 132 VAL B N 1
ATOM 3058 C CA . VAL B 1 132 ? -19.531 17.609 7.953 1 94.88 132 VAL B CA 1
ATOM 3059 C C . VAL B 1 132 ? -18.906 18.609 6.992 1 94.88 132 VAL B C 1
ATOM 3061 O O . VAL B 1 132 ? -19.25 18.641 5.809 1 94.88 132 VAL B O 1
ATOM 3064 N N . PRO B 1 133 ? -18.031 19.438 7.508 1 94.62 133 PRO B N 1
ATOM 3065 C CA . PRO B 1 133 ? -17.375 20.391 6.605 1 94.62 133 PRO B CA 1
ATOM 3066 C C . PRO B 1 133 ? -16.594 19.688 5.488 1 94.62 133 PRO B C 1
ATOM 3068 O O . PRO B 1 133 ? -16 18.625 5.711 1 94.62 133 PRO B O 1
ATOM 3071 N N . ALA B 1 134 ? -16.547 20.312 4.367 1 94.81 134 ALA B N 1
ATOM 3072 C CA . ALA B 1 134 ? -15.844 19.781 3.203 1 94.81 134 ALA B CA 1
ATOM 3073 C C . ALA B 1 134 ? -14.359 19.578 3.5 1 94.81 134 ALA B C 1
ATOM 3075 O O . ALA B 1 134 ? -13.789 20.266 4.355 1 94.81 134 ALA B O 1
ATOM 3076 N N . ALA B 1 135 ? -13.797 18.625 2.799 1 95.12 135 ALA B N 1
ATOM 3077 C CA . ALA B 1 135 ? -12.359 18.422 2.906 1 95.12 135 ALA B CA 1
ATOM 3078 C C . ALA B 1 135 ? -11.594 19.609 2.34 1 95.12 135 ALA B C 1
ATOM 3080 O O . ALA B 1 135 ? -11.961 20.156 1.292 1 95.12 135 ALA B O 1
ATOM 3081 N N . THR B 1 136 ? -10.602 20.031 3.064 1 94.31 136 THR B N 1
ATOM 3082 C CA . THR B 1 136 ? -9.797 21.156 2.605 1 94.31 136 THR B CA 1
ATOM 3083 C C . THR B 1 136 ? -8.773 20.719 1.566 1 94.31 136 THR B C 1
ATOM 3085 O O . THR B 1 136 ? -8.562 19.516 1.378 1 94.31 136 THR B O 1
ATOM 3088 N N . ALA B 1 137 ? -8.141 21.641 0.941 1 91.94 137 ALA B N 1
ATOM 3089 C CA . ALA B 1 137 ? -7.09 21.328 -0.022 1 91.94 137 ALA B CA 1
ATOM 3090 C C . ALA B 1 137 ? -5.957 20.547 0.639 1 91.94 137 ALA B C 1
ATOM 3092 O O . ALA B 1 137 ? -5.5 19.531 0.106 1 91.94 137 ALA B O 1
ATOM 3093 N N . VAL B 1 138 ? -5.613 20.906 1.783 1 94.31 138 VAL B N 1
ATOM 3094 C CA . VAL B 1 138 ? -4.5 20.297 2.514 1 94.31 138 VAL B CA 1
ATOM 3095 C C . VAL B 1 138 ? -4.84 18.859 2.877 1 94.31 138 VAL B C 1
ATOM 3097 O O . VAL B 1 138 ? -4.02 17.953 2.689 1 94.31 138 VAL B O 1
ATOM 3100 N N . GLU B 1 139 ? -6.051 18.672 3.281 1 95.31 139 GLU B N 1
ATOM 3101 C CA . GLU B 1 139 ? -6.484 17.344 3.725 1 95.31 139 GLU B CA 1
ATOM 3102 C C . GLU B 1 139 ? -6.602 16.391 2.549 1 95.31 139 GLU B C 1
ATOM 3104 O O . GLU B 1 139 ? -6.578 15.164 2.734 1 95.31 139 GLU B O 1
ATOM 3109 N N . SER B 1 140 ? -6.695 16.938 1.362 1 94.44 140 SER B N 1
ATOM 3110 C CA . SER B 1 140 ? -6.992 16.125 0.19 1 94.44 140 SER B CA 1
ATOM 3111 C C . SER B 1 140 ? -5.738 15.875 -0.642 1 94.44 140 SER B C 1
ATOM 3113 O O . SER B 1 140 ? -5.805 15.234 -1.691 1 94.44 140 SER B O 1
ATOM 3115 N N . LEU B 1 141 ? -4.656 16.281 -0.157 1 95 141 LEU B N 1
ATOM 3116 C CA . LEU B 1 141 ? -3.432 16.219 -0.947 1 95 141 LEU B CA 1
ATOM 3117 C C . LEU B 1 141 ? -2.699 14.898 -0.693 1 95 141 LEU B C 1
ATOM 3119 O O . LEU B 1 141 ? -2.637 14.43 0.445 1 95 141 LEU B O 1
ATOM 3123 N N . TRP B 1 142 ? -2.246 14.383 -1.746 1 96.25 142 TRP B N 1
ATOM 3124 C CA . TRP B 1 142 ? -1.123 13.453 -1.692 1 96.25 142 TRP B CA 1
ATOM 3125 C C . TRP B 1 142 ? 0.204 14.195 -1.809 1 96.25 142 TRP B C 1
ATOM 3127 O O . TRP B 1 142 ? 0.425 14.938 -2.768 1 96.25 142 TRP B O 1
ATOM 3137 N N . VAL B 1 143 ? 1.036 14.055 -0.752 1 98.12 143 VAL B N 1
ATOM 3138 C CA . VAL B 1 143 ? 2.314 14.758 -0.737 1 98.12 143 VAL B CA 1
ATOM 3139 C C . VAL B 1 143 ? 3.439 13.781 -0.403 1 98.12 143 VAL B C 1
ATOM 3141 O O . VAL B 1 143 ? 3.328 13 0.541 1 98.12 143 VAL B O 1
ATOM 3144 N N . ARG B 1 144 ? 4.445 13.836 -1.207 1 98.56 144 ARG B N 1
ATOM 3145 C CA . ARG B 1 144 ? 5.684 13.125 -0.895 1 98.56 144 ARG B CA 1
ATOM 3146 C C . ARG B 1 144 ? 6.898 14.008 -1.165 1 98.56 144 ARG B C 1
ATOM 3148 O O . ARG B 1 144 ? 6.879 14.836 -2.074 1 98.56 144 ARG B O 1
ATOM 3155 N N . VAL B 1 145 ? 7.883 13.781 -0.335 1 98.88 145 VAL B N 1
ATOM 3156 C CA . VAL B 1 145 ? 9.07 14.633 -0.391 1 98.88 145 VAL B CA 1
ATOM 3157 C C . VAL B 1 145 ? 10.32 13.766 -0.533 1 98.88 145 VAL B C 1
ATOM 3159 O O . VAL B 1 145 ? 10.406 12.688 0.054 1 98.88 145 VAL B O 1
ATOM 3162 N N . GLY B 1 146 ? 11.227 14.195 -1.345 1 98.81 146 GLY B N 1
ATOM 3163 C CA . GLY B 1 146 ? 12.562 13.625 -1.432 1 98.81 146 GLY B CA 1
ATOM 3164 C C . GLY B 1 146 ? 13.656 14.602 -1.057 1 98.81 146 GLY B C 1
ATOM 3165 O O . GLY B 1 146 ? 13.609 15.773 -1.441 1 98.81 146 GLY B O 1
ATOM 3166 N N . TRP B 1 147 ? 14.562 14.148 -0.256 1 98.81 147 TRP B N 1
ATOM 3167 C CA . TRP B 1 147 ? 15.742 14.898 0.167 1 98.81 147 TRP B CA 1
ATOM 3168 C C . TRP B 1 147 ? 17.016 14.32 -0.451 1 98.81 147 TRP B C 1
ATOM 3170 O O . TRP B 1 147 ? 17.688 13.492 0.165 1 98.81 147 TRP B O 1
ATOM 3180 N N . PRO B 1 148 ? 17.391 14.789 -1.642 1 98.56 148 PRO B N 1
ATOM 3181 C CA . PRO B 1 148 ? 18.516 14.18 -2.352 1 98.56 148 PRO B CA 1
ATOM 3182 C C . PRO B 1 148 ? 19.859 14.516 -1.72 1 98.56 148 PRO B C 1
ATOM 3184 O O . PRO B 1 148 ? 19.969 15.508 -0.991 1 98.56 148 PRO B O 1
ATOM 3187 N N . SER B 1 149 ? 20.812 13.68 -2.012 1 98.25 149 SER B N 1
ATOM 3188 C CA . SER B 1 149 ? 22.172 13.859 -1.492 1 98.25 149 SER B CA 1
ATOM 3189 C C . SER B 1 149 ? 22.797 15.141 -2.027 1 98.25 149 SER B C 1
ATOM 3191 O O . SER B 1 149 ? 23.75 15.664 -1.44 1 98.25 149 SER B O 1
ATOM 3193 N N . THR B 1 150 ? 22.281 15.711 -3.068 1 97.69 150 THR B N 1
ATOM 3194 C CA . THR B 1 150 ? 22.828 16.906 -3.705 1 97.69 150 THR B CA 1
ATOM 3195 C C . THR B 1 150 ? 22.312 18.156 -3.029 1 97.69 150 THR B C 1
ATOM 3197 O O . THR B 1 150 ? 22.734 19.281 -3.357 1 97.69 150 THR B O 1
ATOM 3200 N N . GLY B 1 151 ? 21.438 18.078 -2.189 1 97.94 151 GLY B N 1
ATOM 3201 C CA . GLY B 1 151 ? 20.859 19.219 -1.504 1 97.94 151 GLY B CA 1
ATOM 3202 C C . GLY B 1 151 ? 19.5 19.609 -2.039 1 97.94 151 GLY B C 1
ATOM 3203 O O . GLY B 1 151 ? 19.094 19.172 -3.119 1 97.94 151 GLY B O 1
ATOM 3204 N N . GLY B 1 152 ? 18.781 20.422 -1.155 1 98.44 152 GLY B N 1
ATOM 3205 C CA . GLY B 1 152 ? 17.438 20.812 -1.529 1 98.44 152 GLY B CA 1
ATOM 3206 C C . GLY B 1 152 ? 16.406 19.719 -1.259 1 98.44 152 GLY B C 1
ATOM 3207 O O . GLY B 1 152 ? 16.641 18.828 -0.431 1 98.44 152 GLY B O 1
ATOM 3208 N N . LEU B 1 153 ? 15.258 19.953 -1.923 1 98.75 153 LEU B N 1
ATOM 3209 C CA . LEU B 1 153 ? 14.211 18.953 -1.768 1 98.75 153 LEU B CA 1
ATOM 3210 C C . LEU B 1 153 ? 13.312 18.922 -2.996 1 98.75 153 LEU B C 1
ATOM 3212 O O . LEU B 1 153 ? 13.141 19.922 -3.68 1 98.75 153 LEU B O 1
ATOM 3216 N N . TRP B 1 154 ? 12.844 17.75 -3.359 1 98.88 154 TRP B N 1
ATOM 3217 C CA . TRP B 1 154 ? 11.797 17.531 -4.348 1 98.88 154 TRP B CA 1
ATOM 3218 C C . TRP B 1 154 ? 10.453 17.266 -3.674 1 98.88 154 TRP B C 1
ATOM 3220 O O . TRP B 1 154 ? 10.383 16.484 -2.717 1 98.88 154 TRP B O 1
ATOM 3230 N N . VAL B 1 155 ? 9.406 17.984 -4.168 1 98.81 155 VAL B N 1
ATOM 3231 C CA . VAL B 1 155 ? 8.078 17.797 -3.592 1 98.81 155 VAL B CA 1
ATOM 3232 C C . VAL B 1 155 ? 7.07 17.531 -4.703 1 98.81 155 VAL B C 1
ATOM 3234 O O . VAL B 1 155 ? 6.949 18.297 -5.648 1 98.81 155 VAL B O 1
ATOM 3237 N N . ALA B 1 156 ? 6.434 16.375 -4.609 1 98.25 156 ALA B N 1
ATOM 3238 C CA . ALA B 1 156 ? 5.262 16.094 -5.438 1 98.25 156 ALA B CA 1
ATOM 3239 C C . ALA B 1 156 ? 3.977 16.219 -4.621 1 98.25 156 ALA B C 1
ATOM 3241 O O . ALA B 1 156 ? 3.875 15.656 -3.529 1 98.25 156 ALA B O 1
ATOM 3242 N N . GLU B 1 157 ? 3.102 16.984 -5.078 1 96.56 157 GLU B N 1
ATOM 3243 C CA . GLU B 1 157 ? 1.81 17.141 -4.418 1 96.56 157 GLU B CA 1
ATOM 3244 C C . GLU B 1 157 ? 0.685 17.297 -5.438 1 96.56 157 GLU B C 1
ATOM 3246 O O . GLU B 1 157 ? 0.829 18.031 -6.422 1 96.56 157 GLU B O 1
ATOM 3251 N N . PHE B 1 158 ? -0.381 16.594 -5.219 1 95.62 158 PHE B N 1
ATOM 3252 C CA . PHE B 1 158 ? -1.572 16.656 -6.055 1 95.62 158 PHE B CA 1
ATOM 3253 C C . PHE B 1 158 ? -2.801 16.188 -5.293 1 95.62 158 PHE B C 1
ATOM 3255 O O . PHE B 1 158 ? -2.678 15.539 -4.25 1 95.62 158 PHE B O 1
ATOM 3262 N N . ILE B 1 159 ? -3.916 16.484 -5.824 1 94.12 159 ILE B N 1
ATOM 3263 C CA . ILE B 1 159 ? -5.152 16.109 -5.145 1 94.12 159 ILE B CA 1
ATOM 3264 C C . ILE B 1 159 ? -5.422 14.625 -5.328 1 94.12 159 ILE B C 1
ATOM 3266 O O . ILE B 1 159 ? -5.379 14.109 -6.453 1 94.12 159 ILE B O 1
ATOM 3270 N N . HIS B 1 160 ? -5.609 14.023 -4.203 1 93.56 160 HIS B N 1
ATOM 3271 C CA . HIS B 1 160 ? -5.992 12.609 -4.215 1 93.56 160 HIS B CA 1
ATOM 3272 C C . HIS B 1 160 ? -7.363 12.414 -4.855 1 93.56 160 HIS B C 1
ATOM 3274 O O . HIS B 1 160 ? -8.344 13.039 -4.438 1 93.56 160 HIS B O 1
ATOM 3280 N N . GLY B 1 161 ? -7.453 11.539 -5.727 1 90.38 161 GLY B N 1
ATOM 3281 C CA . GLY B 1 161 ? -8.641 11.359 -6.543 1 90.38 161 GLY B CA 1
ATOM 3282 C C . GLY B 1 161 ? -9.867 10.977 -5.73 1 90.38 161 GLY B C 1
ATOM 3283 O O . GLY B 1 161 ? -11 11.25 -6.137 1 90.38 161 GLY B O 1
ATOM 3284 N N . ALA B 1 162 ? -9.688 10.375 -4.609 1 89.12 162 ALA B N 1
ATOM 3285 C CA . ALA B 1 162 ? -10.797 9.953 -3.764 1 89.12 162 ALA B CA 1
ATOM 3286 C C . ALA B 1 162 ? -11.602 11.156 -3.273 1 89.12 162 ALA B C 1
ATOM 3288 O O . ALA B 1 162 ? -12.734 11.016 -2.807 1 89.12 162 ALA B O 1
ATOM 3289 N N . PHE B 1 163 ? -11 12.32 -3.398 1 92 163 PHE B N 1
ATOM 3290 C CA . PHE B 1 163 ? -11.625 13.484 -2.789 1 92 163 PHE B CA 1
ATOM 3291 C C . PHE B 1 163 ? -12.289 14.359 -3.848 1 92 163 PHE B C 1
ATOM 3293 O O . PHE B 1 163 ? -12.844 15.414 -3.533 1 92 163 PHE B O 1
ATOM 3300 N N . GLU B 1 164 ? -12.289 13.977 -4.996 1 85.5 164 GLU B N 1
ATOM 3301 C CA . GLU B 1 164 ? -12.75 14.789 -6.121 1 85.5 164 GLU B CA 1
ATOM 3302 C C . GLU B 1 164 ? -14.141 15.367 -5.852 1 85.5 164 GLU B C 1
ATOM 3304 O O . GLU B 1 164 ? -14.406 16.516 -6.176 1 85.5 164 GLU B O 1
ATOM 3309 N N . ASP B 1 165 ? -14.961 14.656 -5.168 1 85.62 165 ASP B N 1
ATOM 3310 C CA . ASP B 1 165 ? -16.344 15.102 -5.047 1 85.62 165 ASP B CA 1
ATOM 3311 C C . ASP B 1 165 ? -16.641 15.602 -3.635 1 85.62 165 ASP B C 1
ATOM 3313 O O . ASP B 1 165 ? -17.781 15.914 -3.307 1 85.62 165 ASP B O 1
ATOM 3317 N N . VAL B 1 166 ? -15.617 15.641 -2.795 1 90.38 166 VAL B N 1
ATOM 3318 C CA . VAL B 1 166 ? -15.93 15.992 -1.413 1 90.38 166 VAL B CA 1
ATOM 3319 C C . VAL B 1 166 ? -15.07 17.172 -0.97 1 90.38 166 VAL B C 1
ATOM 3321 O O . VAL B 1 166 ? -15.141 17.609 0.182 1 90.38 166 VAL B O 1
ATOM 3324 N N . VAL B 1 167 ? -14.281 17.562 -1.835 1 88.88 167 VAL B N 1
ATOM 3325 C CA . VAL B 1 167 ? -13.406 18.688 -1.517 1 88.88 167 VAL B CA 1
ATOM 3326 C C . VAL B 1 167 ? -14.172 20 -1.673 1 88.88 167 VAL B C 1
ATOM 3328 O O . VAL B 1 167 ? -15.188 20.062 -2.377 1 88.88 167 VAL B O 1
ATOM 3331 N N . ASP B 1 168 ? -13.562 20.938 -0.96 1 83.56 168 ASP B N 1
ATOM 3332 C CA . ASP B 1 168 ? -14.125 22.281 -1.038 1 83.56 168 ASP B CA 1
ATOM 3333 C C . ASP B 1 168 ? -14.062 22.812 -2.467 1 83.56 168 ASP B C 1
ATOM 3335 O O . ASP B 1 168 ? -13.141 22.5 -3.219 1 83.56 168 ASP B O 1
ATOM 3339 N N . ASP B 1 169 ? -14.961 23.672 -2.752 1 72.56 169 ASP B N 1
ATOM 3340 C CA . ASP B 1 169 ? -15.141 24.203 -4.098 1 72.56 169 ASP B CA 1
ATOM 3341 C C . ASP B 1 169 ? -13.922 25.016 -4.531 1 72.56 169 ASP B C 1
ATOM 3343 O O . ASP B 1 169 ? -13.703 25.219 -5.727 1 72.56 169 ASP B O 1
ATOM 3347 N N . LEU B 1 170 ? -13.219 25.344 -3.598 1 71.5 170 LEU B N 1
ATOM 3348 C CA . LEU B 1 170 ? -12.07 26.188 -3.918 1 71.5 170 LEU B CA 1
ATOM 3349 C C . LEU B 1 170 ? -10.906 25.328 -4.422 1 71.5 170 LEU B C 1
ATOM 3351 O O . LEU B 1 170 ? -9.953 25.859 -5 1 71.5 170 LEU B O 1
ATOM 3355 N N . VAL B 1 171 ? -11.133 24.062 -4.27 1 78.75 171 VAL B N 1
ATOM 3356 C CA . VAL B 1 171 ? -10.078 23.141 -4.707 1 78.75 171 VAL B CA 1
ATOM 3357 C C . VAL B 1 171 ? -10.305 22.766 -6.168 1 78.75 171 VAL B C 1
ATOM 3359 O O . VAL B 1 171 ? -11.375 22.266 -6.531 1 78.75 171 VAL B O 1
ATOM 3362 N N . GLU B 1 172 ? -9.352 23.141 -6.965 1 75.75 172 GLU B N 1
ATOM 3363 C CA . GLU B 1 172 ? -9.445 22.812 -8.383 1 75.75 172 GLU B CA 1
ATOM 3364 C C . GLU B 1 172 ? -8.781 21.469 -8.688 1 75.75 172 GLU B C 1
ATOM 3366 O O . GLU B 1 172 ? -7.586 21.297 -8.445 1 75.75 172 GLU B O 1
ATOM 3371 N N . TRP B 1 173 ? -9.602 20.641 -9.109 1 76.75 173 TRP B N 1
ATOM 3372 C CA . TRP B 1 173 ? -9.094 19.359 -9.586 1 76.75 173 TRP B CA 1
ATOM 3373 C C . TRP B 1 173 ? -8.586 19.484 -11.023 1 76.75 173 TRP B C 1
ATOM 3375 O O . TRP B 1 173 ? -9.227 20.109 -11.867 1 76.75 173 TRP B O 1
ATOM 3385 N N . ASP B 1 174 ? -7.355 19 -11.18 1 80.06 174 ASP B N 1
ATOM 3386 C CA . ASP B 1 174 ? -6.715 18.984 -12.492 1 80.06 174 ASP B CA 1
ATOM 3387 C C . ASP B 1 174 ? -6.602 17.562 -13.031 1 80.06 174 ASP B C 1
ATOM 3389 O O . ASP B 1 174 ? -6.379 16.609 -12.266 1 80.06 174 ASP B O 1
ATOM 3393 N N . GLU B 1 175 ? -6.836 17.375 -14.336 1 83.69 175 GLU B N 1
ATOM 3394 C CA . GLU B 1 175 ? -6.703 16.062 -14.961 1 83.69 175 GLU B CA 1
ATOM 3395 C C . GLU B 1 175 ? -5.328 15.469 -14.695 1 83.69 175 GLU B C 1
ATOM 3397 O O . GLU B 1 175 ? -5.188 14.242 -14.602 1 83.69 175 GLU B O 1
ATOM 3402 N N . GLN B 1 176 ? -4.395 16.312 -14.555 1 89.31 176 GLN B N 1
ATOM 3403 C CA . GLN B 1 176 ? -3.037 15.852 -14.289 1 89.31 176 GLN B CA 1
ATOM 3404 C C . GLN B 1 176 ? -2.945 15.172 -12.93 1 89.31 176 GLN B C 1
ATOM 3406 O O . GLN B 1 176 ? -2.152 14.242 -12.75 1 89.31 176 GLN B O 1
ATOM 3411 N N . ASP B 1 177 ? -3.795 15.586 -12.078 1 89.31 177 ASP B N 1
ATOM 3412 C CA . ASP B 1 177 ? -3.816 14.961 -10.758 1 89.31 177 ASP B CA 1
ATOM 3413 C C . ASP B 1 177 ? -4.184 13.484 -10.859 1 89.31 177 ASP B C 1
ATOM 3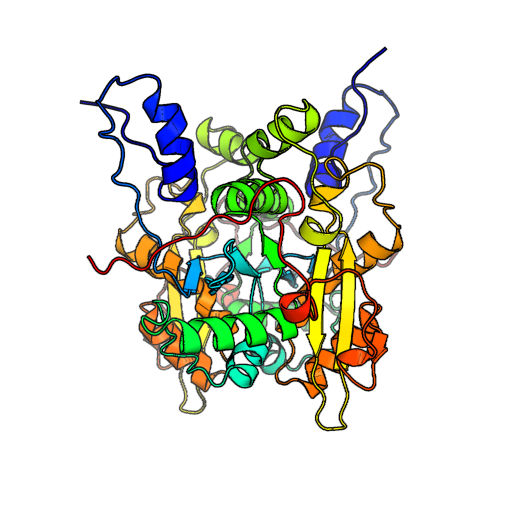415 O O . ASP B 1 177 ? -3.604 12.648 -10.164 1 89.31 177 ASP B O 1
ATOM 3419 N N . GLY B 1 178 ? -5.066 13.281 -11.719 1 88.62 178 GLY B N 1
ATOM 3420 C CA . GLY B 1 178 ? -5.434 11.898 -11.953 1 88.62 178 GLY B CA 1
ATOM 3421 C C . GLY B 1 178 ? -4.297 11.062 -12.523 1 88.62 178 GLY B C 1
ATOM 3422 O O . GLY B 1 178 ? -4.094 9.922 -12.109 1 88.62 178 GLY B O 1
ATOM 3423 N N . HIS B 1 179 ? -3.637 11.625 -13.414 1 91.5 179 HIS B N 1
ATOM 3424 C CA . HIS B 1 179 ? -2.5 10.938 -14.023 1 91.5 179 HIS B CA 1
ATOM 3425 C C . HIS B 1 179 ? -1.424 10.633 -12.992 1 91.5 179 HIS B C 1
ATOM 3427 O O . HIS B 1 179 ? -0.933 9.5 -12.914 1 91.5 179 HIS B O 1
ATOM 3433 N N . TYR B 1 180 ? -1.146 11.57 -12.18 1 94 180 TYR B N 1
ATOM 3434 C CA . TYR B 1 180 ? -0.137 11.367 -11.141 1 94 180 TYR B CA 1
ATOM 3435 C C . TYR B 1 180 ? -0.606 10.344 -10.117 1 94 180 TYR B C 1
ATOM 3437 O O . TYR B 1 180 ? 0.173 9.5 -9.672 1 94 180 TYR B O 1
ATOM 3445 N N . GLY B 1 181 ? -1.845 10.492 -9.836 1 92.88 181 GLY B N 1
ATOM 3446 C CA . GLY B 1 181 ? -2.404 9.531 -8.898 1 92.88 181 GLY B CA 1
ATOM 3447 C C . GLY B 1 181 ? -2.277 8.094 -9.375 1 92.88 181 GLY B C 1
ATOM 3448 O O . GLY B 1 181 ? -1.984 7.199 -8.578 1 92.88 181 GLY B O 1
ATOM 3449 N N . ASN B 1 182 ? -2.402 7.941 -10.641 1 91.12 182 ASN B N 1
ATOM 3450 C CA . ASN B 1 182 ? -2.328 6.613 -11.234 1 91.12 182 ASN B CA 1
ATOM 3451 C C . ASN B 1 182 ? -0.896 6.086 -11.258 1 91.12 182 ASN B C 1
ATOM 3453 O O . ASN B 1 182 ? -0.672 4.895 -11.477 1 91.12 182 ASN B O 1
ATOM 3457 N N . ALA B 1 183 ? 0.024 6.918 -10.938 1 93.62 183 ALA B N 1
ATOM 3458 C CA . ALA B 1 183 ? 1.422 6.5 -10.984 1 93.62 183 ALA B CA 1
ATOM 3459 C C . ALA B 1 183 ? 2.059 6.578 -9.594 1 93.62 183 ALA B C 1
ATOM 3461 O O . ALA B 1 183 ? 3.168 6.078 -9.391 1 93.62 183 ALA B O 1
ATOM 3462 N N . ALA B 1 184 ? 1.362 7.07 -8.664 1 95.62 184 ALA B N 1
ATOM 3463 C CA . ALA B 1 184 ? 1.938 7.445 -7.379 1 95.62 184 ALA B CA 1
ATOM 3464 C C . ALA B 1 184 ? 2.424 6.219 -6.613 1 95.62 184 ALA B C 1
ATOM 3466 O O . ALA B 1 184 ? 3.393 6.297 -5.852 1 95.62 184 ALA B O 1
ATOM 3467 N N . GLY B 1 185 ? 1.795 5.156 -6.871 1 94.38 185 GLY B N 1
ATOM 3468 C CA . GLY B 1 185 ? 2.156 3.941 -6.16 1 94.38 185 GLY B CA 1
ATOM 3469 C C . GLY B 1 185 ? 3.586 3.504 -6.414 1 94.38 185 GLY B C 1
ATOM 3470 O O . GLY B 1 185 ? 4.137 2.693 -5.664 1 94.38 185 GLY B O 1
ATOM 3471 N N . GLN B 1 186 ? 4.254 4.043 -7.375 1 95.31 186 GLN B N 1
ATOM 3472 C CA . GLN B 1 186 ? 5.617 3.654 -7.723 1 95.31 186 GLN B CA 1
ATOM 3473 C C . GLN B 1 186 ? 6.609 4.148 -6.676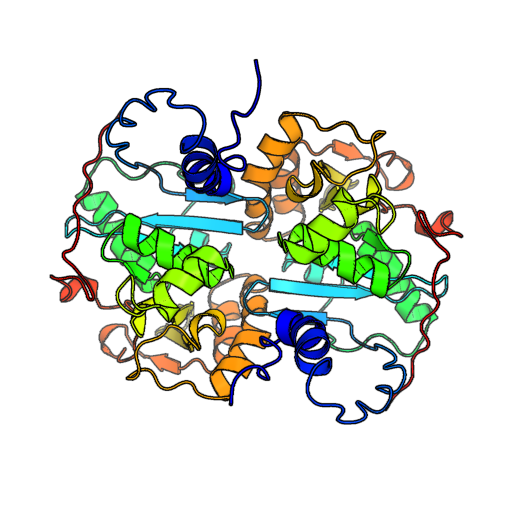 1 95.31 186 GLN B C 1
ATOM 3475 O O . GLN B 1 186 ? 7.77 3.721 -6.66 1 95.31 186 GLN B O 1
ATOM 3480 N N . ILE B 1 187 ? 6.117 4.93 -5.793 1 96.06 187 ILE B N 1
ATOM 3481 C CA . ILE B 1 187 ? 6.992 5.539 -4.793 1 96.06 187 ILE B CA 1
ATOM 3482 C C . ILE B 1 187 ? 7.602 4.453 -3.912 1 96.06 187 ILE B C 1
ATOM 3484 O O . ILE B 1 187 ? 8.711 4.617 -3.393 1 96.06 187 ILE B O 1
ATOM 3488 N N . VAL B 1 188 ? 6.957 3.33 -3.809 1 96.38 188 VAL B N 1
ATOM 3489 C CA . VAL B 1 188 ? 7.395 2.26 -2.916 1 96.38 188 VAL B CA 1
ATOM 3490 C C . VAL B 1 188 ? 8.648 1.6 -3.479 1 96.38 188 VAL B C 1
ATOM 3492 O O . VAL B 1 188 ? 9.344 0.862 -2.771 1 96.38 188 VAL B O 1
ATOM 3495 N N . LEU B 1 189 ? 9 1.896 -4.695 1 97.06 189 LEU B N 1
ATOM 3496 C CA . LEU B 1 189 ? 10.086 1.195 -5.371 1 97.06 189 LEU B CA 1
ATOM 3497 C C . LEU B 1 189 ? 11.43 1.871 -5.094 1 97.06 189 LEU B C 1
ATOM 3499 O O . LEU B 1 189 ? 12.484 1.321 -5.414 1 97.06 189 LEU B O 1
ATOM 3503 N N . ALA B 1 190 ? 11.406 2.996 -4.457 1 97.81 190 ALA B N 1
ATOM 3504 C CA . ALA B 1 190 ? 12.648 3.707 -4.16 1 97.81 190 ALA B CA 1
ATOM 3505 C C . ALA B 1 190 ? 13.391 3.061 -2.99 1 97.81 190 ALA B C 1
ATOM 3507 O O . ALA B 1 190 ? 12.773 2.723 -1.976 1 97.81 190 ALA B O 1
ATOM 3508 N N . LYS B 1 191 ? 14.734 3.055 -3.109 1 96.88 191 LYS B N 1
ATOM 3509 C CA . LYS B 1 191 ? 15.531 2.477 -2.031 1 96.88 191 LYS B CA 1
ATOM 3510 C C . LYS B 1 191 ? 16.109 3.562 -1.126 1 96.88 191 LYS B C 1
ATOM 3512 O O . LYS B 1 191 ? 16.516 3.285 0.001 1 96.88 191 LYS B O 1
ATOM 3517 N N . ASP B 1 192 ? 16.234 4.672 -1.698 1 97.75 192 ASP B N 1
ATOM 3518 C CA . ASP B 1 192 ? 16.766 5.801 -0.939 1 97.75 192 ASP B CA 1
ATOM 3519 C C . ASP B 1 192 ? 16.188 7.121 -1.438 1 97.75 192 ASP B C 1
ATOM 3521 O O . ASP B 1 192 ? 15.359 7.141 -2.352 1 97.75 192 ASP B O 1
ATOM 3525 N N . MET B 1 193 ? 16.672 8.188 -0.844 1 98.62 193 MET B N 1
ATOM 3526 C CA . MET B 1 193 ? 16.094 9.492 -1.144 1 98.62 193 MET B CA 1
ATOM 3527 C C . MET B 1 193 ? 16.438 9.922 -2.568 1 98.62 193 MET B C 1
ATOM 3529 O O . MET B 1 193 ? 15.625 10.578 -3.23 1 98.62 193 MET B O 1
ATOM 3533 N N . ASP B 1 194 ? 17.625 9.555 -3.018 1 98.69 194 ASP B N 1
ATOM 3534 C CA . ASP B 1 194 ? 17.984 9.914 -4.387 1 98.69 194 ASP B CA 1
ATOM 3535 C C . ASP B 1 194 ? 17.047 9.242 -5.391 1 98.69 194 ASP B C 1
ATOM 3537 O O . ASP B 1 194 ? 16.547 9.891 -6.316 1 98.69 194 ASP B O 1
ATOM 3541 N N . GLU B 1 195 ? 16.781 7.992 -5.215 1 98.25 195 GLU B N 1
ATOM 3542 C CA . GLU B 1 195 ? 15.852 7.281 -6.098 1 98.25 195 GLU B CA 1
ATOM 3543 C C . GLU B 1 195 ? 14.438 7.82 -5.965 1 98.25 195 GLU B C 1
ATOM 3545 O O . GLU B 1 195 ? 13.703 7.902 -6.953 1 98.25 195 GLU B O 1
ATOM 3550 N N . ARG B 1 196 ? 14.039 8.117 -4.77 1 98.5 196 ARG B N 1
ATOM 3551 C CA . ARG B 1 196 ? 12.719 8.711 -4.578 1 98.5 196 ARG B CA 1
ATOM 3552 C C . ARG B 1 196 ? 12.578 10 -5.371 1 98.5 196 ARG B C 1
ATOM 3554 O O . ARG B 1 196 ? 11.531 10.258 -5.973 1 98.5 196 ARG B O 1
ATOM 3561 N N . CYS B 1 197 ? 13.602 10.773 -5.352 1 98.75 197 CYS B N 1
ATOM 3562 C CA . CYS B 1 197 ? 13.555 12.023 -6.094 1 98.75 197 CYS B CA 1
ATOM 3563 C C . CYS B 1 197 ? 13.344 11.773 -7.582 1 98.75 197 CYS B C 1
ATOM 3565 O O . CYS B 1 197 ? 12.609 12.5 -8.242 1 98.75 197 CYS B O 1
ATOM 3567 N N . GLU B 1 198 ? 13.945 10.75 -8.125 1 98.31 198 GLU B N 1
ATOM 3568 C CA . GLU B 1 198 ? 13.742 10.414 -9.531 1 98.31 198 GLU B CA 1
ATOM 3569 C C . GLU B 1 198 ? 12.281 10.062 -9.805 1 98.31 198 GLU B C 1
ATOM 3571 O O . GLU B 1 198 ? 11.734 10.445 -10.836 1 98.31 198 GLU B O 1
ATOM 3576 N N . ILE B 1 199 ? 11.672 9.391 -8.914 1 97.88 199 ILE B N 1
ATOM 3577 C CA . ILE B 1 199 ? 10.266 9.039 -9.062 1 97.88 199 ILE B CA 1
ATOM 3578 C C . ILE B 1 199 ? 9.398 10.289 -8.938 1 97.88 199 ILE B C 1
ATOM 3580 O O . ILE B 1 199 ? 8.469 10.484 -9.719 1 97.88 199 ILE B O 1
ATOM 3584 N N . LEU B 1 200 ? 9.711 11.125 -7.984 1 98.31 200 LEU B N 1
ATOM 3585 C CA . LEU B 1 200 ? 8.93 12.336 -7.758 1 98.31 200 LEU B CA 1
ATOM 3586 C C . LEU B 1 200 ? 8.961 13.242 -8.984 1 98.31 200 LEU B C 1
ATOM 3588 O O . LEU B 1 200 ? 7.953 13.875 -9.312 1 98.31 200 LEU B O 1
ATOM 3592 N N . LYS B 1 201 ? 10.102 13.266 -9.602 1 97.69 201 LYS B N 1
ATOM 3593 C CA . LYS B 1 201 ? 10.211 14.055 -10.828 1 97.69 201 LYS B CA 1
ATOM 3594 C C . LYS B 1 201 ? 9.188 13.602 -11.867 1 97.69 201 LYS B C 1
ATOM 3596 O O . LYS B 1 201 ? 8.555 14.438 -12.523 1 97.69 201 LYS B O 1
ATOM 3601 N N . ARG B 1 202 ? 8.938 12.398 -11.883 1 95.06 202 ARG B N 1
ATOM 3602 C CA . ARG B 1 202 ? 8.008 11.836 -12.859 1 95.06 202 ARG B CA 1
ATOM 3603 C C . ARG B 1 202 ? 6.559 12.039 -12.422 1 95.06 202 ARG B C 1
ATOM 3605 O O . ARG B 1 202 ? 5.637 11.922 -13.234 1 95.06 202 ARG B O 1
ATOM 3612 N N . LEU B 1 203 ? 6.438 12.312 -11.211 1 95.88 203 LEU B N 1
ATOM 3613 C CA . LEU B 1 203 ? 5.102 12.539 -10.664 1 95.88 203 LEU B CA 1
ATOM 3614 C C . LEU B 1 203 ? 4.785 14.031 -10.602 1 95.88 203 LEU B C 1
ATOM 3616 O O . LEU B 1 203 ? 3.996 14.469 -9.758 1 95.88 203 LEU B O 1
ATOM 3620 N N . GLY B 1 204 ? 5.496 14.773 -11.359 1 95.38 204 GLY B N 1
ATOM 3621 C CA . GLY B 1 204 ? 5.223 16.203 -11.414 1 95.38 204 GLY B CA 1
ATOM 3622 C C . GLY B 1 204 ? 5.828 16.969 -10.258 1 95.38 204 GLY B C 1
ATOM 3623 O O . GLY B 1 204 ? 5.383 18.078 -9.93 1 95.38 204 GLY B O 1
ATOM 3624 N N . GLY B 1 205 ? 6.785 16.391 -9.672 1 97.88 205 GLY B N 1
ATOM 3625 C CA . GLY B 1 205 ? 7.43 17.031 -8.539 1 97.88 205 GLY B CA 1
ATOM 3626 C C . GLY B 1 205 ? 8.195 18.281 -8.922 1 97.88 205 GLY B C 1
ATOM 3627 O O . GLY B 1 205 ? 8.617 18.438 -10.07 1 97.88 205 GLY B O 1
ATOM 3628 N N . ARG B 1 206 ? 8.383 19.156 -7.93 1 98.44 206 ARG B N 1
ATOM 3629 C CA . ARG B 1 206 ? 9.148 20.391 -8.078 1 98.44 206 ARG B CA 1
ATOM 3630 C C . ARG B 1 206 ? 10.336 20.422 -7.117 1 98.44 206 ARG B C 1
ATOM 3632 O O . ARG B 1 206 ? 10.227 19.953 -5.984 1 98.44 206 ARG B O 1
ATOM 3639 N N . PHE B 1 207 ? 11.352 21.094 -7.656 1 98.69 207 PHE B N 1
ATOM 3640 C CA . PHE B 1 207 ? 12.555 21.219 -6.844 1 98.69 207 PHE B CA 1
ATOM 3641 C C . PHE B 1 207 ? 12.562 22.547 -6.09 1 98.69 207 PHE B C 1
ATOM 3643 O O . PHE B 1 207 ? 12.203 23.594 -6.648 1 98.69 207 PHE B O 1
ATOM 3650 N N . TYR B 1 208 ? 12.977 22.469 -4.84 1 98.75 208 TYR B N 1
ATOM 3651 C CA . TYR B 1 208 ? 13.219 23.641 -4.004 1 98.75 208 TYR B CA 1
ATOM 3652 C C . TYR B 1 208 ? 14.617 23.594 -3.395 1 98.75 208 TYR B C 1
ATOM 3654 O O . TYR B 1 208 ? 15.023 22.578 -2.848 1 98.75 208 TYR B O 1
ATOM 3662 N N . ALA B 1 209 ? 15.227 24.672 -3.422 1 98.38 209 ALA B N 1
ATOM 3663 C CA . ALA B 1 209 ? 16.594 24.719 -2.904 1 98.38 209 ALA B CA 1
ATOM 3664 C C . ALA B 1 209 ? 16.609 24.547 -1.388 1 98.38 209 ALA B C 1
ATOM 3666 O O . ALA B 1 209 ? 17.578 24.031 -0.824 1 98.38 209 ALA B O 1
ATOM 3667 N N . SER B 1 210 ? 15.578 25.031 -0.729 1 97.75 210 SER B N 1
ATOM 3668 C CA . SER B 1 210 ? 15.438 24.891 0.717 1 97.75 210 SER B CA 1
ATOM 3669 C C . SER B 1 210 ? 13.969 24.781 1.121 1 97.75 210 SER B C 1
ATOM 3671 O O . SER B 1 210 ? 13.078 25.062 0.318 1 97.75 210 SER B O 1
ATOM 3673 N N . LEU B 1 211 ? 13.82 24.391 2.318 1 96.94 211 LEU B N 1
ATOM 3674 C CA . LEU B 1 211 ? 12.461 24.328 2.852 1 96.94 211 LEU B CA 1
ATOM 3675 C C . LEU B 1 211 ? 11.797 25.703 2.838 1 96.94 211 LEU B C 1
ATOM 3677 O O . LEU B 1 211 ? 10.602 25.812 2.588 1 96.94 211 LEU B O 1
ATOM 3681 N N . ASP B 1 212 ? 12.555 26.703 3.062 1 96.12 212 ASP B N 1
ATOM 3682 C CA . ASP B 1 212 ? 12.039 28.062 3.094 1 96.12 212 ASP B CA 1
ATOM 3683 C C . ASP B 1 212 ? 11.5 28.469 1.727 1 96.12 212 ASP B C 1
ATOM 3685 O O . ASP B 1 212 ? 10.594 29.312 1.638 1 96.12 212 ASP B O 1
ATOM 3689 N N . ASP B 1 213 ? 11.984 27.875 0.711 1 97.31 213 ASP B N 1
ATOM 3690 C CA . ASP B 1 213 ? 11.586 28.203 -0.653 1 97.31 213 ASP B CA 1
ATOM 3691 C C . ASP B 1 213 ? 10.289 27.484 -1.034 1 97.31 213 ASP B C 1
ATOM 3693 O O . ASP B 1 213 ? 9.672 27.797 -2.053 1 97.31 213 ASP B O 1
ATOM 3697 N N . TYR B 1 214 ? 9.953 26.578 -0.212 1 97.56 214 TYR B N 1
ATOM 3698 C CA . TYR B 1 214 ? 8.75 25.812 -0.507 1 97.56 214 TYR B CA 1
ATOM 3699 C C . TYR B 1 214 ? 7.508 26.688 -0.408 1 97.56 214 TYR B C 1
ATOM 3701 O O . TYR B 1 214 ? 7.289 27.359 0.607 1 97.56 214 TYR B O 1
ATOM 3709 N N . HIS B 1 215 ? 6.668 26.656 -1.42 1 95.5 215 HIS B N 1
ATOM 3710 C CA . HIS B 1 215 ? 5.434 27.422 -1.449 1 95.5 215 HIS B CA 1
ATOM 3711 C C . HIS B 1 215 ? 4.266 26.594 -1.949 1 95.5 215 HIS B C 1
ATOM 3713 O O . HIS B 1 215 ? 3.35 27.109 -2.594 1 95.5 215 HIS B O 1
ATOM 3719 N N . GLY B 1 216 ? 4.449 25.328 -1.761 1 93.81 216 GLY B N 1
ATOM 3720 C CA . GLY B 1 216 ? 3.359 24.438 -2.135 1 93.81 216 GLY B CA 1
ATOM 3721 C C . GLY B 1 216 ? 2.197 24.469 -1.158 1 93.81 216 GLY B C 1
ATOM 3722 O O . GLY B 1 216 ? 2.078 25.406 -0.364 1 93.81 216 GLY B O 1
ATOM 3723 N N . LYS B 1 217 ? 1.34 23.516 -1.316 1 92.31 217 LYS B N 1
ATOM 3724 C CA . LYS B 1 217 ? 0.098 23.531 -0.549 1 92.31 217 LYS B CA 1
ATOM 3725 C C . LYS B 1 217 ? 0.186 22.594 0.652 1 92.31 217 LYS B C 1
ATOM 3727 O O . LYS B 1 217 ? -0.667 22.625 1.542 1 92.31 217 LYS B O 1
ATOM 3732 N N . GLY B 1 218 ? 1.181 21.781 0.715 1 95.88 218 GLY B N 1
ATOM 3733 C CA . GLY B 1 218 ? 1.315 20.812 1.778 1 95.88 218 GLY B CA 1
ATOM 3734 C C . GLY B 1 218 ? 1.714 21.422 3.107 1 95.88 218 GLY B C 1
ATOM 3735 O O . GLY B 1 218 ? 1.812 22.641 3.232 1 95.88 218 GLY B O 1
ATOM 3736 N N . CYS B 1 219 ? 1.945 20.609 4.031 1 97.88 219 CYS B N 1
ATOM 3737 C CA . CYS B 1 219 ? 2.121 21.062 5.406 1 97.88 219 CYS B CA 1
ATOM 3738 C C . CYS B 1 219 ? 3.6 21.156 5.766 1 97.88 219 CYS B C 1
ATOM 3740 O O . CYS B 1 219 ? 3.951 21.266 6.941 1 97.88 219 CYS B O 1
ATOM 3742 N N . LEU B 1 220 ? 4.445 21.141 4.891 1 97.94 220 LEU B N 1
ATOM 3743 C CA . LEU B 1 220 ? 5.875 21 5.141 1 97.94 220 LEU B CA 1
ATOM 3744 C C . LEU B 1 220 ? 6.375 22.094 6.082 1 97.94 220 LEU B C 1
ATOM 3746 O O . LEU B 1 220 ? 7.188 21.828 6.973 1 97.94 220 LEU B O 1
ATOM 3750 N N . LYS B 1 221 ? 5.801 23.266 5.961 1 95.81 221 LYS B N 1
ATOM 3751 C CA . LYS B 1 221 ? 6.309 24.406 6.723 1 95.81 221 LYS B CA 1
ATOM 3752 C C . LYS B 1 221 ? 5.301 24.859 7.773 1 95.81 221 LYS B C 1
ATOM 3754 O O . LYS B 1 221 ? 5.43 25.953 8.344 1 95.81 221 LYS B O 1
ATOM 3759 N N . MET B 1 222 ? 4.438 24.125 7.996 1 95.88 222 MET B N 1
ATOM 3760 C CA . MET B 1 222 ? 3.309 24.609 8.781 1 95.88 222 MET B CA 1
ATOM 3761 C C . MET B 1 222 ? 3.666 24.672 10.266 1 95.88 222 MET B C 1
ATOM 3763 O O . MET B 1 222 ? 2.998 25.359 11.047 1 95.88 222 MET B O 1
ATOM 3767 N N . TRP B 1 223 ? 4.68 23.984 10.641 1 96.31 223 TRP B N 1
ATOM 3768 C CA . TRP B 1 223 ? 5.031 23.969 12.055 1 96.31 223 TRP B CA 1
ATOM 3769 C C . TRP B 1 223 ? 5.258 25.391 12.562 1 96.31 223 TRP B C 1
ATOM 3771 O O . TRP B 1 223 ? 4.895 25.703 13.703 1 96.31 223 TRP B O 1
ATOM 3781 N N . GLU B 1 224 ? 5.746 26.188 11.727 1 91.25 224 GLU B N 1
ATOM 3782 C CA . GLU B 1 224 ? 6.145 27.531 12.141 1 91.25 224 GLU B CA 1
ATOM 3783 C C . GLU B 1 224 ? 4.938 28.453 12.266 1 91.25 224 GLU B C 1
ATOM 3785 O O . GLU B 1 224 ? 4.938 29.375 13.086 1 91.25 224 GLU B O 1
ATOM 3790 N N . HIS B 1 225 ? 3.895 28.125 11.555 1 89.62 225 HIS B N 1
ATOM 3791 C CA . HIS B 1 225 ? 2.9 29.203 11.484 1 89.62 225 HIS B CA 1
ATOM 3792 C C . HIS B 1 225 ? 1.508 28.672 11.82 1 89.62 225 HIS B C 1
ATOM 3794 O O . HIS B 1 225 ? 0.582 29.453 12.047 1 89.62 225 HIS B O 1
ATOM 3800 N N . LYS B 1 226 ? 1.361 27.359 11.852 1 93.12 226 LYS B N 1
ATOM 3801 C CA . LYS B 1 226 ? 0.023 26.844 12.117 1 93.12 226 LYS B CA 1
ATOM 3802 C C . LYS B 1 226 ? -0.323 26.938 13.594 1 93.12 226 LYS B C 1
ATOM 3804 O O . LYS B 1 226 ? 0.345 26.328 14.438 1 93.12 226 LYS B O 1
ATOM 3809 N N . THR B 1 227 ? -1.394 27.656 13.883 1 91.5 227 THR B N 1
ATOM 3810 C CA . THR B 1 227 ? -1.828 27.828 15.266 1 91.5 227 THR B CA 1
ATOM 3811 C C . THR B 1 227 ? -3.301 27.469 15.422 1 91.5 227 THR B C 1
ATOM 3813 O O . THR B 1 227 ? -3.801 27.344 16.547 1 91.5 227 THR B O 1
ATOM 3816 N N . THR B 1 228 ? -3.938 27.359 14.281 1 92.5 228 THR B N 1
ATOM 3817 C CA . THR B 1 228 ? -5.344 26.969 14.289 1 92.5 228 THR B CA 1
ATOM 3818 C C . THR B 1 228 ? -5.613 25.906 13.227 1 92.5 228 THR B C 1
ATOM 3820 O O . THR B 1 228 ? -4.832 25.734 12.289 1 92.5 228 THR B O 1
ATOM 3823 N N . GLY B 1 229 ? -6.66 25.203 13.445 1 92.06 229 GLY B N 1
ATOM 3824 C CA . GLY B 1 229 ? -7.059 24.219 12.453 1 92.06 229 GLY B CA 1
ATOM 3825 C C . GLY B 1 229 ? -7.738 24.844 11.242 1 92.06 229 GLY B C 1
ATOM 3826 O O . GLY B 1 229 ? -8.055 26.031 11.25 1 92.06 229 GLY B O 1
ATOM 3827 N N . GLU B 1 230 ? -7.879 24.078 10.25 1 89.69 230 GLU B N 1
ATOM 3828 C CA . GLU B 1 230 ? -8.531 24.547 9.031 1 89.69 230 GLU B CA 1
ATOM 3829 C C . GLU B 1 230 ? -10.055 24.531 9.18 1 89.69 230 GLU B C 1
ATOM 3831 O O . GLU B 1 230 ? -10.742 25.422 8.68 1 89.69 230 GLU B O 1
ATOM 3836 N N . VAL B 1 231 ? -10.523 23.516 9.828 1 90.5 231 VAL B N 1
ATOM 3837 C CA . VAL B 1 231 ? -11.961 23.297 9.953 1 90.5 231 VAL B CA 1
ATOM 3838 C C . VAL B 1 231 ? -12.398 23.578 11.391 1 90.5 231 VAL B C 1
ATOM 3840 O O . VAL B 1 231 ? -13.43 24.203 11.625 1 90.5 231 VAL B O 1
ATOM 3843 N N . GLY B 1 232 ? -11.688 23.188 12.32 1 90 232 GLY B N 1
ATOM 3844 C CA . GLY B 1 232 ? -11.914 23.359 13.742 1 90 232 GLY B CA 1
ATOM 3845 C C . GLY B 1 232 ? -10.633 23.641 14.523 1 90 232 GLY B C 1
ATOM 3846 O O . GLY B 1 232 ? -9.594 23.922 13.93 1 90 232 GLY B O 1
ATOM 3847 N N . PRO B 1 233 ? -10.797 23.641 15.773 1 93.5 233 PRO B N 1
ATOM 3848 C CA . PRO B 1 233 ? -9.602 23.859 16.578 1 93.5 233 PRO B CA 1
ATOM 3849 C C . PRO B 1 233 ? -8.625 22.688 16.531 1 93.5 233 PRO B C 1
ATOM 3851 O O . PRO B 1 233 ? -9.031 21.562 16.234 1 93.5 233 PRO B O 1
ATOM 3854 N N . LEU B 1 234 ? -7.387 23 16.828 1 95.75 234 LEU B N 1
ATOM 3855 C CA . LEU B 1 234 ? -6.418 21.938 17.047 1 95.75 234 LEU B CA 1
ATOM 3856 C C . LEU B 1 234 ? -6.652 21.266 18.391 1 95.75 234 LEU B C 1
ATOM 3858 O O . LEU B 1 234 ? -6.434 21.875 19.453 1 95.75 234 LEU B O 1
ATOM 3862 N N . VAL B 1 235 ? -7.02 20.031 18.359 1 93.75 235 VAL B N 1
ATOM 3863 C CA . VAL B 1 235 ? -7.359 19.328 19.594 1 93.75 235 VAL B CA 1
ATOM 3864 C C . VAL B 1 235 ? -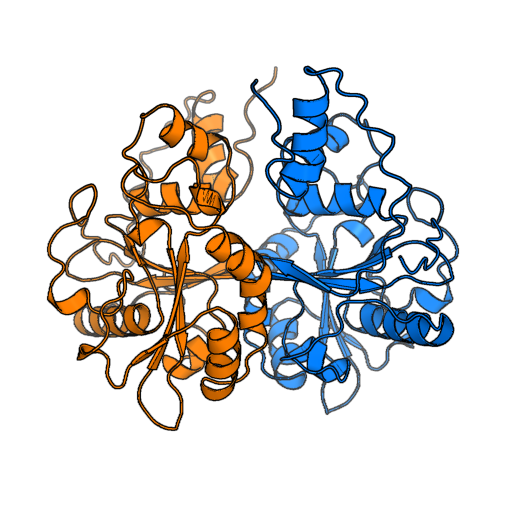6.098 18.734 20.203 1 93.75 235 VAL B C 1
ATOM 3866 O O . VAL B 1 235 ? -5.414 17.922 19.562 1 93.75 235 VAL B O 1
ATOM 3869 N N . ARG B 1 236 ? -5.883 19.141 21.391 1 92.5 236 ARG B N 1
ATOM 3870 C CA . ARG B 1 236 ? -4.715 18.625 22.094 1 92.5 236 ARG B CA 1
ATOM 3871 C C . ARG B 1 236 ? -5.02 17.266 22.734 1 92.5 236 ARG B C 1
ATOM 3873 O O . ARG B 1 236 ? -6.078 17.094 23.344 1 92.5 236 ARG B O 1
ATOM 3880 N N . THR B 1 237 ? -4.07 16.328 22.469 1 88.31 237 THR B N 1
ATOM 3881 C CA . THR B 1 237 ? -4.176 15.008 23.062 1 88.31 237 THR B CA 1
ATOM 3882 C C . THR B 1 237 ? -3.053 14.781 24.078 1 88.31 237 THR B C 1
ATOM 3884 O O . THR B 1 237 ? -1.873 14.906 23.734 1 88.31 237 THR B O 1
ATOM 3887 N N . ARG B 1 238 ? -3.439 14.461 25.25 1 83.69 238 ARG B N 1
ATOM 3888 C CA . ARG B 1 238 ? -2.449 14.234 26.297 1 83.69 238 ARG B CA 1
ATOM 3889 C C . ARG B 1 238 ? -1.97 12.781 26.297 1 83.69 238 ARG B C 1
ATOM 3891 O O . ARG B 1 238 ? -2.744 11.867 26.016 1 83.69 238 ARG B O 1
ATOM 3898 N N . TYR B 1 239 ? -0.663 12.742 26.625 1 86.81 239 TYR B N 1
ATOM 3899 C CA . TYR B 1 239 ? -0.116 11.398 26.781 1 86.81 239 TYR B CA 1
ATOM 3900 C C . TYR B 1 239 ? -0.532 10.805 28.125 1 86.81 239 TYR B C 1
ATOM 3902 O O . TYR B 1 239 ? -0.251 11.375 29.188 1 86.81 239 TYR B O 1
ATOM 3910 N N . VAL B 1 240 ? -1.291 9.703 28.062 1 76.19 240 VAL B N 1
ATOM 3911 C CA . VAL B 1 240 ? -1.647 9.016 29.297 1 76.19 240 VAL B CA 1
ATOM 3912 C C . VAL B 1 240 ? -1.206 7.555 29.219 1 76.19 240 VAL B C 1
ATOM 3914 O O . VAL B 1 240 ? -1.625 6.82 28.328 1 76.19 240 VAL B O 1
ATOM 3917 N N . GLU B 1 241 ? -0.105 7.285 30 1 67.38 241 GLU B N 1
ATOM 3918 C CA . GLU B 1 241 ? 0.343 5.898 30.031 1 67.38 241 GLU B CA 1
ATOM 3919 C C . GLU B 1 241 ? -0.692 5 30.703 1 67.38 241 GLU B C 1
ATOM 3921 O O . GLU B 1 241 ? -1.292 5.383 31.719 1 67.38 241 GLU B O 1
ATOM 3926 N N . ARG B 1 242 ? -1.216 4.055 30.078 1 55.09 242 ARG B N 1
ATOM 3927 C CA . ARG B 1 242 ? -2.021 3.125 30.859 1 55.09 242 ARG B CA 1
ATOM 3928 C C . ARG B 1 242 ? -1.155 2.352 31.844 1 55.09 242 ARG B C 1
ATOM 3930 O O . ARG B 1 242 ? 0.03 2.123 31.594 1 55.09 242 ARG B O 1
#

pLDDT: mean 84.75, std 22.55, range [18.47, 98.88]

Organism: Emericella nidulans (strain FGSC A4 / ATCC 38163 / CBS 112.46 / NRRL 194 / M139) (NCBI:txid227321)